Protein 2ZIG (pdb70)

B-factor: mean 36.74, std 13.35, range [10.26, 88.13]

Nearest PDB structures (foldseek):
  2zig-assembly1_A  TM=1.004E+00  e=3.979E-50  Thermus thermophilus
  2zie-assembly1_A  TM=1.002E+00  e=2.302E-46  Thermus thermophilus
  2zif-assembly1_A  TM=9.950E-01  e=6.861E-45  Thermus thermophilus
  2zif-assembly1_B  TM=9.835E-01  e=1.588E-45  Thermus thermophilus
  2zie-assembly1_B  TM=9.784E-01  e=3.332E-44  Thermus thermophilus

InterPro domains:
  IPR001091 Restriction/modification DNA-methyltransferase [PR00508] (40-54)
  IPR001091 Restriction/modification DNA-methyltransferase [PR00508] (79-99)
  IPR001091 Restriction/modification DNA-methyltransferase [PR00508] (216-233)
  IPR001091 Restriction/modification DNA-methyltransferase [PR00508] (235-253)
  IPR001091 Restriction/modification DNA-methyltransferase [PR00508] (258-278)
  IPR002941 DNA methylase N-4/N-6 [PF01555] (41-275)
  IPR017985 DNA methylase, N-4 cytosine-specific, conserved site [PS00093] (45-50)
  IPR029063 S-adenosyl-L-methionine-dependent methyltransferase superfamily [G3DSA:3.40.50.150] (21-297)
  IPR029063 S-adenosyl-L-methionine-dependent methyltransferase superfamily [SSF53335] (18-280)

Secondary structure (DSSP, 8-state):
-EEEEES-HHHHHTTSPTT-EEEEEE-PPP------HHHHHHHHHHHHHHHHHHHHHHHEEEEEEEEEEE--EEEE--EEEE-HHHHHHHHHHHTTPEEEEEEEEE-----TTPPPPP-EEEEEEEE--S------HHHHHHH---HHHHHHHSSSEE-S----S-HHHHHHHHHHH--TT-EEEETT-TTTHHHHHHHHTTPEEEEEES-HHHHHHHHHHHHHHSTT--EEEE--/-EEEEES-HHHHHHTSPTT-EEEEEE---TT--HHHHHHHHHHHHHHHHHHHHHEEEEEEEEEEE--B-------B-HHHHHHHHHHHTTPEEEEEEEEE------TTPPPPP-EEEEEEEE--S------HHHHHHHPPPHHHHHHHSSSEE-SS-----S-HHHHHHHHHHH--TT-EEEETT-TTTHHHHHHHHTT-EEEEEES-HHHHHHHHHHHHHHSTT--EEEE-S----

Foldseek 3Di:
DAAEEADQLLVVLVPDAFQQAQEEEEEQDDDDQPVCVSVVVVVVSLVSVLSNLLSVLRRHHAFGKHKYWFDWAWDVVVTDTHPVVVSNQVSNVVSQWDWDQWAKEQQAVPDPPDDDDGRIITTTITGHHDDDDDDDPVQCVLLDDDPVLVVQQPDRYHHPAHVVGALVVLLSVLSVRHTAAGEYEYADQQLNSNSLSQLVSRYHHYYYHHDVVRVVNNQVVSCVSNPPDTYHYYHD/DAEEEAAALLVVLVPDAFQQAAEEEEEQPPVVVVVVVVVSLVSVLSNLLSVLRNHHAAGKYKYWFAWAFDVDTDTHPVVVSNQVSNVVSQWDWDQWAWEQAAPVPDPDDDDDDRTIITTITGRHDDHDDDDPVQCVLLPDDPVLCVQLPDRYHHPAYDDVNGALVVLLSVCSVRHTQAGEYEYADQQLNSNSLSQQQRNYHHYYYHHDPVRVVNNQVVSCVRHPPDTYHYHHPPPDD

Radius of gyration: 24.4 Å; Cα contacts (8 Å, |Δi|>4): 1054; chains: 2; bounding box: 54×47×80 Å

Solvent-accessible surface area: 20968 Å² total; per-residue (Å²): 135,24,79,0,11,17,23,70,12,60,98,6,0,41,82,20,89,115,45,40,1,38,0,0,0,0,17,19,61,191,34,58,58,215,202,107,36,42,37,121,78,0,59,47,18,1,81,113,4,14,99,7,0,122,19,0,52,71,0,0,15,51,11,0,22,0,0,0,3,3,25,13,27,50,39,64,191,113,23,20,2,6,3,8,0,0,4,1,0,30,55,0,38,170,24,35,7,9,5,14,12,2,0,0,7,42,57,128,138,70,22,17,33,29,79,16,144,38,23,2,29,2,0,0,3,0,32,17,26,78,30,132,59,147,33,81,138,102,40,90,108,134,4,102,8,83,135,134,22,24,89,86,6,25,100,0,16,1,106,64,3,129,126,76,7,44,30,88,0,0,29,5,0,0,26,0,6,0,19,28,34,4,28,0,0,3,1,39,6,21,43,0,8,1,0,0,0,0,12,97,89,45,7,142,3,16,0,0,17,124,40,82,151,87,0,73,78,0,64,80,52,0,54,168,58,4,102,89,122,84,3,84,39,60,128,61,129,13,78,0,28,19,21,62,12,72,106,23,0,47,84,27,94,108,45,37,0,38,0,0,0,0,15,11,28,83,174,96,160,77,114,103,7,45,52,19,0,75,82,3,13,120,8,0,129,29,0,51,68,0,0,19,56,20,5,16,0,0,0,0,2,23,15,21,52,145,124,125,64,52,2,37,1,1,0,0,4,0,0,12,45,0,31,130,28,36,8,9,6,6,11,2,0,0,0,23,27,80,140,140,69,26,17,41,30,112,13,163,44,20,2,24,2,0,0,2,0,42,19,37,66,41,186,69,180,35,79,110,105,34,76,107,140,6,106,3,74,118,126,22,27,98,85,10,24,107,1,14,2,92,69,3,95,13,174,91,75,6,23,34,87,0,0,27,9,0,0,38,0,13,1,15,45,35,2,17,0,0,4,2,38,6,21,37,1,5,0,0,0,0,0,11,114,95,41,8,137,3,24,0,0,12,110,37,80,160,62,0,83,64,0,72,86,41,1,61,162,57,3,108,83,114,86,3,72,30,30,91,39,107,76,182,174

Structure (mmCIF, N/CA/C/O backbone):
data_2ZIG
#
_entry.id   2ZIG
#
_cell.length_a   63.461
_cell.length_b   58.435
_cell.length_c   81.201
_cell.angle_alpha   90.000
_cell.angle_beta   105.900
_cell.angle_gamma   90.000
#
_symmetry.space_group_name_H-M   'P 1 21 1'
#
loop_
_entity.id
_entity.type
_entity.pdbx_description
1 polymer 'Putative modification methylase'
2 water water
#
loop_
_atom_site.group_PDB
_atom_site.id
_atom_site.type_symbol
_atom_site.label_atom_id
_atom_site.label_alt_id
_atom_site.label_comp_id
_atom_site.label_asym_id
_atom_site.label_entity_id
_atom_site.label_seq_id
_atom_site.pdbx_PDB_ins_code
_atom_site.Cartn_x
_atom_site.Cartn_y
_atom_site.Cartn_z
_atom_site.occupancy
_atom_site.B_iso_or_equiv
_atom_site.auth_seq_id
_atom_site.auth_comp_id
_atom_site.auth_asym_id
_atom_site.auth_atom_id
_atom_site.pdbx_PDB_model_num
ATOM 1 N N . VAL A 1 21 ? 19.244 35.995 92.706 1.00 50.87 21 VAL A N 1
ATOM 2 C CA . VAL A 1 21 ? 17.924 35.664 92.098 1.00 48.68 21 VAL A CA 1
ATOM 3 C C . VAL A 1 21 ? 18.065 35.319 90.614 1.00 47.14 21 VAL A C 1
ATOM 4 O O . VAL A 1 21 ? 18.278 36.196 89.777 1.00 47.03 21 VAL A O 1
ATOM 8 N N . HIS A 1 22 ? 17.956 34.035 90.298 1.00 44.66 22 HIS A N 1
ATOM 9 C CA . HIS A 1 22 ? 18.040 33.588 88.918 1.00 43.45 22 HIS A CA 1
ATOM 10 C C . HIS A 1 22 ? 16.607 33.610 88.395 1.00 43.74 22 HIS A C 1
ATOM 11 O O . HIS A 1 22 ? 15.704 33.050 89.019 1.00 42.76 22 HIS A O 1
ATOM 18 N N . ARG A 1 23 ? 16.406 34.271 87.258 1.00 43.61 23 ARG A N 1
ATOM 19 C CA . ARG A 1 23 ? 15.076 34.426 86.676 1.00 44.60 23 ARG A CA 1
ATOM 20 C C . ARG A 1 23 ? 14.891 33.941 85.244 1.00 43.23 23 ARG A C 1
ATOM 21 O O . ARG A 1 23 ? 15.724 34.204 84.381 1.00 42.86 23 ARG A O 1
ATOM 29 N N . LEU A 1 24 ? 13.783 33.246 85.001 1.00 41.63 24 LEU A N 1
ATOM 30 C CA . LEU A 1 24 ? 13.440 32.782 83.666 1.00 41.03 24 LEU A CA 1
ATOM 31 C C . LEU A 1 24 ? 12.061 33.347 83.343 1.00 43.23 24 LEU A C 1
ATOM 32 O O . LEU A 1 24 ? 11.080 33.029 84.013 1.00 45.01 24 LEU A O 1
ATOM 37 N N . HIS A 1 25 ? 11.982 34.188 82.320 1.00 43.70 25 HIS A N 1
ATOM 38 C CA . HIS A 1 25 ? 10.708 34.790 81.957 1.00 44.27 25 HIS A CA 1
ATOM 39 C C . HIS A 1 25 ? 10.038 34.121 80.765 1.00 45.54 25 HIS A C 1
ATOM 40 O O . HIS A 1 25 ? 10.695 33.764 79.784 1.00 46.68 25 HIS A O 1
ATOM 47 N N . VAL A 1 26 ? 8.722 33.958 80.859 1.00 45.03 26 VAL A N 1
ATOM 48 C CA . VAL A 1 26 ? 7.939 33.352 79.791 1.00 43.66 26 VAL A CA 1
ATOM 49 C C . VAL A 1 26 ? 7.357 34.472 78.940 1.00 43.60 26 VAL A C 1
ATOM 50 O O . VAL A 1 26 ? 6.812 35.443 79.465 1.00 43.60 26 VAL A O 1
ATOM 54 N N . GLY A 1 27 ? 7.490 34.340 77.625 1.00 43.24 27 GLY A N 1
ATOM 55 C CA . GLY A 1 27 ? 6.978 35.356 76.727 1.00 41.94 27 GLY A CA 1
ATOM 56 C C . GLY A 1 27 ? 7.781 35.417 75.443 1.00 41.79 27 GLY A C 1
ATOM 57 O O . GLY A 1 27 ? 8.596 34.537 75.173 1.00 42.13 27 GLY A O 1
ATOM 58 N N . ASP A 1 28 ? 7.546 36.451 74.645 1.00 41.76 28 ASP A N 1
ATOM 59 C CA . ASP A 1 28 ? 8.263 36.620 73.389 1.00 42.44 28 ASP A CA 1
ATOM 60 C C . ASP A 1 28 ? 9.631 37.224 73.682 1.00 42.51 28 ASP A C 1
ATOM 61 O O . ASP A 1 28 ? 9.723 38.326 74.233 1.00 42.64 28 ASP A O 1
ATOM 66 N N . ALA A 1 29 ? 10.685 36.500 73.313 1.00 42.79 29 ALA A N 1
ATOM 67 C CA . ALA A 1 29 ? 12.056 36.957 73.536 1.00 42.22 29 ALA A CA 1
ATOM 68 C C . ALA A 1 29 ? 12.205 38.448 73.242 1.00 42.33 29 ALA A C 1
ATOM 69 O O . ALA A 1 29 ? 12.718 39.206 74.064 1.00 41.24 29 ALA A O 1
ATOM 71 N N . ARG A 1 30 ? 11.747 38.858 72.064 1.00 44.59 30 ARG A N 1
ATOM 72 C CA . ARG A 1 30 ? 11.821 40.253 71.645 1.00 46.76 30 ARG A CA 1
ATOM 73 C C . ARG A 1 30 ? 11.155 41.211 72.629 1.00 47.81 30 ARG A C 1
ATOM 74 O O . ARG A 1 30 ? 11.782 42.158 73.111 1.00 46.45 30 ARG A O 1
ATOM 82 N N . GLU A 1 31 ? 9.882 40.961 72.918 1.00 48.62 31 GLU A N 1
ATOM 83 C CA . GLU A 1 31 ? 9.124 41.809 73.832 1.00 49.33 31 GLU A CA 1
ATOM 84 C C . GLU A 1 31 ? 9.672 41.806 75.252 1.00 48.17 31 GLU A C 1
ATOM 85 O O . GLU A 1 31 ? 9.725 42.852 75.904 1.00 47.60 31 GLU A O 1
ATOM 91 N N . VAL A 1 32 ? 10.075 40.634 75.732 1.00 46.55 32 VAL A N 1
ATOM 92 C CA . VAL A 1 32 ? 10.619 40.529 77.077 1.00 45.53 32 VAL A CA 1
ATOM 93 C C . VAL A 1 32 ? 11.933 41.302 77.193 1.00 44.97 32 VAL A C 1
ATOM 94 O O . VAL A 1 32 ? 12.097 42.127 78.090 1.00 44.63 32 VAL A O 1
ATOM 98 N N . LEU A 1 33 ? 12.867 41.041 76.283 1.00 43.51 33 LEU A N 1
ATOM 99 C CA . LEU A 1 33 ? 14.145 41.737 76.314 1.00 42.28 33 LEU A CA 1
ATOM 100 C C . LEU A 1 33 ? 13.925 43.231 76.207 1.00 40.63 33 LEU A C 1
ATOM 101 O O . LEU A 1 33 ? 14.622 44.023 76.840 1.00 40.13 33 LEU A O 1
ATOM 106 N N . ALA A 1 34 ? 12.946 43.609 75.397 1.00 40.32 34 ALA A N 1
ATOM 107 C CA . ALA A 1 34 ? 12.628 45.015 75.192 1.00 39.72 34 ALA A CA 1
ATOM 108 C C . ALA A 1 34 ? 12.176 45.706 76.477 1.00 38.64 34 ALA A C 1
ATOM 109 O O . ALA A 1 34 ? 12.079 46.930 76.524 1.00 37.08 34 ALA A O 1
ATOM 111 N N . SER A 1 35 ? 11.910 44.929 77.522 1.00 38.66 35 SER A N 1
ATOM 112 C CA . SER A 1 35 ? 11.468 45.513 78.780 1.00 40.68 35 SER A CA 1
ATOM 113 C C . SER A 1 35 ? 12.606 45.671 79.771 1.00 41.46 35 SER A C 1
ATOM 114 O O . SER A 1 35 ? 12.409 46.221 80.858 1.00 43.27 35 SER A O 1
ATOM 117 N N . PHE A 1 36 ? 13.791 45.182 79.411 1.00 40.12 36 PHE A N 1
ATOM 118 C CA . PHE A 1 36 ? 14.940 45.281 80.307 1.00 38.27 36 PHE A CA 1
ATOM 119 C C . PHE A 1 36 ? 15.779 46.529 80.070 1.00 36.23 36 PHE A C 1
ATOM 120 O O . PHE A 1 36 ? 15.860 47.041 78.953 1.00 36.22 36 PHE A O 1
ATOM 128 N N . PRO A 1 37 ? 16.425 47.031 81.131 1.00 35.56 37 PRO A N 1
ATOM 129 C CA . PRO A 1 37 ? 17.272 48.225 81.064 1.00 35.09 37 PRO A CA 1
ATOM 130 C C . PRO A 1 37 ? 18.538 48.027 80.232 1.00 34.78 37 PRO A C 1
ATOM 131 O O . PRO A 1 37 ? 19.080 46.921 80.148 1.00 34.67 37 PRO A O 1
ATOM 135 N N . GLU A 1 38 ? 19.003 49.111 79.623 1.00 33.24 38 GLU A N 1
ATOM 136 C CA . GLU A 1 38 ? 20.200 49.071 78.804 1.00 35.32 38 GLU A CA 1
ATOM 137 C C . GLU A 1 38 ? 21.409 48.735 79.666 1.00 33.84 38 GLU A C 1
ATOM 138 O O . GLU A 1 38 ? 21.416 48.991 80.870 1.00 32.62 38 GLU A O 1
ATOM 144 N N . ALA A 1 39 ? 22.422 48.150 79.035 1.00 30.98 39 ALA A N 1
ATOM 145 C CA . ALA A 1 39 ? 23.661 47.798 79.708 1.00 27.35 39 ALA A CA 1
ATOM 146 C C . ALA A 1 39 ? 23.460 47.191 81.079 1.00 26.88 39 ALA A C 1
ATOM 147 O O . ALA A 1 39 ? 24.002 47.684 82.059 1.00 27.55 39 ALA A O 1
ATOM 149 N N . SER A 1 40 ? 22.691 46.113 81.157 1.00 26.21 40 SER A N 1
ATOM 150 C CA . SER A 1 40 ? 22.456 45.472 82.439 1.00 25.77 40 SER A CA 1
ATOM 151 C C . SER A 1 40 ? 22.846 44.003 82.392 1.00 25.38 40 SER A C 1
ATOM 152 O O . SER A 1 40 ? 22.738 43.290 83.386 1.00 25.89 40 SER A O 1
ATOM 155 N N . VAL A 1 41 ? 23.301 43.561 81.223 1.00 25.31 41 VAL A N 1
ATOM 156 C CA . VAL A 1 41 ? 23.703 42.175 81.004 1.00 25.11 41 VAL A CA 1
ATOM 157 C C . VAL A 1 41 ? 25.152 42.142 80.526 1.00 24.16 41 VAL A C 1
ATOM 158 O O . VAL A 1 41 ? 25.533 42.882 79.612 1.00 24.63 41 VAL A O 1
ATOM 162 N N . HIS A 1 42 ? 25.947 41.273 81.139 1.00 23.81 42 HIS A N 1
ATOM 163 C CA . HIS A 1 42 ? 27.367 41.165 80.813 1.00 24.45 42 HIS A CA 1
ATOM 164 C C . HIS A 1 42 ? 27.671 40.138 79.733 1.00 22.55 42 HIS A C 1
ATOM 165 O O . HIS A 1 42 ? 28.649 40.272 79.001 1.00 23.32 42 HIS A O 1
ATOM 172 N N . LEU A 1 43 ? 26.837 39.114 79.616 1.00 21.00 43 LEU A N 1
ATOM 173 C CA . LEU A 1 43 ? 27.119 38.092 78.625 1.00 22.11 43 LEU A CA 1
ATOM 174 C C . LEU A 1 43 ? 25.886 37.316 78.187 1.00 21.79 43 LEU A C 1
ATOM 175 O O . LEU A 1 43 ? 24.981 37.054 78.983 1.00 18.16 43 LEU A O 1
ATOM 180 N N . VAL A 1 44 ? 25.858 36.961 76.911 1.00 20.25 44 VAL A N 1
ATOM 181 C CA . VAL A 1 44 ? 24.759 36.167 76.378 1.00 23.70 44 VAL A CA 1
ATOM 182 C C . VAL A 1 44 ? 25.285 34.902 75.704 1.00 21.05 44 VAL A C 1
ATOM 183 O O . VAL A 1 44 ? 26.152 34.966 74.835 1.00 22.63 44 VAL A O 1
ATOM 187 N N . VAL A 1 45 ? 24.770 33.758 76.136 1.00 21.14 45 VAL A N 1
ATOM 188 C CA . VAL A 1 45 ? 25.118 32.466 75.558 1.00 21.32 45 VAL A CA 1
ATOM 189 C C . VAL A 1 45 ? 23.751 31.896 75.179 1.00 23.23 45 VAL A C 1
ATOM 190 O O . VAL A 1 45 ? 22.860 31.817 76.017 1.00 22.90 45 VAL A O 1
ATOM 194 N N . THR A 1 46 ? 23.582 31.504 73.923 1.00 23.39 46 THR A N 1
ATOM 195 C CA . THR A 1 46 ? 22.285 31.015 73.477 1.00 24.96 46 THR A CA 1
ATOM 196 C C . THR A 1 46 ? 22.377 30.287 72.136 1.00 25.90 46 THR A C 1
ATOM 197 O O . THR A 1 46 ? 23.394 30.333 71.449 1.00 22.54 46 THR A O 1
ATOM 201 N N . SER A 1 47 ? 21.296 29.600 71.790 1.00 27.45 47 SER A N 1
ATOM 202 C CA . SER A 1 47 ? 21.177 28.901 70.519 1.00 29.03 47 SER A CA 1
ATOM 203 C C . SER A 1 47 ? 19.839 29.353 69.971 1.00 29.33 47 SER A C 1
ATOM 204 O O . SER A 1 47 ? 18.842 29.356 70.689 1.00 29.39 47 SER A O 1
ATOM 207 N N . PRO A 1 48 ? 19.801 29.760 68.699 1.00 30.68 48 PRO A N 1
ATOM 208 C CA . PRO A 1 48 ? 18.545 30.212 68.094 1.00 32.68 48 PRO A CA 1
ATOM 209 C C . PRO A 1 48 ? 17.533 29.066 68.042 1.00 34.83 48 PRO A C 1
ATOM 210 O O . PRO A 1 48 ? 17.901 27.910 67.822 1.00 33.50 48 PRO A O 1
ATOM 214 N N . PRO A 1 49 ? 16.244 29.370 68.259 1.00 37.37 49 PRO A N 1
ATOM 215 C CA . PRO A 1 49 ? 15.234 28.308 68.227 1.00 39.88 49 PRO A CA 1
ATOM 216 C C . PRO A 1 49 ? 15.296 27.463 66.959 1.00 42.02 49 PRO A C 1
ATOM 217 O O . PRO A 1 49 ? 15.765 27.913 65.915 1.00 40.68 49 PRO A O 1
ATOM 221 N N . TYR A 1 50 ? 14.844 26.221 67.061 1.00 47.23 50 TYR A N 1
ATOM 222 C CA . TYR A 1 50 ? 14.872 25.322 65.917 1.00 52.04 50 TYR A CA 1
ATOM 223 C C . TYR A 1 50 ? 14.038 25.854 64.762 1.00 52.87 50 TYR A C 1
ATOM 224 O O . TYR A 1 50 ? 12.935 26.367 64.953 1.00 53.06 50 TYR A O 1
ATOM 233 N N . TRP A 1 51 ? 14.588 25.737 63.561 1.00 54.95 51 TRP A N 1
ATOM 234 C CA . TRP A 1 51 ? 13.910 26.179 62.354 1.00 57.22 51 TRP A CA 1
ATOM 235 C C . TRP A 1 51 ? 14.042 25.078 61.306 1.00 60.16 51 TRP A C 1
ATOM 236 O O . TRP A 1 51 ? 15.154 24.687 60.944 1.00 60.53 51 TRP A O 1
ATOM 247 N N . THR A 1 52 ? 12.910 24.576 60.823 1.00 62.88 52 THR A N 1
ATOM 248 C CA . THR A 1 52 ? 12.926 23.523 59.815 1.00 65.86 52 THR A CA 1
ATOM 249 C C . THR A 1 52 ? 12.385 24.056 58.494 1.00 67.04 52 THR A C 1
ATOM 250 O O . THR A 1 52 ? 11.375 24.764 58.467 1.00 67.78 52 THR A O 1
ATOM 254 N N . LEU A 1 53 ? 13.058 23.717 57.400 1.00 67.63 53 LEU A N 1
ATOM 255 C CA . LEU A 1 53 ? 12.622 24.158 56.082 1.00 68.53 53 LEU A CA 1
ATOM 256 C C . LEU A 1 53 ? 11.264 23.514 55.811 1.00 69.18 53 LEU A C 1
ATOM 257 O O . LEU A 1 53 ? 11.180 22.446 55.202 1.00 70.08 53 LEU A O 1
ATOM 262 N N . LYS A 1 54 ? 10.203 24.158 56.285 1.00 69.26 54 LYS A N 1
ATOM 263 C CA . LYS A 1 54 ? 8.851 23.645 56.099 1.00 69.74 54 LYS A CA 1
ATOM 264 C C . LYS A 1 54 ? 7.873 24.778 55.814 1.00 69.32 54 LYS A C 1
ATOM 265 O O . LYS A 1 54 ? 7.330 24.878 54.715 1.00 68.77 54 LYS A O 1
ATOM 271 N N . GLN A 1 62 ? 9.709 28.578 43.915 1.00 71.65 62 GLN A N 1
ATOM 272 C CA . GLN A 1 62 ? 11.039 28.004 43.752 1.00 70.26 62 GLN A CA 1
ATOM 273 C C . GLN A 1 62 ? 12.024 28.612 44.746 1.00 69.05 62 GLN A C 1
ATOM 274 O O . GLN A 1 62 ? 12.924 27.928 45.236 1.00 69.32 62 GLN A O 1
ATOM 280 N N . LEU A 1 63 ? 11.852 29.898 45.039 1.00 66.61 63 LEU A N 1
ATOM 281 C CA . LEU A 1 63 ? 12.724 30.586 45.984 1.00 63.95 63 LEU A CA 1
ATOM 282 C C . LEU A 1 63 ? 11.983 30.903 47.281 1.00 61.73 63 LEU A C 1
ATOM 283 O O . LEU A 1 63 ? 12.456 31.687 48.102 1.00 61.53 63 LEU A O 1
ATOM 288 N N . GLY A 1 64 ? 10.823 30.284 47.465 1.00 59.55 64 GLY A N 1
ATOM 289 C CA . GLY A 1 64 ? 10.043 30.524 48.666 1.00 57.28 64 GLY A CA 1
ATOM 290 C C . GLY A 1 64 ? 10.744 30.066 49.930 1.00 56.00 64 GLY A C 1
ATOM 291 O O . GLY A 1 64 ? 10.536 30.633 51.006 1.00 54.45 64 GLY A O 1
ATOM 292 N N . HIS A 1 65 ? 11.568 29.030 49.795 1.00 55.23 65 HIS A N 1
ATOM 293 C CA . HIS A 1 65 ? 12.319 28.478 50.917 1.00 54.65 65 HIS A CA 1
ATOM 294 C C . HIS A 1 65 ? 13.254 29.522 51.522 1.00 52.68 65 HIS A C 1
ATOM 295 O O . HIS A 1 65 ? 13.199 29.791 52.722 1.00 50.82 65 HIS A O 1
ATOM 302 N N . ILE A 1 66 ? 14.106 30.110 50.685 1.00 51.74 66 ILE A N 1
ATOM 303 C CA . ILE A 1 66 ? 15.051 31.121 51.142 1.00 51.35 66 ILE A CA 1
ATOM 304 C C . ILE A 1 66 ? 14.295 32.328 51.679 1.00 49.38 66 ILE A C 1
ATOM 305 O O . ILE A 1 66 ? 14.805 33.086 52.502 1.00 47.56 66 ILE A O 1
ATOM 310 N N . GLU A 1 67 ? 13.062 32.487 51.218 1.00 47.55 67 GLU A N 1
ATOM 311 C CA . GLU A 1 67 ? 12.231 33.598 51.651 1.00 46.41 67 GLU A CA 1
ATOM 312 C C . GLU A 1 67 ? 11.828 33.404 53.109 1.00 44.28 67 GLU A C 1
ATOM 313 O O . GLU A 1 67 ? 11.801 34.351 53.888 1.00 44.60 67 GLU A O 1
ATOM 319 N N . ASP A 1 68 ? 11.513 32.167 53.470 1.00 43.03 68 ASP A N 1
ATOM 320 C CA . ASP A 1 68 ? 11.116 31.858 54.835 1.00 41.80 68 ASP A CA 1
ATOM 321 C C . ASP A 1 68 ? 12.359 31.828 55.706 1.00 39.61 68 ASP A C 1
ATOM 322 O O . ASP A 1 68 ? 12.301 32.128 56.896 1.00 37.77 68 ASP A O 1
ATOM 327 N N . TYR A 1 69 ? 13.479 31.456 55.093 1.00 36.43 69 TYR A N 1
ATOM 328 C CA . TYR A 1 69 ? 14.762 31.407 55.781 1.00 34.06 69 TYR A CA 1
ATOM 329 C C . TYR A 1 69 ? 15.135 32.825 56.192 1.00 32.95 69 TYR A C 1
ATOM 330 O O . TYR A 1 69 ? 15.415 33.087 57.357 1.00 31.29 69 TYR A O 1
ATOM 339 N N . GLU A 1 70 ? 15.120 33.744 55.234 1.00 33.56 70 GLU A N 1
ATOM 340 C CA . GLU A 1 70 ? 15.472 35.129 55.517 1.00 34.41 70 GLU A CA 1
ATOM 341 C C . GLU A 1 70 ? 14.452 35.815 56.410 1.00 35.66 70 GLU A C 1
ATOM 342 O O . GLU A 1 70 ? 14.745 36.849 57.007 1.00 38.04 70 GLU A O 1
ATOM 348 N N . ALA A 1 71 ? 13.262 35.233 56.519 1.00 34.63 71 ALA A N 1
ATOM 349 C CA . ALA A 1 71 ? 12.223 35.789 57.381 1.00 34.60 71 ALA A CA 1
ATOM 350 C C . ALA A 1 71 ? 12.599 35.413 58.805 1.00 33.91 71 ALA A C 1
ATOM 351 O O . ALA A 1 71 ? 12.378 36.179 59.748 1.00 34.39 71 ALA A O 1
ATOM 353 N N . PHE A 1 72 ? 13.165 34.215 58.944 1.00 33.75 72 PHE A N 1
ATOM 354 C CA . PHE A 1 72 ? 13.611 33.686 60.236 1.00 33.10 72 PHE A CA 1
ATOM 355 C C . PHE A 1 72 ? 14.726 34.595 60.741 1.00 32.32 72 PHE A C 1
ATOM 356 O O . PHE A 1 72 ? 14.696 35.084 61.874 1.00 31.21 72 PHE A O 1
ATOM 364 N N . LEU A 1 73 ? 15.702 34.832 59.874 1.00 31.22 73 LEU A N 1
ATOM 365 C CA . LEU A 1 73 ? 16.817 35.700 60.195 1.00 32.24 73 LEU A CA 1
ATOM 366 C C . LEU A 1 73 ? 16.293 37.055 60.676 1.00 33.29 73 LEU A C 1
ATOM 367 O O . LEU A 1 73 ? 16.768 37.591 61.677 1.00 33.84 73 LEU A O 1
ATOM 372 N N . ASP A 1 74 ? 15.311 37.594 59.956 1.00 35.26 74 ASP A N 1
ATOM 373 C CA . ASP A 1 74 ? 14.679 38.869 60.298 1.00 36.12 74 ASP A CA 1
ATOM 374 C C . ASP A 1 74 ? 14.217 38.854 61.754 1.00 36.31 74 ASP A C 1
ATOM 375 O O . ASP A 1 74 ? 14.387 39.838 62.479 1.00 36.31 74 ASP A O 1
ATOM 380 N N . GLU A 1 75 ? 13.631 37.733 62.171 1.00 36.83 75 GLU A N 1
ATOM 381 C CA . GLU A 1 75 ? 13.144 37.576 63.543 1.00 38.42 75 GLU A CA 1
ATOM 382 C C . GLU A 1 75 ? 14.283 37.525 64.557 1.00 37.36 75 GLU A C 1
ATOM 383 O O . GLU A 1 75 ? 14.183 38.095 65.641 1.00 37.03 75 GLU A O 1
ATOM 389 N N . LEU A 1 76 ? 15.351 36.817 64.206 1.00 35.88 76 LEU A N 1
ATOM 390 C CA . LEU A 1 76 ? 16.504 36.701 65.085 1.00 34.65 76 LEU A CA 1
ATOM 391 C C . LEU A 1 76 ? 17.094 38.079 65.305 1.00 34.14 76 LEU A C 1
ATOM 392 O O . LEU A 1 76 ? 17.434 38.435 66.431 1.00 31.77 76 LEU A O 1
ATOM 397 N N . ASP A 1 77 ? 17.216 38.842 64.217 1.00 34.86 77 ASP A N 1
ATOM 398 C CA . ASP A 1 77 ? 17.763 40.191 64.266 1.00 36.73 77 ASP A CA 1
ATOM 399 C C . ASP A 1 77 ? 17.014 41.067 65.252 1.00 36.72 77 ASP A C 1
ATOM 400 O O . ASP A 1 77 ? 17.591 41.966 65.855 1.00 38.75 77 ASP A O 1
ATOM 405 N N . ARG A 1 78 ? 15.725 40.809 65.409 1.00 37.63 78 ARG A N 1
ATOM 406 C CA . ARG A 1 78 ? 14.915 41.582 66.337 1.00 38.84 78 ARG A CA 1
ATOM 407 C C . ARG A 1 78 ? 15.395 41.298 67.755 1.00 37.29 78 ARG A C 1
ATOM 408 O O . ARG A 1 78 ? 15.365 42.172 68.623 1.00 36.67 78 ARG A O 1
ATOM 416 N N . VAL A 1 79 ? 15.849 40.073 67.986 1.00 35.07 79 VAL A N 1
ATOM 417 C CA . VAL A 1 79 ? 16.360 39.705 69.301 1.00 34.29 79 VAL A CA 1
ATOM 418 C C . VAL A 1 79 ? 17.801 40.193 69.483 1.00 33.64 79 VAL A C 1
ATOM 419 O O . VAL A 1 79 ? 18.134 40.768 70.517 1.00 35.14 79 VAL A O 1
ATOM 423 N N . TRP A 1 80 ? 18.648 39.977 68.477 1.00 31.34 80 TRP A N 1
ATOM 424 C CA . TRP A 1 80 ? 20.044 40.408 68.548 1.00 30.19 80 TRP A CA 1
ATOM 425 C C . TRP A 1 80 ? 20.117 41.912 68.818 1.00 31.16 80 TRP A C 1
ATOM 426 O O . TRP A 1 80 ? 21.005 42.384 69.528 1.00 32.39 80 TRP A O 1
ATOM 437 N N . ARG A 1 81 ? 19.183 42.662 68.240 1.00 31.62 81 ARG A N 1
ATOM 438 C CA . ARG A 1 81 ? 19.135 44.114 68.417 1.00 32.18 81 ARG A CA 1
ATOM 439 C C . ARG A 1 81 ? 18.883 44.505 69.875 1.00 31.91 81 ARG A C 1
ATOM 440 O O . ARG A 1 81 ? 19.431 45.497 70.362 1.00 30.98 81 ARG A O 1
ATOM 448 N N . GLU A 1 82 ? 18.052 43.735 70.569 1.00 31.06 82 GLU A N 1
ATOM 449 C CA . GLU A 1 82 ? 17.772 44.015 71.971 1.00 32.58 82 GLU A CA 1
ATOM 450 C C . GLU A 1 82 ? 18.995 43.641 72.797 1.00 32.04 82 GLU A C 1
ATOM 451 O O . GLU A 1 82 ? 19.394 44.380 73.698 1.00 30.14 82 GLU A O 1
ATOM 457 N N . VAL A 1 83 ? 19.589 42.493 72.476 1.00 31.45 83 VAL A N 1
ATOM 458 C CA . VAL A 1 83 ? 20.789 42.033 73.173 1.00 27.82 83 VAL A CA 1
ATOM 459 C C . VAL A 1 83 ? 21.873 43.104 73.109 1.00 26.72 83 VAL A C 1
ATOM 460 O O . VAL A 1 83 ? 22.565 43.353 74.095 1.00 26.67 83 VAL A O 1
ATOM 464 N N . PHE A 1 84 ? 22.015 43.736 71.948 1.00 26.93 84 PHE A N 1
ATOM 465 C CA . PHE A 1 84 ? 23.014 44.783 71.781 1.00 27.29 84 PHE A CA 1
ATOM 466 C C . PHE A 1 84 ? 22.739 45.938 72.736 1.00 28.29 84 PHE A C 1
ATOM 467 O O . PHE A 1 84 ? 23.666 46.575 73.231 1.00 27.41 84 PHE A O 1
ATOM 475 N N . ARG A 1 85 ? 21.463 46.209 72.996 1.00 29.95 85 ARG A N 1
ATOM 476 C CA . ARG A 1 85 ? 21.102 47.289 73.911 1.00 31.19 85 ARG A CA 1
ATOM 477 C C . ARG A 1 85 ? 21.364 46.869 75.350 1.00 31.57 85 ARG A C 1
ATOM 478 O O . ARG A 1 85 ? 21.940 47.632 76.128 1.00 33.24 85 ARG A O 1
ATOM 486 N N . LEU A 1 86 ? 20.946 45.654 75.696 1.00 30.08 86 LEU A N 1
ATOM 487 C CA . LEU A 1 86 ? 21.119 45.119 77.045 1.00 30.56 86 LEU A CA 1
ATOM 488 C C . LEU A 1 86 ? 22.574 44.880 77.455 1.00 29.49 86 LEU A C 1
ATOM 489 O O . LEU A 1 86 ? 22.928 45.011 78.621 1.00 27.74 86 LEU A O 1
ATOM 494 N N . LEU A 1 87 ? 23.410 44.517 76.495 1.00 27.43 87 LEU A N 1
ATOM 495 C CA . LEU A 1 87 ? 24.814 44.244 76.778 1.00 28.24 87 LEU A CA 1
ATOM 496 C C . LEU A 1 87 ? 25.584 45.456 77.282 1.00 27.27 87 LEU A C 1
ATOM 497 O O . LEU A 1 87 ? 25.400 46.564 76.786 1.00 27.59 87 LEU A O 1
ATOM 502 N N . VAL A 1 88 ? 26.444 45.243 78.274 1.00 26.87 88 VAL A N 1
ATOM 503 C CA . VAL A 1 88 ? 27.283 46.324 78.773 1.00 25.91 88 VAL A CA 1
ATOM 504 C C . VAL A 1 88 ? 28.366 46.456 77.712 1.00 27.43 88 VAL A C 1
ATOM 505 O O . VAL A 1 88 ? 28.685 45.486 77.026 1.00 29.40 88 VAL A O 1
ATOM 509 N N . PRO A 1 89 ? 28.924 47.658 77.526 1.00 27.98 89 PRO A N 1
ATOM 510 C CA . PRO A 1 89 ? 29.976 47.756 76.508 1.00 27.39 89 PRO A CA 1
ATOM 511 C C . PRO A 1 89 ? 31.077 46.761 76.886 1.00 25.70 89 PRO A C 1
ATOM 512 O O . PRO A 1 89 ? 31.405 46.619 78.062 1.00 26.71 89 PRO A O 1
ATOM 516 N N . GLY A 1 90 ? 31.633 46.066 75.902 1.00 25.17 90 GLY A N 1
ATOM 517 C CA . GLY A 1 90 ? 32.669 45.095 76.193 1.00 24.23 90 GLY A CA 1
ATOM 518 C C . GLY A 1 90 ? 32.074 43.709 76.355 1.00 25.38 90 GLY A C 1
ATOM 519 O O . GLY A 1 90 ? 32.764 42.698 76.197 1.00 25.26 90 GLY A O 1
ATOM 520 N N . GLY A 1 91 ? 30.787 43.653 76.676 1.00 24.51 91 GLY A N 1
ATOM 521 C CA . GLY 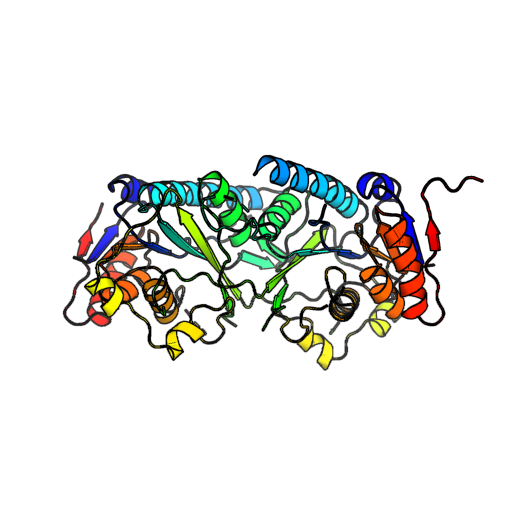A 1 91 ? 30.136 42.366 76.827 1.00 22.93 91 GLY A CA 1
ATOM 522 C C . GLY A 1 91 ? 29.969 41.719 75.467 1.00 21.58 91 GLY A C 1
ATOM 523 O O . GLY A 1 91 ? 30.136 42.371 74.435 1.00 20.82 91 GLY A O 1
ATOM 524 N N . ARG A 1 92 ? 29.650 40.431 75.438 1.00 21.42 92 ARG A N 1
ATOM 525 C CA . ARG A 1 92 ? 29.474 39.791 74.150 1.00 20.25 92 ARG A CA 1
ATOM 526 C C . ARG A 1 92 ? 28.250 38.903 74.053 1.00 20.06 92 ARG A C 1
ATOM 527 O O . ARG A 1 92 ? 27.675 38.476 75.056 1.00 18.01 92 ARG A O 1
ATOM 535 N N . LEU A 1 93 ? 27.874 38.636 72.808 1.00 17.55 93 LEU A N 1
ATOM 536 C CA . LEU A 1 93 ? 26.751 37.778 72.485 1.00 19.31 93 LEU A CA 1
ATOM 537 C C . LEU A 1 93 ? 27.350 36.526 71.866 1.00 17.81 93 LEU A C 1
ATOM 538 O O . LEU A 1 93 ? 27.959 36.586 70.807 1.00 20.21 93 LEU A O 1
ATOM 543 N N . VAL A 1 94 ? 27.201 35.401 72.551 1.00 17.65 94 VAL A N 1
ATOM 544 C CA . VAL A 1 94 ? 27.725 34.134 72.068 1.00 17.39 94 VAL A CA 1
ATOM 545 C C . VAL A 1 94 ? 26.548 33.303 71.561 1.00 17.76 94 VAL A C 1
ATOM 546 O O . VAL A 1 94 ? 25.572 33.069 72.278 1.00 20.04 94 VAL A O 1
ATOM 550 N N . ILE A 1 95 ? 26.648 32.864 70.317 1.00 17.85 95 ILE A N 1
ATOM 551 C CA . ILE A 1 95 ? 25.579 32.098 69.685 1.00 18.36 95 ILE A CA 1
ATOM 552 C C . ILE A 1 95 ? 26.101 30.764 69.195 1.00 16.41 95 ILE A C 1
ATOM 553 O O . ILE A 1 95 ? 26.978 30.720 68.346 1.00 18.54 95 ILE A O 1
ATOM 558 N N . VAL A 1 96 ? 25.576 29.675 69.741 1.00 17.76 96 VAL A N 1
ATOM 559 C CA . VAL A 1 96 ? 25.999 28.346 69.320 1.00 22.59 96 VAL A CA 1
ATOM 560 C C . VAL A 1 96 ? 25.056 27.927 68.192 1.00 24.97 96 VAL A C 1
ATOM 561 O O . VAL A 1 96 ? 23.896 27.615 68.440 1.00 24.68 96 VAL A O 1
ATOM 565 N N . VAL A 1 97 ? 25.570 27.919 66.962 1.00 26.82 97 VAL A N 1
ATOM 566 C CA . VAL A 1 97 ? 24.772 27.597 65.787 1.00 27.26 97 VAL A CA 1
ATOM 567 C C . VAL A 1 97 ? 25.315 26.476 64.920 1.00 27.77 97 VAL A C 1
ATOM 568 O O . VAL A 1 97 ? 26.513 26.373 64.692 1.00 29.74 97 VAL A O 1
ATOM 572 N N . GLY A 1 98 ? 24.404 25.657 64.421 1.00 28.40 98 GLY A N 1
ATOM 573 C CA . GLY A 1 98 ? 24.760 24.587 63.513 1.00 31.09 98 GLY A CA 1
ATOM 574 C C . GLY A 1 98 ? 24.014 24.946 62.238 1.00 33.16 98 GLY A C 1
ATOM 575 O O . GLY A 1 98 ? 22.883 25.416 62.306 1.00 32.90 98 GLY A O 1
ATOM 576 N N . ASP A 1 99 ? 24.615 24.758 61.073 1.00 34.89 99 ASP A N 1
ATOM 577 C CA . ASP A 1 99 ? 23.905 25.114 59.858 1.00 37.22 99 ASP A CA 1
ATOM 578 C C . ASP A 1 99 ? 22.861 24.076 59.464 1.00 41.14 99 ASP A C 1
ATOM 579 O O . ASP A 1 99 ? 23.056 22.877 59.662 1.00 41.21 99 ASP A O 1
ATOM 584 N N . VAL A 1 100 ? 21.742 24.563 58.925 1.00 43.46 100 VAL A N 1
ATOM 585 C CA . VAL A 1 100 ? 20.615 23.725 58.523 1.00 46.57 100 VAL A CA 1
ATOM 586 C C . VAL A 1 100 ? 20.806 22.974 57.207 1.00 48.66 100 VAL A C 1
ATOM 587 O O . VAL A 1 100 ? 20.624 23.536 56.124 1.00 47.91 100 VAL A O 1
ATOM 591 N N . ALA A 1 101 ? 21.1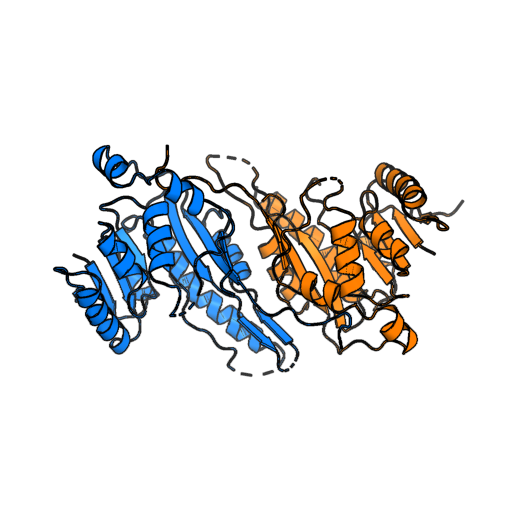58 21.696 57.308 1.00 50.97 101 ALA A N 1
ATOM 592 C CA . ALA A 1 101 ? 21.358 20.865 56.129 1.00 54.64 101 ALA A CA 1
ATOM 593 C C . ALA A 1 101 ? 20.034 20.261 55.683 1.00 57.70 101 ALA A C 1
ATOM 594 O O . ALA A 1 101 ? 19.217 19.859 56.507 1.00 56.69 101 ALA A O 1
ATOM 596 N N . VAL A 1 102 ? 19.827 20.205 54.372 1.00 61.86 102 VAL A N 1
ATOM 597 C CA . VAL A 1 102 ? 18.611 19.636 53.798 1.00 66.31 102 VAL A CA 1
ATOM 598 C C . VAL A 1 102 ? 18.962 18.992 52.457 1.00 69.10 102 VAL A C 1
ATOM 599 O O . VAL A 1 102 ? 19.152 19.688 51.457 1.00 70.30 102 VAL A O 1
ATOM 603 N N . ALA A 1 103 ? 19.049 17.664 52.442 1.00 71.32 103 ALA A N 1
ATOM 604 C CA . ALA A 1 103 ? 19.395 16.929 51.227 1.00 74.03 103 ALA A CA 1
ATOM 605 C C . ALA A 1 103 ? 18.344 15.889 50.857 1.00 75.36 103 ALA A C 1
ATOM 606 O O . ALA A 1 103 ? 18.287 14.819 51.462 1.00 76.05 103 ALA A O 1
ATOM 608 N N . ARG A 1 104 ? 17.523 16.198 49.857 1.00 76.65 104 ARG A N 1
ATOM 609 C CA . ARG A 1 104 ? 16.481 15.274 49.417 1.00 78.73 104 ARG A CA 1
ATOM 610 C C . ARG A 1 104 ? 17.009 14.302 48.368 1.00 78.82 104 ARG A C 1
ATOM 611 O O . ARG A 1 104 ? 18.028 13.642 48.577 1.00 79.08 104 ARG A O 1
ATOM 619 N N . ARG A 1 109 ? 17.681 16.886 46.279 1.00 61.64 109 ARG A N 1
ATOM 620 C CA . ARG A 1 109 ? 18.608 17.996 46.087 1.00 61.03 109 ARG A CA 1
ATOM 621 C C . ARG A 1 109 ? 19.212 18.419 47.422 1.00 59.11 109 ARG A C 1
ATOM 622 O O . ARG A 1 109 ? 18.520 18.976 48.275 1.00 58.78 109 ARG A O 1
ATOM 630 N N . HIS A 1 110 ? 20.501 18.155 47.605 1.00 56.67 110 HIS A N 1
ATOM 631 C CA . HIS A 1 110 ? 21.162 18.523 48.850 1.00 54.26 110 HIS A CA 1
ATOM 632 C C . HIS A 1 110 ? 21.386 20.022 48.950 1.00 53.15 110 HIS A C 1
ATOM 633 O O . HIS A 1 110 ? 21.716 20.683 47.964 1.00 53.29 110 HIS A O 1
ATOM 640 N N . LEU A 1 111 ? 21.216 20.553 50.155 1.00 51.09 111 LEU A N 1
ATOM 641 C CA . LEU A 1 111 ? 21.414 21.974 50.375 1.00 49.00 111 LEU A CA 1
ATOM 642 C C . LEU A 1 111 ? 21.498 22.358 51.849 1.00 45.33 111 LEU A C 1
ATOM 643 O O . LEU A 1 111 ? 20.682 21.934 52.666 1.00 43.46 111 LEU A O 1
ATOM 648 N N . VAL A 1 112 ? 22.489 23.179 52.175 1.00 41.10 112 VAL A N 1
ATOM 649 C CA . VAL A 1 112 ? 22.677 23.631 53.542 1.00 37.01 112 VAL A CA 1
ATOM 650 C C . VAL A 1 112 ? 22.461 25.126 53.644 1.00 35.09 112 VAL A C 1
ATOM 651 O O . VAL A 1 112 ? 22.988 25.886 52.834 1.00 36.29 112 VAL A O 1
ATOM 655 N N . PHE A 1 113 ? 21.676 25.547 54.631 1.00 32.41 113 PHE A N 1
ATOM 656 C CA . PHE A 1 113 ? 21.446 26.967 54.867 1.00 31.41 113 PHE A CA 1
ATOM 657 C C . PHE A 1 113 ? 22.593 27.402 55.766 1.00 28.62 113 PHE A C 1
ATOM 658 O O . PHE A 1 113 ? 22.805 26.816 56.815 1.00 26.42 113 PHE A O 1
ATOM 666 N N . PRO A 1 114 ? 23.365 28.414 55.342 1.00 27.13 114 PRO A N 1
ATOM 667 C CA . PRO A 1 114 ? 24.520 28.966 56.068 1.00 25.98 114 PRO A CA 1
ATOM 668 C C . PRO A 1 114 ? 24.141 29.889 57.219 1.00 22.51 114 PRO A C 1
ATOM 669 O O . PRO A 1 114 ? 24.503 31.058 57.226 1.00 25.06 114 PRO A O 1
ATOM 673 N N . LEU A 1 115 ? 23.422 29.344 58.189 1.00 21.83 115 LEU A N 1
ATOM 674 C CA . LEU A 1 115 ? 22.939 30.087 59.342 1.00 22.11 115 LEU A CA 1
ATOM 675 C C . LEU A 1 115 ? 23.973 30.928 60.076 1.00 23.21 115 LEU A C 1
ATOM 676 O O . LEU A 1 115 ? 23.752 32.110 60.327 1.00 23.80 115 LEU A O 1
ATOM 681 N N . HIS A 1 116 ? 25.095 30.318 60.441 1.00 23.45 116 HIS A N 1
ATOM 682 C CA . HIS A 1 116 ? 26.118 31.048 61.174 1.00 21.46 116 HIS A CA 1
ATOM 683 C C . HIS A 1 116 ? 26.620 32.231 60.367 1.00 21.26 116 HIS A C 1
ATOM 684 O O . HIS A 1 116 ? 26.890 33.300 60.918 1.00 21.28 116 HIS A O 1
ATOM 691 N N . ALA A 1 117 ? 26.760 32.040 59.060 1.00 20.38 117 ALA A N 1
ATOM 692 C CA . ALA A 1 117 ? 27.263 33.106 58.210 1.00 19.62 117 ALA A CA 1
ATOM 693 C C . ALA A 1 117 ? 26.269 34.260 58.157 1.00 20.06 117 ALA A C 1
ATOM 694 O O . ALA A 1 117 ? 26.642 35.427 58.295 1.00 17.51 117 ALA A O 1
ATOM 696 N N . ASP A 1 118 ? 25.000 33.928 57.955 1.00 22.07 118 ASP A N 1
ATOM 697 C CA . ASP A 1 118 ? 23.969 34.948 57.888 1.00 23.80 118 ASP A CA 1
ATOM 698 C C . ASP A 1 118 ? 23.853 35.696 59.199 1.00 23.96 118 ASP A C 1
ATOM 699 O O . ASP A 1 118 ? 23.624 36.896 59.211 1.00 23.37 118 ASP A O 1
ATOM 704 N N . ILE A 1 119 ? 24.030 34.986 60.306 1.00 26.14 119 ILE A N 1
ATOM 705 C CA . ILE A 1 119 ? 23.938 35.622 61.607 1.00 25.08 119 ILE A CA 1
ATOM 706 C C . ILE A 1 119 ? 25.120 36.564 61.812 1.00 25.85 119 ILE A C 1
ATOM 707 O O . ILE A 1 119 ? 24.944 37.683 62.285 1.00 23.98 119 ILE A O 1
ATOM 712 N N . GLN A 1 120 ? 26.321 36.134 61.429 1.00 26.18 120 GLN A N 1
ATOM 713 C CA . GLN A 1 120 ? 27.483 36.994 61.589 1.00 25.14 120 GLN A CA 1
ATOM 714 C C . GLN A 1 120 ? 27.326 38.271 60.771 1.00 25.39 120 GLN A C 1
ATOM 715 O O . GLN A 1 120 ? 27.539 39.378 61.276 1.00 23.86 120 GLN A O 1
ATOM 721 N N . VAL A 1 121 ? 26.964 38.118 59.503 1.00 24.43 121 VAL A N 1
ATOM 722 C CA . VAL A 1 121 ? 26.818 39.282 58.650 1.00 26.03 121 VAL A CA 1
ATOM 723 C C . VAL A 1 121 ? 25.754 40.238 59.168 1.00 26.20 121 VAL A C 1
ATOM 724 O O . VAL A 1 121 ? 25.963 41.446 59.187 1.00 26.20 121 VAL A O 1
ATOM 728 N N . ARG A 1 122 ? 24.623 39.697 59.608 1.00 27.19 122 ARG A N 1
ATOM 729 C CA . ARG A 1 122 ? 23.539 40.528 60.116 1.00 28.84 122 ARG A CA 1
ATOM 730 C C . ARG A 1 122 ? 23.891 41.199 61.438 1.00 28.62 122 ARG A C 1
ATOM 731 O O . ARG A 1 122 ? 23.440 42.306 61.714 1.00 27.79 122 ARG A O 1
ATOM 739 N N . CYS A 1 123 ? 24.699 40.543 62.260 1.00 26.77 123 CYS A N 1
ATOM 740 C CA . CYS A 1 123 ? 25.079 41.152 63.528 1.00 26.40 123 CYS A CA 1
ATOM 741 C C . CYS A 1 123 ? 25.989 42.354 63.293 1.00 26.28 123 CYS A C 1
ATOM 742 O O . CYS A 1 123 ? 26.001 43.298 64.079 1.00 26.25 123 CYS A O 1
ATOM 745 N N . ARG A 1 124 ? 26.745 42.325 62.204 1.00 31.02 124 ARG A N 1
ATOM 746 C CA . ARG A 1 124 ? 27.631 43.437 61.894 1.00 35.53 124 ARG A CA 1
ATOM 747 C C . ARG A 1 124 ? 26.776 44.663 61.638 1.00 36.33 124 ARG A C 1
ATOM 748 O O . ARG A 1 124 ? 27.083 45.760 62.108 1.00 36.72 124 ARG A O 1
ATOM 756 N N . LYS A 1 125 ? 25.688 44.473 60.903 1.00 37.84 125 LYS A N 1
ATOM 757 C CA . LYS A 1 125 ? 24.792 45.580 60.608 1.00 39.25 125 LYS A CA 1
ATOM 758 C C . LYS A 1 125 ? 24.219 46.151 61.907 1.00 38.71 125 LYS A C 1
ATOM 759 O O . LYS A 1 125 ? 23.911 47.340 61.994 1.00 39.54 125 LYS A O 1
ATOM 765 N N . LEU A 1 126 ? 24.089 45.300 62.920 1.00 36.63 126 LEU A N 1
ATOM 766 C CA . LEU A 1 126 ? 23.546 45.725 64.206 1.00 35.44 126 LEU A CA 1
ATOM 767 C C . LEU A 1 126 ? 24.536 46.492 65.069 1.00 33.73 126 LEU A C 1
ATOM 768 O O . LEU A 1 126 ? 24.179 46.980 66.139 1.00 34.12 126 LEU A O 1
ATOM 773 N N . GLY A 1 127 ? 25.777 46.596 64.612 1.00 32.34 127 GLY A N 1
ATOM 774 C CA . GLY A 1 127 ? 26.771 47.334 65.378 1.00 32.31 127 GLY A CA 1
ATOM 775 C C . GLY A 1 127 ? 27.718 46.488 66.211 1.00 31.27 127 GLY A C 1
ATOM 776 O O . GLY A 1 127 ? 28.536 47.029 66.953 1.00 34.11 127 GLY A O 1
ATOM 777 N N . PHE A 1 128 ? 27.608 45.168 66.098 1.00 28.34 128 PHE A N 1
ATOM 778 C CA . PHE A 1 128 ? 28.468 44.261 66.842 1.00 27.58 128 PHE A CA 1
ATOM 779 C C . PHE A 1 128 ? 29.844 44.174 66.200 1.00 28.00 128 PHE A C 1
ATOM 780 O O . PHE A 1 128 ? 29.996 44.347 64.987 1.00 27.17 128 PHE A O 1
ATOM 788 N N . ASP A 1 129 ? 30.844 43.902 67.024 1.00 26.42 129 ASP A N 1
ATOM 789 C CA . ASP A 1 129 ? 32.200 43.707 66.535 1.00 28.33 129 ASP A CA 1
ATOM 790 C C . ASP A 1 129 ? 32.315 42.191 66.425 1.00 27.97 129 ASP A C 1
ATOM 791 O O . ASP A 1 129 ? 32.033 41.465 67.377 1.00 26.54 129 ASP A O 1
ATOM 796 N N . ASN A 1 130 ? 32.717 41.698 65.269 1.00 27.65 130 ASN A N 1
ATOM 797 C CA . ASN A 1 130 ? 32.831 40.263 65.129 1.00 27.52 130 ASN A CA 1
ATOM 798 C C . ASN A 1 130 ? 34.192 39.772 65.597 1.00 26.41 130 ASN A C 1
ATOM 799 O O . ASN A 1 130 ? 35.213 40.379 65.300 1.00 26.65 130 ASN A O 1
ATOM 804 N N . LEU A 1 131 ? 34.201 38.685 66.357 1.00 25.88 131 LEU A N 1
ATOM 805 C CA . LEU A 1 131 ? 35.450 38.101 66.828 1.00 25.79 131 LEU A CA 1
ATOM 806 C C . LEU A 1 131 ? 35.550 36.694 66.237 1.00 26.67 131 LEU A C 1
ATOM 807 O O . LEU A 1 131 ? 34.610 36.229 65.594 1.00 25.63 131 LEU A O 1
ATOM 812 N N . ASN A 1 132 ? 36.675 36.013 66.436 1.00 27.14 132 ASN A N 1
ATOM 813 C CA . ASN A 1 132 ? 36.807 34.665 65.884 1.00 28.71 132 ASN A CA 1
ATOM 814 C C . ASN A 1 132 ? 35.864 33.712 66.586 1.00 26.78 132 ASN A C 1
ATOM 815 O O . ASN A 1 132 ? 35.781 33.701 67.809 1.00 28.48 132 ASN A O 1
ATOM 820 N N . PRO A 1 133 ? 35.130 32.899 65.819 1.00 26.04 133 PRO A N 1
ATOM 821 C CA . PRO A 1 133 ? 34.200 31.942 66.416 1.00 23.74 133 PRO A CA 1
ATOM 822 C C . PRO A 1 133 ? 34.985 30.702 66.845 1.00 22.99 133 PRO A C 1
ATOM 823 O O . PRO A 1 133 ? 36.088 30.462 66.359 1.00 23.20 133 PRO A O 1
ATOM 827 N N . ILE A 1 134 ? 34.438 29.936 67.772 1.00 20.45 134 ILE A N 1
ATOM 828 C CA . ILE A 1 134 ? 35.092 28.713 68.188 1.00 20.83 134 ILE A CA 1
ATOM 829 C C . ILE A 1 134 ? 34.314 27.631 67.461 1.00 22.78 134 ILE A C 1
ATOM 830 O O . ILE A 1 134 ? 33.089 27.710 67.361 1.00 22.70 134 ILE A O 1
ATOM 835 N N . ILE A 1 135 ? 35.021 26.643 66.929 1.00 22.84 135 ILE A N 1
ATOM 836 C CA . ILE A 1 135 ? 34.374 25.557 66.211 1.00 22.29 135 ILE A CA 1
ATOM 837 C C . ILE A 1 135 ? 34.077 24.418 67.170 1.00 22.50 135 ILE A C 1
ATOM 838 O O . ILE A 1 135 ? 34.982 23.900 67.838 1.00 21.60 135 ILE A O 1
ATOM 843 N N . TRP A 1 136 ? 32.813 24.027 67.255 1.00 19.40 136 TRP A N 1
ATOM 844 C CA . TRP A 1 136 ? 32.461 22.918 68.126 1.00 20.16 136 TRP A CA 1
ATOM 845 C C . TRP A 1 136 ? 32.412 21.656 67.277 1.00 22.42 136 TRP A C 1
ATOM 846 O O . TRP A 1 136 ? 31.464 21.446 66.521 1.00 20.12 136 TRP A O 1
ATOM 857 N N . HIS A 1 137 ? 33.453 20.834 67.383 1.00 22.11 137 HIS A N 1
ATOM 858 C CA . HIS A 1 137 ? 33.509 19.591 66.637 1.00 25.69 137 HIS A CA 1
ATOM 859 C C . HIS A 1 137 ? 32.691 18.579 67.426 1.00 27.55 137 HIS A C 1
ATOM 860 O O . HIS A 1 137 ? 33.226 17.874 68.274 1.00 28.35 137 HIS A O 1
ATOM 867 N N . LYS A 1 138 ? 31.388 18.543 67.153 1.00 32.41 138 LYS A N 1
ATOM 868 C CA . LYS A 1 138 ? 30.442 17.650 67.823 1.00 35.31 138 LYS A CA 1
ATOM 869 C C . LYS A 1 138 ? 30.662 16.181 67.507 1.00 37.32 138 LYS A C 1
ATOM 870 O O . LYS A 1 138 ? 30.787 15.354 68.411 1.00 39.82 138 LYS A O 1
ATOM 876 N N . HIS A 1 139 ? 30.676 15.868 66.214 1.00 38.28 139 HIS A N 1
ATOM 877 C CA . HIS A 1 139 ? 30.842 14.501 65.735 1.00 39.28 139 HIS A CA 1
ATOM 878 C C . HIS A 1 139 ? 32.195 14.298 65.076 1.00 39.36 139 HIS A C 1
ATOM 879 O O . HIS A 1 139 ? 33.000 13.500 65.548 1.00 42.73 139 HIS A O 1
ATOM 886 N N . PRO A 1 156 ? 30.237 4.154 46.157 1.00 54.68 156 PRO A N 1
ATOM 887 C CA . PRO A 1 156 ? 31.250 4.610 45.203 1.00 53.94 156 PRO A CA 1
ATOM 888 C C . PRO A 1 156 ? 32.101 5.733 45.783 1.00 52.15 156 PRO A C 1
ATOM 889 O O . PRO A 1 156 ? 31.593 6.816 46.068 1.00 55.06 156 PRO A O 1
ATOM 893 N N . TYR A 1 157 ? 33.390 5.473 45.958 1.00 49.29 157 TYR A N 1
ATOM 894 C CA . TYR A 1 157 ? 34.308 6.478 46.494 1.00 44.85 157 TYR A CA 1
ATOM 895 C C . TYR A 1 157 ? 34.688 7.399 45.351 1.00 41.92 157 TYR A C 1
ATOM 896 O O . TYR A 1 157 ? 35.855 7.492 44.970 1.00 41.16 157 TYR A O 1
ATOM 905 N N . GLU A 1 158 ? 33.691 8.083 44.807 1.00 39.89 158 GLU A N 1
ATOM 906 C CA . GLU A 1 158 ? 33.908 8.973 43.676 1.00 39.02 158 GLU A CA 1
ATOM 907 C C . GLU A 1 158 ? 33.724 10.457 43.988 1.00 35.77 158 GLU A C 1
ATOM 908 O O . GLU A 1 158 ? 32.969 10.829 44.880 1.00 36.69 158 GLU A O 1
ATOM 914 N N . PRO A 1 159 ? 34.420 11.327 43.243 1.00 33.50 159 PRO A N 1
ATOM 915 C CA . PRO A 1 159 ? 34.322 12.773 43.455 1.00 31.80 159 PRO A CA 1
ATOM 916 C C . PRO A 1 159 ? 32.881 13.241 43.610 1.00 31.10 159 PRO A C 1
ATOM 917 O O . PRO A 1 159 ? 31.967 12.598 43.109 1.00 31.60 159 PRO A O 1
ATOM 921 N N . GLY A 1 160 ? 32.684 14.349 44.320 1.00 29.34 160 GLY A N 1
ATOM 922 C CA . GLY A 1 160 ? 31.346 14.889 44.504 1.00 28.65 160 GLY A CA 1
ATOM 923 C C . GLY A 1 160 ? 30.576 14.451 45.744 1.00 29.70 160 GLY A C 1
ATOM 924 O O . GLY A 1 160 ? 29.535 15.032 46.063 1.00 30.57 160 GLY A O 1
ATOM 925 N N . ALA A 1 161 ? 31.070 13.436 46.448 1.00 28.48 161 ALA A N 1
ATOM 926 C CA . ALA A 1 161 ? 30.395 12.948 47.653 1.00 29.27 161 ALA A CA 1
ATOM 927 C C . ALA A 1 161 ? 30.073 14.086 48.629 1.00 29.75 161 ALA A C 1
ATOM 928 O O . ALA A 1 161 ? 30.762 15.105 48.674 1.00 27.60 161 ALA A O 1
ATOM 930 N N . ILE A 1 162 ? 29.008 13.908 49.402 1.00 31.80 162 ILE A N 1
ATOM 931 C CA . ILE A 1 162 ? 28.594 14.911 50.371 1.00 32.52 162 ILE A CA 1
ATOM 932 C C . ILE A 1 162 ? 29.262 14.663 51.707 1.00 32.76 162 ILE A C 1
ATOM 933 O O . ILE A 1 162 ? 29.269 13.543 52.207 1.00 34.46 162 ILE A O 1
ATOM 938 N N . ILE A 1 163 ? 29.818 15.719 52.282 1.00 30.87 163 ILE A N 1
ATOM 939 C CA . ILE A 1 163 ? 30.477 15.614 53.567 1.00 30.99 163 ILE A CA 1
ATOM 940 C C . ILE A 1 163 ? 29.446 15.892 54.661 1.00 29.29 163 ILE A C 1
ATOM 941 O O . ILE A 1 163 ? 28.845 16.967 54.715 1.00 26.74 163 ILE A O 1
ATOM 946 N N . LYS A 1 164 ? 29.233 14.900 55.517 1.00 28.96 164 LYS A N 1
ATOM 947 C CA . LYS A 1 164 ? 28.275 15.018 56.608 1.00 31.91 164 LYS A CA 1
ATOM 948 C C . LYS A 1 164 ? 28.700 16.126 57.570 1.00 29.80 164 LYS A C 1
ATOM 949 O O . LYS A 1 164 ? 29.885 16.381 57.731 1.00 28.28 164 LYS A O 1
ATOM 955 N N . THR A 1 165 ? 27.724 16.769 58.203 1.00 27.57 165 THR A N 1
ATOM 956 C CA . THR A 1 165 ? 27.984 17.844 59.158 1.00 28.15 165 THR A CA 1
ATOM 957 C C . THR A 1 165 ? 28.596 17.262 60.428 1.00 27.50 165 THR A C 1
ATOM 958 O O . THR A 1 165 ? 28.075 16.298 60.979 1.00 27.86 165 THR A O 1
ATOM 962 N N . GLU A 1 166 ? 29.692 17.852 60.896 1.00 25.98 166 GLU A N 1
ATOM 963 C CA . GLU A 1 166 ? 30.360 17.372 62.108 1.00 24.18 166 GLU A CA 1
ATOM 964 C C . GLU A 1 166 ? 30.537 18.485 63.131 1.00 23.71 166 GLU A C 1
ATOM 965 O O . GLU A 1 166 ? 30.913 18.232 64.283 1.00 24.50 166 GLU A O 1
ATOM 971 N N . ILE A 1 167 ? 30.246 19.711 62.717 1.00 21.91 167 ILE A N 1
ATOM 972 C CA . ILE A 1 167 ? 30.463 20.863 63.574 1.00 21.06 167 ILE A CA 1
ATOM 973 C C . ILE A 1 167 ? 29.314 21.838 63.748 1.00 22.93 167 ILE A C 1
ATOM 974 O O . ILE A 1 167 ? 28.343 21.850 62.990 1.00 21.58 167 ILE A O 1
ATOM 979 N N . GLU A 1 168 ? 29.477 22.673 64.767 1.00 22.30 168 GLU A N 1
ATOM 980 C CA . GLU A 1 168 ? 28.571 23.761 65.051 1.00 23.58 168 GLU A CA 1
ATOM 981 C C . GLU A 1 168 ? 29.520 24.922 65.294 1.00 23.68 168 GLU A C 1
ATOM 982 O O . GLU A 1 168 ? 30.688 24.711 65.636 1.00 16.76 168 GLU A O 1
ATOM 988 N N . TYR A 1 169 ? 29.026 26.134 65.063 1.00 22.36 169 TYR A N 1
ATOM 989 C CA . TYR A 1 169 ? 29.822 27.332 65.222 1.00 22.15 169 TYR A CA 1
ATOM 990 C C . TYR A 1 169 ? 29.434 28.076 66.486 1.00 22.40 169 TYR A C 1
ATOM 991 O O . TYR A 1 169 ? 28.243 28.246 66.785 1.00 22.40 169 TYR A O 1
ATOM 1000 N N . ILE A 1 170 ? 30.438 28.499 67.243 1.00 19.64 170 ILE A N 1
ATOM 1001 C CA . ILE A 1 170 ? 30.182 29.274 68.448 1.00 19.61 170 ILE A CA 1
ATOM 1002 C C . ILE A 1 170 ? 30.580 30.687 68.054 1.00 20.78 170 ILE A C 1
ATOM 1003 O O . ILE A 1 170 ? 31.759 31.047 68.126 1.00 20.99 170 ILE A O 1
ATOM 1008 N N . LEU A 1 171 ? 29.601 31.469 67.599 1.00 18.16 171 LEU A N 1
ATOM 1009 C CA . LEU A 1 171 ? 29.852 32.843 67.157 1.00 19.26 171 LEU A CA 1
ATOM 1010 C C . LEU A 1 171 ? 30.116 33.765 68.332 1.00 18.92 171 LEU A C 1
ATOM 1011 O O . LEU A 1 171 ? 29.538 33.600 69.400 1.00 21.16 171 LEU A O 1
ATOM 1016 N N . MET A 1 172 ? 30.980 34.748 68.114 1.00 22.20 172 MET A N 1
ATOM 1017 C CA . MET A 1 172 ? 31.369 35.705 69.150 1.00 24.74 172 MET A CA 1
ATOM 1018 C C . MET A 1 172 ? 31.122 37.120 68.619 1.00 24.50 172 MET A C 1
ATOM 1019 O O . MET A 1 172 ? 31.809 37.580 67.697 1.00 24.47 172 MET A O 1
ATOM 1024 N N . GLN A 1 173 ? 30.143 37.803 69.201 1.00 23.35 173 GLN A N 1
ATOM 1025 C CA . GLN A 1 173 ? 29.787 39.157 68.779 1.00 23.16 173 GLN A CA 1
ATOM 1026 C C . GLN A 1 173 ? 29.927 40.103 69.960 1.00 23.95 173 GLN A C 1
ATOM 1027 O O . GLN A 1 173 ? 29.183 40.024 70.937 1.00 24.16 173 GLN A O 1
ATOM 1033 N N . ARG A 1 174 ? 30.881 41.016 69.863 1.00 24.52 174 ARG A N 1
ATOM 1034 C CA . ARG A 1 174 ? 31.146 41.925 70.961 1.00 23.78 174 ARG A CA 1
ATOM 1035 C C . ARG A 1 174 ? 30.615 43.340 70.791 1.00 22.71 174 ARG A C 1
ATOM 1036 O O . ARG A 1 174 ? 30.719 43.922 69.718 1.00 24.92 174 ARG A O 1
ATOM 1044 N N . LYS A 1 175 ? 30.046 43.891 71.858 1.00 20.86 175 LYS A N 1
ATOM 1045 C CA . LYS A 1 175 ? 29.557 45.267 71.825 1.00 24.08 175 LYS A CA 1
ATOM 1046 C C . LYS A 1 175 ? 30.734 46.180 72.164 1.00 25.79 175 LYS A C 1
ATOM 1047 O O . LYS A 1 175 ? 31.329 46.052 73.229 1.00 26.61 175 LYS A O 1
ATOM 1053 N N . PRO A 1 176 ? 31.087 47.107 71.266 1.00 28.75 176 PRO A N 1
ATOM 1054 C CA . PRO A 1 176 ? 32.208 48.020 71.521 1.00 31.82 176 PRO A CA 1
ATOM 1055 C C . PRO A 1 176 ? 31.872 49.122 72.534 1.00 35.24 176 PRO A C 1
ATOM 1056 O O . PRO A 1 176 ? 30.881 49.034 73.255 1.00 34.20 176 PRO A O 1
ATOM 1060 N N . GLY A 1 177 ? 32.711 50.151 72.595 1.00 39.96 177 GLY A N 1
ATOM 1061 C CA . GLY A 1 177 ? 32.459 51.250 73.517 1.00 45.19 177 GLY A CA 1
ATOM 1062 C C . GLY A 1 177 ? 33.307 51.238 74.777 1.00 48.78 177 GLY A C 1
ATOM 1063 O O . GLY A 1 177 ? 33.380 52.235 75.500 1.00 49.07 177 GLY A O 1
ATOM 1064 N N . GLY A 1 178 ? 33.950 50.109 75.045 1.00 50.41 178 GLY A N 1
ATOM 1065 C CA . GLY A 1 178 ? 34.785 50.008 76.224 1.00 54.43 178 GLY A CA 1
ATOM 1066 C C . GLY A 1 178 ? 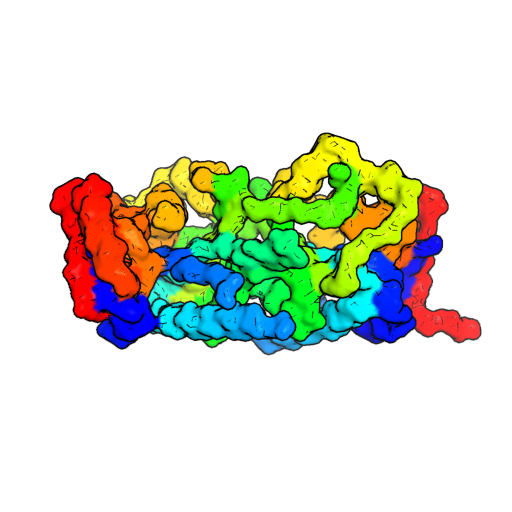34.594 48.657 76.866 1.00 56.81 178 GLY A C 1
ATOM 1067 O O . GLY A 1 178 ? 34.492 47.650 76.165 1.00 56.97 178 GLY A O 1
ATOM 1068 N N . TYR A 1 179 ? 34.556 48.629 78.195 1.00 59.57 179 TYR A N 1
ATOM 1069 C CA . TYR A 1 179 ? 34.349 47.386 78.927 1.00 62.48 179 TYR A CA 1
ATOM 1070 C C . TYR A 1 179 ? 34.380 47.550 80.441 1.00 62.16 179 TYR A C 1
ATOM 1071 O O . TYR A 1 179 ? 35.062 48.425 80.978 1.00 62.04 179 TYR A O 1
ATOM 1080 N N . ARG A 1 180 ? 33.611 46.696 81.111 1.00 61.46 180 ARG A N 1
ATOM 1081 C CA . ARG A 1 180 ? 33.490 46.686 82.566 1.00 60.32 180 ARG A CA 1
ATOM 1082 C C . ARG A 1 180 ? 34.810 46.289 83.205 1.00 58.03 180 ARG A C 1
ATOM 1083 O O . ARG A 1 180 ? 35.549 45.461 82.670 1.00 58.50 180 ARG A O 1
ATOM 1091 N N . LYS A 1 181 ? 35.104 46.886 84.351 1.00 54.48 181 LYS A N 1
ATOM 1092 C CA . LYS A 1 181 ? 36.318 46.554 85.072 1.00 50.42 181 LYS A CA 1
ATOM 1093 C C . LYS A 1 181 ? 35.890 45.744 86.288 1.00 46.46 181 LYS A C 1
ATOM 1094 O O . LYS A 1 181 ? 35.247 46.262 87.199 1.00 46.38 181 LYS A O 1
ATOM 1100 N N . PRO A 1 182 ? 36.217 44.448 86.307 1.00 41.84 182 PRO A N 1
ATOM 1101 C CA . PRO A 1 182 ? 35.830 43.620 87.453 1.00 39.55 182 PRO A CA 1
ATOM 1102 C C . PRO A 1 182 ? 36.654 44.005 88.677 1.00 36.79 182 PRO A C 1
ATOM 1103 O O . PRO A 1 182 ? 37.744 44.556 88.543 1.00 36.18 182 PRO A O 1
ATOM 1107 N N . THR A 1 183 ? 36.133 43.722 89.864 1.00 33.72 183 THR A N 1
ATOM 1108 C CA . THR A 1 183 ? 36.852 44.034 91.093 1.00 33.53 183 THR A CA 1
ATOM 1109 C C . THR A 1 183 ? 37.979 43.016 91.262 1.00 32.95 183 THR A C 1
ATOM 1110 O O . THR A 1 183 ? 38.056 42.032 90.522 1.00 32.12 183 THR A O 1
ATOM 1114 N N . GLN A 1 184 ? 38.848 43.242 92.239 1.00 30.81 184 GLN A N 1
ATOM 1115 C CA . GLN A 1 184 ? 39.941 42.313 92.475 1.00 29.74 184 GLN A CA 1
ATOM 1116 C C . GLN A 1 184 ? 39.419 40.950 92.899 1.00 31.06 184 GLN A C 1
ATOM 1117 O O . GLN A 1 184 ? 39.962 39.918 92.500 1.00 28.71 184 GLN A O 1
ATOM 1123 N N . GLU A 1 185 ? 38.362 40.940 93.706 1.00 32.69 185 GLU A N 1
ATOM 1124 C CA . GLU A 1 185 ? 37.801 39.677 94.151 1.00 34.85 185 GLU A CA 1
ATOM 1125 C C . GLU A 1 185 ? 37.190 38.905 92.987 1.00 34.28 185 GLU A C 1
ATOM 1126 O O . GLU A 1 185 ? 37.373 37.695 92.885 1.00 33.70 185 GLU A O 1
ATOM 1132 N N . GLN A 1 186 ? 36.463 39.602 92.114 1.00 34.63 186 GLN A N 1
ATOM 1133 C CA . GLN A 1 186 ? 35.850 38.962 90.948 1.00 32.93 186 GLN A CA 1
ATOM 1134 C C . GLN A 1 186 ? 36.931 38.320 90.088 1.00 31.01 186 GLN A C 1
ATOM 1135 O O . GLN A 1 186 ? 36.821 37.167 89.680 1.00 29.18 186 GLN A O 1
ATOM 1141 N N . ARG A 1 187 ? 37.973 39.087 89.806 1.00 28.67 187 ARG A N 1
ATOM 1142 C CA . ARG A 1 187 ? 39.063 38.591 88.996 1.00 28.44 187 ARG A CA 1
ATOM 1143 C C . ARG A 1 187 ? 39.682 37.356 89.616 1.00 28.56 187 ARG A C 1
ATOM 1144 O O . ARG A 1 187 ? 39.956 36.386 88.917 1.00 29.69 187 ARG A O 1
ATOM 1152 N N . GLU A 1 188 ? 39.906 37.391 90.928 1.00 26.10 188 GLU A N 1
ATOM 1153 C CA . GLU A 1 188 ? 40.511 36.255 91.620 1.00 28.23 188 GLU A CA 1
ATOM 1154 C C . GLU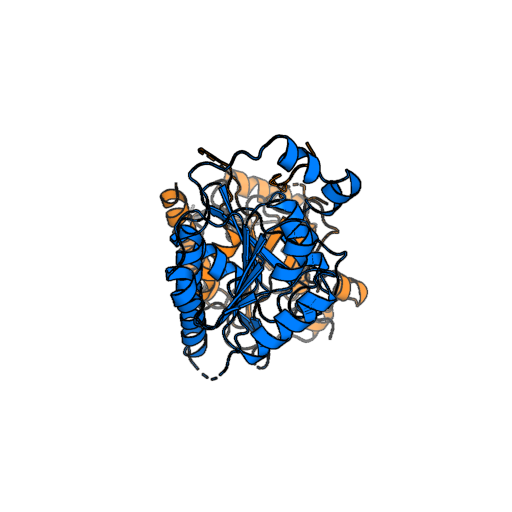 A 1 188 ? 39.645 35.005 91.625 1.00 26.81 188 GLU A C 1
ATOM 1155 O O . GLU A 1 188 ? 40.147 33.914 91.398 1.00 26.83 188 GLU A O 1
ATOM 1161 N N . LYS A 1 189 ? 38.350 35.163 91.879 1.00 26.61 189 LYS A N 1
ATOM 1162 C CA . LYS A 1 189 ? 37.441 34.025 91.904 1.00 26.61 189 LYS A CA 1
ATOM 1163 C C . LYS A 1 189 ? 36.980 33.610 90.510 1.00 25.80 189 LYS A C 1
ATOM 1164 O O . LYS A 1 189 ? 36.161 32.710 90.367 1.00 26.13 189 LYS A O 1
ATOM 1170 N N . SER A 1 190 ? 37.507 34.265 89.485 1.00 24.66 190 SER A N 1
ATOM 1171 C CA . SER A 1 190 ? 37.134 33.945 88.114 1.00 24.76 190 SER A CA 1
ATOM 1172 C C . SER A 1 190 ? 38.336 33.442 87.344 1.00 25.45 190 SER A C 1
ATOM 1173 O O . SER A 1 190 ? 38.205 33.031 86.197 1.00 25.82 190 SER A O 1
ATOM 1176 N N . ARG A 1 191 ? 39.515 33.501 87.960 1.00 26.10 191 ARG A N 1
ATOM 1177 C CA . ARG A 1 191 ? 40.718 33.020 87.297 1.00 29.16 191 ARG A CA 1
ATOM 1178 C C . ARG A 1 191 ? 40.522 31.548 86.966 1.00 26.91 191 ARG A C 1
ATOM 1179 O O . ARG A 1 191 ? 39.848 30.823 87.694 1.00 27.38 191 ARG A O 1
ATOM 1187 N N . LEU A 1 192 ? 41.108 31.100 85.866 1.00 28.65 192 LEU A N 1
ATOM 1188 C CA . LEU A 1 192 ? 40.977 29.698 85.483 1.00 28.99 192 LEU A CA 1
ATOM 1189 C C . LEU A 1 192 ? 42.276 28.942 85.736 1.00 28.17 192 LEU A C 1
ATOM 1190 O O . LEU A 1 192 ? 43.359 29.476 85.521 1.00 27.24 192 LEU A O 1
ATOM 1195 N N . PRO A 1 193 ? 42.183 27.694 86.213 1.00 29.48 193 PRO A N 1
ATOM 1196 C CA . PRO A 1 193 ? 43.420 26.939 86.445 1.00 30.93 193 PRO A CA 1
ATOM 1197 C C . PRO A 1 193 ? 44.102 26.842 85.081 1.00 32.87 193 PRO A C 1
ATOM 1198 O O . PRO A 1 193 ? 43.422 26.748 84.053 1.00 32.48 193 PRO A O 1
ATOM 1202 N N . LYS A 1 194 ? 45.429 26.878 85.066 1.00 34.16 194 LYS A N 1
ATOM 1203 C CA . LYS A 1 194 ? 46.192 26.823 83.819 1.00 35.54 194 LYS A CA 1
ATOM 1204 C C . LYS A 1 194 ? 45.692 25.798 82.797 1.00 35.81 194 LYS A C 1
ATOM 1205 O O . LYS A 1 194 ? 45.472 26.125 81.627 1.00 35.47 194 LYS A O 1
ATOM 1211 N N . GLU A 1 195 ? 45.523 24.555 83.235 1.00 35.42 195 GLU A N 1
ATOM 1212 C CA . GLU A 1 195 ? 45.075 23.502 82.339 1.00 36.07 195 GLU A CA 1
ATOM 1213 C C . GLU A 1 195 ? 43.736 23.852 81.683 1.00 34.31 195 GLU A C 1
ATOM 1214 O O . GLU A 1 195 ? 43.563 23.666 80.483 1.00 34.38 195 GLU A O 1
ATOM 1220 N N . ASP A 1 196 ? 42.800 24.375 82.464 1.00 32.14 196 ASP A N 1
ATOM 1221 C CA . ASP A 1 196 ? 41.500 24.745 81.923 1.00 32.24 196 ASP A CA 1
ATOM 1222 C C . ASP A 1 196 ? 41.630 25.848 80.886 1.00 30.91 196 ASP A C 1
ATOM 1223 O O . ASP A 1 196 ? 41.084 25.753 79.792 1.00 30.53 196 ASP A O 1
ATOM 1228 N N . PHE A 1 197 ? 42.361 26.896 81.239 1.00 28.93 197 PHE A N 1
ATOM 1229 C CA . PHE A 1 197 ? 42.556 28.017 80.343 1.00 29.39 197 PHE A CA 1
ATOM 1230 C C . PHE A 1 197 ? 43.000 27.547 78.968 1.00 31.27 197 PHE A C 1
ATOM 1231 O O . PHE A 1 197 ? 42.403 27.912 77.956 1.00 31.74 197 PHE A O 1
ATOM 1239 N N . HIS A 1 198 ? 44.049 26.733 78.932 1.00 32.68 198 HIS A N 1
ATOM 1240 C CA . HIS A 1 198 ? 44.583 26.248 77.667 1.00 33.02 198 HIS A CA 1
ATOM 1241 C C . HIS A 1 198 ? 43.664 25.304 76.911 1.00 32.07 198 HIS A C 1
ATOM 1242 O O . HIS A 1 198 ? 43.770 25.163 75.695 1.00 31.94 198 HIS A O 1
ATOM 1249 N N . ARG A 1 199 ? 42.753 24.673 77.630 1.00 31.22 199 ARG A N 1
ATOM 1250 C CA . ARG A 1 199 ? 41.805 23.767 77.010 1.00 31.67 199 ARG A CA 1
ATOM 1251 C C . ARG A 1 199 ? 40.637 24.573 76.432 1.00 30.85 199 ARG A C 1
ATOM 1252 O O . ARG A 1 199 ? 40.072 24.209 75.399 1.00 31.40 199 ARG A O 1
ATOM 1260 N N . PHE A 1 200 ? 40.298 25.684 77.087 1.00 27.51 200 PHE A N 1
ATOM 1261 C CA . PHE A 1 200 ? 39.176 26.518 76.661 1.00 23.81 200 PHE A CA 1
ATOM 1262 C C . PHE A 1 200 ? 39.453 27.492 75.537 1.00 24.31 200 PHE A C 1
ATOM 1263 O O . PHE A 1 200 ? 38.752 27.489 74.514 1.00 21.07 200 PHE A O 1
ATOM 1271 N N . PHE A 1 201 ? 40.460 28.337 75.731 1.00 22.30 201 PHE A N 1
ATOM 1272 C CA . PHE A 1 201 ? 40.799 29.328 74.731 1.00 23.32 201 PHE A CA 1
ATOM 1273 C C . PHE A 1 201 ? 41.568 28.766 73.536 1.00 24.81 201 PHE A C 1
ATOM 1274 O O . PHE A 1 201 ? 42.771 28.972 73.383 1.00 25.40 201 PHE A O 1
ATOM 1282 N N . ARG A 1 202 ? 40.853 28.031 72.696 1.00 24.87 202 ARG A N 1
ATOM 1283 C CA . ARG A 1 202 ? 41.420 27.456 71.482 1.00 25.18 202 ARG A CA 1
ATOM 1284 C C . ARG A 1 202 ? 40.283 27.511 70.467 1.00 23.54 202 ARG A C 1
ATOM 1285 O O . ARG A 1 202 ? 39.114 27.455 70.843 1.00 21.09 202 ARG A O 1
ATOM 1293 N N . GLN A 1 203 ? 40.615 27.615 69.190 1.00 22.90 203 GLN A N 1
ATOM 1294 C CA . GLN A 1 203 ? 39.577 27.737 68.180 1.00 24.14 203 GLN A CA 1
ATOM 1295 C C . GLN A 1 203 ? 38.716 26.500 67.892 1.00 23.70 203 GLN A C 1
ATOM 1296 O O . GLN A 1 203 ? 37.598 26.628 67.382 1.00 23.73 203 GLN A O 1
ATOM 1302 N N . ILE A 1 204 ? 39.206 25.309 68.226 1.00 22.23 204 ILE A N 1
ATOM 1303 C CA . ILE A 1 204 ? 38.423 24.101 67.982 1.00 20.62 204 ILE A CA 1
ATOM 1304 C C . ILE A 1 204 ? 38.289 23.259 69.243 1.00 22.57 204 ILE A C 1
ATOM 1305 O O . ILE A 1 204 ? 39.291 22.916 69.878 1.00 23.20 204 ILE A O 1
ATOM 1310 N N . TRP A 1 205 ? 37.053 22.949 69.621 1.00 20.79 205 TRP A N 1
ATOM 1311 C CA . TRP A 1 205 ? 36.806 22.106 70.782 1.00 22.41 205 TRP A CA 1
ATOM 1312 C C . TRP A 1 205 ? 36.332 20.754 70.272 1.00 24.82 205 TRP A C 1
ATOM 1313 O O . TRP A 1 205 ? 35.324 20.664 69.568 1.00 23.57 205 TRP A O 1
ATOM 1324 N N . ASP A 1 206 ? 37.055 19.698 70.620 1.00 26.42 206 ASP A N 1
ATOM 1325 C CA . ASP A 1 206 ? 36.671 18.373 70.175 1.00 29.41 206 ASP A CA 1
ATOM 1326 C C . ASP A 1 206 ? 36.551 17.418 71.348 1.00 30.58 206 ASP A C 1
ATOM 1327 O O . ASP A 1 206 ? 36.491 16.209 71.158 1.00 32.11 206 ASP A O 1
ATOM 1332 N N . ASP A 1 207 ? 36.501 17.980 72.553 1.00 30.48 207 ASP A N 1
ATOM 1333 C CA . ASP A 1 207 ? 36.400 17.200 73.775 1.00 30.98 207 ASP A CA 1
ATOM 1334 C C . ASP A 1 207 ? 35.044 17.303 74.452 1.00 32.08 207 ASP A C 1
ATOM 1335 O O . ASP A 1 207 ? 34.925 17.077 75.656 1.00 32.85 207 ASP A O 1
ATOM 1340 N N . ILE A 1 208 ? 34.025 17.659 73.678 1.00 32.93 208 ILE A N 1
ATOM 1341 C CA . ILE A 1 208 ? 32.665 17.768 74.192 1.00 33.04 208 ILE A CA 1
ATOM 1342 C C . ILE A 1 208 ? 31.711 17.222 73.132 1.00 35.30 208 ILE A C 1
ATOM 1343 O O . ILE A 1 208 ? 31.329 17.937 72.207 1.00 36.84 208 ILE A O 1
ATOM 1348 N N . PRO A 1 209 ? 31.317 15.949 73.254 1.00 35.37 209 PRO A N 1
ATOM 1349 C CA . PRO A 1 209 ? 30.402 15.311 72.300 1.00 36.42 209 PRO A CA 1
ATOM 1350 C C . PRO A 1 209 ? 28.994 15.900 72.333 1.00 35.82 209 PRO A C 1
ATOM 1351 O O . PRO A 1 209 ? 28.307 15.953 71.307 1.00 36.99 209 PRO A O 1
ATOM 1355 N N . ALA A 1 218 ? 19.283 18.477 74.774 1.00 55.22 218 ALA A N 1
ATOM 1356 C CA . ALA A 1 218 ? 19.740 19.478 73.820 1.00 54.52 218 ALA A CA 1
ATOM 1357 C C . ALA A 1 218 ? 19.267 20.870 74.235 1.00 53.87 218 ALA A C 1
ATOM 1358 O O . ALA A 1 218 ? 18.410 21.007 75.105 1.00 54.64 218 ALA A O 1
ATOM 1360 N N . PRO A 1 219 ? 19.842 21.923 73.630 1.00 52.98 219 PRO A N 1
ATOM 1361 C CA . PRO A 1 219 ? 20.886 21.780 72.615 1.00 50.99 219 PRO A CA 1
ATOM 1362 C C . PRO A 1 219 ? 22.236 21.416 73.227 1.00 47.28 219 PRO A C 1
ATOM 1363 O O . PRO A 1 219 ? 22.414 20.319 73.759 1.00 49.00 219 PRO A O 1
ATOM 1367 N N . PHE A 1 220 ? 23.178 22.343 73.159 1.00 41.36 220 PHE A N 1
ATOM 1368 C CA . PHE A 1 220 ? 24.514 22.109 73.677 1.00 36.37 220 PHE A CA 1
ATOM 1369 C C . PHE A 1 220 ? 24.570 21.524 75.087 1.00 33.86 220 PHE A C 1
ATOM 1370 O O . PHE A 1 220 ? 23.683 21.746 75.908 1.00 31.51 220 PHE A O 1
ATOM 1378 N N . PRO A 1 221 ? 25.625 20.753 75.376 1.00 30.95 221 PRO A N 1
ATOM 1379 C CA . PRO A 1 221 ? 25.791 20.141 76.691 1.00 30.87 221 PRO A CA 1
ATOM 1380 C C . PRO A 1 221 ? 26.018 21.221 77.741 1.00 30.58 221 PRO A C 1
ATOM 1381 O O . PRO A 1 221 ? 26.509 22.314 77.437 1.00 29.15 221 PRO A O 1
ATOM 1385 N N . LEU A 1 222 ? 25.674 20.902 78.979 1.00 29.44 222 LEU A N 1
ATOM 1386 C CA . LEU A 1 222 ? 25.855 21.830 80.079 1.00 28.42 222 LEU A CA 1
ATOM 1387 C C . LEU A 1 222 ? 27.342 22.214 80.195 1.00 27.40 222 LEU A C 1
ATOM 1388 O O . LEU A 1 222 ? 27.678 23.339 80.570 1.00 25.72 222 LEU A O 1
ATOM 1393 N N . GLU A 1 223 ? 28.229 21.282 79.862 1.00 27.59 223 GLU A N 1
ATOM 1394 C CA . GLU A 1 223 ? 29.665 21.541 79.931 1.00 27.97 223 GLU A CA 1
ATOM 1395 C C . GLU A 1 223 ? 30.118 22.603 78.927 1.00 27.54 223 GLU A C 1
ATOM 1396 O O . GLU A 1 223 ? 31.067 23.345 79.180 1.00 28.62 223 GLU A O 1
ATOM 1402 N N . LEU A 1 224 ? 29.444 22.664 77.784 1.00 27.98 224 LEU A N 1
ATOM 1403 C CA . LEU A 1 224 ? 29.784 23.629 76.742 1.00 26.97 224 LEU A CA 1
ATOM 1404 C C . LEU A 1 224 ? 29.409 25.012 77.266 1.00 26.13 224 LEU A C 1
ATOM 1405 O O . LEU A 1 224 ? 30.148 25.980 77.105 1.00 25.32 224 LEU A O 1
ATOM 1410 N N . ALA A 1 225 ? 28.252 25.087 77.911 1.00 25.93 225 ALA A N 1
ATOM 1411 C CA . ALA A 1 225 ? 27.768 26.343 78.464 1.00 26.04 225 ALA A CA 1
ATOM 1412 C C . ALA A 1 225 ? 28.648 26.810 79.622 1.00 25.50 225 ALA A C 1
ATOM 1413 O O . ALA A 1 225 ? 28.943 27.999 79.738 1.00 25.06 225 ALA A O 1
ATOM 1415 N N . GLU A 1 226 ? 29.067 25.882 80.479 1.00 25.67 226 GLU A N 1
ATOM 1416 C CA . GLU A 1 226 ? 29.914 26.252 81.610 1.00 25.29 226 GLU A CA 1
ATOM 1417 C C . GLU A 1 226 ? 31.225 26.871 81.142 1.00 24.64 226 GLU A C 1
ATOM 1418 O O . GLU A 1 226 ? 31.672 27.867 81.700 1.00 24.47 226 GLU A O 1
ATOM 1424 N N . ARG A 1 227 ? 31.839 26.294 80.115 1.00 22.79 227 ARG A N 1
ATOM 1425 C CA . ARG A 1 227 ? 33.083 26.849 79.603 1.00 23.75 227 ARG A CA 1
ATOM 1426 C C . ARG A 1 227 ? 32.910 28.300 79.160 1.00 22.68 227 ARG A C 1
ATOM 1427 O O . ARG A 1 227 ? 33.726 29.168 79.495 1.00 21.32 227 ARG A O 1
ATOM 1435 N N . LEU A 1 228 ? 31.858 28.555 78.382 1.00 21.34 228 LEU A N 1
ATOM 1436 C CA . LEU A 1 228 ? 31.614 29.900 77.862 1.00 21.56 228 LEU A CA 1
ATOM 1437 C C . LEU A 1 228 ? 31.368 30.889 79.003 1.00 19.54 228 LEU A C 1
ATOM 1438 O O . LEU A 1 228 ? 31.873 32.007 78.978 1.00 19.54 228 LEU A O 1
ATOM 1443 N N . VAL A 1 229 ? 30.601 30.467 80.003 1.00 19.75 229 VAL A N 1
ATOM 1444 C CA . VAL A 1 229 ? 30.328 31.300 81.168 1.00 20.27 229 VAL A CA 1
ATOM 1445 C C . VAL A 1 229 ? 31.654 31.656 81.843 1.00 22.11 229 VAL A C 1
ATOM 1446 O O . VAL A 1 229 ? 31.954 32.828 82.108 1.00 21.46 229 VAL A O 1
ATOM 1450 N N . ARG A 1 230 ? 32.457 30.632 82.107 1.00 21.46 230 ARG A N 1
ATOM 1451 C CA . ARG A 1 230 ? 33.742 30.823 82.769 1.00 20.49 230 ARG A CA 1
ATOM 1452 C C . ARG A 1 230 ? 34.743 31.612 81.929 1.00 18.68 230 ARG A C 1
ATOM 1453 O O . ARG A 1 230 ? 35.627 32.265 82.461 1.00 18.51 230 ARG A O 1
ATOM 1461 N N . MET A 1 231 ? 34.591 31.557 80.614 1.00 20.29 231 MET A N 1
ATOM 1462 C CA . MET A 1 231 ? 35.496 32.251 79.707 1.00 19.02 231 MET A CA 1
ATOM 1463 C C . MET A 1 231 ? 35.164 33.707 79.450 1.00 18.53 231 MET A C 1
ATOM 1464 O O . MET A 1 231 ? 36.060 34.528 79.266 1.00 17.59 231 MET A O 1
ATOM 1469 N N . PHE A 1 232 ? 33.876 34.032 79.416 1.00 19.48 232 PHE A N 1
ATOM 1470 C CA . PHE A 1 232 ? 33.492 35.390 79.083 1.00 19.40 232 PHE A CA 1
ATOM 1471 C C . PHE A 1 232 ? 32.599 36.170 80.042 1.00 18.66 232 PHE A C 1
ATOM 1472 O O . PHE A 1 232 ? 31.784 36.984 79.611 1.00 20.75 232 PHE A O 1
ATOM 1480 N N . SER A 1 233 ? 32.783 35.939 81.338 1.00 20.53 233 SER A N 1
ATOM 1481 C CA . SER A 1 233 ? 32.059 36.660 82.385 1.00 21.51 233 SER A CA 1
ATOM 1482 C C . SER A 1 233 ? 32.789 36.399 83.702 1.00 22.31 233 SER A C 1
ATOM 1483 O O . SER A 1 233 ? 33.636 35.514 83.776 1.00 22.11 233 SER A O 1
ATOM 1486 N N . PHE A 1 234 ? 32.454 37.172 84.729 1.00 22.54 234 PHE A N 1
ATOM 1487 C CA . PHE A 1 234 ? 33.070 37.035 86.047 1.00 24.15 234 PHE A CA 1
ATOM 1488 C C . PHE A 1 234 ? 31.979 36.702 87.041 1.00 24.97 234 PHE A C 1
ATOM 1489 O O . PHE A 1 234 ? 30.809 36.976 86.779 1.00 23.32 234 PHE A O 1
ATOM 1497 N N . VAL A 1 235 ? 32.358 36.138 88.188 1.00 25.78 235 VAL A N 1
ATOM 1498 C CA . VAL A 1 235 ? 31.380 35.814 89.214 1.00 27.00 235 VAL A CA 1
ATOM 1499 C C . VAL A 1 235 ? 30.623 37.090 89.545 1.00 27.98 235 VAL A C 1
ATOM 1500 O O . VAL A 1 235 ? 31.211 38.167 89.637 1.00 29.86 235 VAL A O 1
ATOM 1504 N N . GLY A 1 236 ? 29.313 36.960 89.716 1.00 28.85 236 GLY A N 1
ATOM 1505 C CA . GLY A 1 236 ? 28.486 38.110 90.023 1.00 28.07 236 GLY A CA 1
ATOM 1506 C C . GLY A 1 236 ? 27.854 38.699 88.778 1.00 27.06 236 GLY A C 1
ATOM 1507 O O . GLY A 1 236 ? 26.848 39.390 88.869 1.00 29.48 236 GLY A O 1
ATOM 1508 N N . ASP A 1 237 ? 28.441 38.426 87.616 1.00 25.50 237 ASP A N 1
ATOM 1509 C CA . ASP A 1 237 ? 27.927 38.945 86.352 1.00 25.06 237 ASP A CA 1
ATOM 1510 C C . ASP A 1 237 ? 26.554 38.364 86.013 1.00 25.60 237 ASP A C 1
ATOM 1511 O O . ASP A 1 237 ? 26.170 37.317 86.520 1.00 25.75 237 ASP A O 1
ATOM 1516 N N . VAL A 1 238 ? 25.829 39.057 85.143 1.00 25.03 238 VAL A N 1
ATOM 1517 C CA . VAL A 1 238 ? 24.514 38.621 84.705 1.00 24.24 238 VAL A CA 1
ATOM 1518 C C . VAL A 1 238 ? 24.719 37.918 83.371 1.00 23.90 238 VAL A C 1
ATOM 1519 O O . VAL A 1 238 ? 25.334 38.476 82.468 1.00 23.40 238 VAL A O 1
ATOM 1523 N N . VAL A 1 239 ? 24.221 36.689 83.267 1.00 24.33 239 VAL A N 1
ATOM 1524 C CA . VAL A 1 239 ? 24.330 35.900 82.040 1.00 25.89 239 VAL A CA 1
ATOM 1525 C C . VAL A 1 239 ? 22.918 35.623 81.525 1.00 26.76 239 VAL A C 1
ATOM 1526 O O . VAL A 1 239 ? 22.078 35.050 82.228 1.00 27.31 239 VAL A O 1
ATOM 1530 N N . LEU A 1 240 ? 22.662 36.041 80.294 1.00 27.55 240 LEU A N 1
ATOM 1531 C CA . LEU A 1 240 ? 21.349 35.881 79.681 1.00 27.39 240 LEU A CA 1
ATOM 1532 C C . LEU A 1 240 ? 21.296 34.879 78.543 1.00 27.65 240 LEU A C 1
ATOM 1533 O O . LEU A 1 240 ? 22.282 34.684 77.825 1.00 26.70 240 LEU A O 1
ATOM 1538 N N . ASP A 1 241 ? 20.128 34.254 78.399 1.00 29.08 241 ASP A N 1
ATOM 1539 C CA . ASP A 1 241 ? 19.837 33.312 77.322 1.00 28.73 241 ASP A CA 1
ATOM 1540 C C . ASP A 1 241 ? 18.367 33.530 76.956 1.00 30.30 241 ASP A C 1
ATOM 1541 O O . ASP A 1 241 ? 17.467 32.976 77.603 1.00 31.16 241 ASP A O 1
ATOM 1546 N N . PRO A 1 242 ? 18.109 34.322 75.898 1.00 29.89 242 PRO A N 1
ATOM 1547 C CA . PRO A 1 242 ? 16.774 34.666 75.395 1.00 30.21 242 PRO A CA 1
ATOM 1548 C C . PRO A 1 242 ? 15.978 33.518 74.779 1.00 30.96 242 PRO A C 1
ATOM 1549 O O . PRO A 1 242 ? 14.830 33.702 74.383 1.00 33.86 242 PRO A O 1
ATOM 1553 N N . PHE A 1 243 ? 16.602 32.347 74.695 1.00 31.17 243 PHE A N 1
ATOM 1554 C CA . PHE A 1 243 ? 15.987 31.141 74.140 1.00 30.00 243 PHE A CA 1
ATOM 1555 C C . PHE A 1 243 ? 16.429 30.049 75.086 1.00 30.97 243 PHE A C 1
ATOM 1556 O O . PHE A 1 243 ? 17.051 29.076 74.668 1.00 31.99 243 PHE A O 1
ATOM 1564 N N . ALA A 1 244 ? 16.093 30.224 76.362 1.00 31.94 244 ALA A N 1
ATOM 1565 C CA . ALA A 1 244 ? 16.492 29.321 77.437 1.00 31.30 244 ALA A CA 1
ATOM 1566 C C . ALA A 1 244 ? 16.180 27.840 77.321 1.00 32.54 244 ALA A C 1
ATOM 1567 O O . ALA A 1 244 ? 16.940 27.006 77.831 1.00 29.59 244 ALA A O 1
ATOM 1569 N N . GLY A 1 245 ? 15.072 27.495 76.672 1.00 34.42 245 GLY A N 1
ATOM 1570 C CA . GLY A 1 245 ? 14.730 26.087 76.554 1.00 36.00 245 GLY A CA 1
ATOM 1571 C C . GLY A 1 245 ? 14.641 25.503 77.953 1.00 36.86 245 GLY A C 1
ATOM 1572 O O . GLY A 1 245 ? 13.952 26.067 78.797 1.00 37.99 245 GLY A O 1
ATOM 1573 N N . THR A 1 246 ? 15.343 24.403 78.216 1.00 37.36 246 THR A N 1
ATOM 1574 C CA . THR A 1 246 ? 15.306 23.798 79.546 1.00 39.52 246 THR A CA 1
ATOM 1575 C C . THR A 1 246 ? 16.385 24.363 80.485 1.00 40.56 246 THR A C 1
ATOM 1576 O O . THR A 1 246 ? 16.828 23.688 81.424 1.00 39.92 246 THR A O 1
ATOM 1580 N N . GLY A 1 247 ? 16.806 25.598 80.207 1.00 39.07 247 GLY A N 1
ATOM 1581 C CA . GLY A 1 247 ? 17.790 26.290 81.028 1.00 38.02 247 GLY A CA 1
ATOM 1582 C C . GLY A 1 247 ? 19.207 25.762 81.180 1.00 36.75 247 GLY A C 1
ATOM 1583 O O . GLY A 1 247 ? 19.734 25.741 82.288 1.00 37.85 247 GLY A O 1
ATOM 1584 N N . THR A 1 248 ? 19.841 25.349 80.089 1.00 34.83 248 THR A N 1
ATOM 1585 C CA . THR A 1 248 ? 21.209 24.848 80.172 1.00 32.90 248 THR A CA 1
ATOM 1586 C C . THR A 1 248 ? 22.166 25.995 80.516 1.00 32.42 248 THR A C 1
ATOM 1587 O O . THR A 1 248 ? 23.095 25.826 81.309 1.00 29.85 248 THR A O 1
ATOM 1591 N N . THR A 1 249 ? 21.922 27.159 79.919 1.00 31.05 249 THR A N 1
ATOM 1592 C CA . THR A 1 249 ? 22.751 28.340 80.143 1.00 29.28 249 THR A CA 1
ATOM 1593 C C . THR A 1 249 ? 22.523 28.912 81.541 1.00 29.94 249 THR A C 1
ATOM 1594 O O . THR A 1 249 ? 23.449 29.411 82.188 1.00 28.16 249 THR A O 1
ATOM 1598 N N . LEU A 1 250 ? 21.279 28.839 81.996 1.00 30.15 250 LEU A N 1
ATOM 1599 C CA . LEU A 1 250 ? 20.929 29.346 83.306 1.00 29.95 250 LEU A CA 1
ATOM 1600 C C . LEU A 1 250 ? 21.628 28.507 84.362 1.00 28.89 250 LEU A C 1
ATOM 1601 O O . LEU A 1 250 ? 22.192 29.036 85.314 1.00 30.26 250 LEU A O 1
ATOM 1606 N N . ILE A 1 251 ? 21.614 27.195 84.175 1.00 29.65 251 ILE A N 1
ATOM 1607 C CA . ILE A 1 251 ? 22.248 26.293 85.121 1.00 29.38 251 ILE A CA 1
ATOM 1608 C C . ILE A 1 251 ? 23.756 26.499 85.164 1.00 29.50 251 ILE A C 1
ATOM 1609 O O . ILE A 1 251 ? 24.348 26.601 86.237 1.00 28.70 251 ILE A O 1
ATOM 1614 N N . ALA A 1 252 ? 24.379 26.545 83.994 1.00 28.71 252 ALA A N 1
ATOM 1615 C CA . ALA A 1 252 ? 25.817 26.747 83.924 1.00 28.01 252 ALA A CA 1
ATOM 1616 C C . ALA A 1 252 ? 26.191 28.048 84.634 1.00 28.24 252 ALA A C 1
ATOM 1617 O O . ALA A 1 252 ? 27.186 28.108 85.361 1.00 25.53 252 ALA A O 1
ATOM 1619 N N . ALA A 1 253 ? 25.387 29.089 84.437 1.00 27.01 253 ALA A N 1
ATOM 1620 C CA . ALA A 1 253 ? 25.688 30.366 85.067 1.00 27.95 253 ALA A CA 1
ATOM 1621 C C . ALA A 1 253 ? 25.602 30.296 86.589 1.00 28.72 253 ALA A C 1
ATOM 1622 O O . ALA A 1 253 ? 26.568 30.618 87.278 1.00 28.25 253 ALA A O 1
ATOM 1624 N N . ALA A 1 254 ? 24.449 29.875 87.106 1.00 30.53 254 ALA A N 1
ATOM 1625 C CA . ALA A 1 254 ? 24.237 29.776 88.552 1.00 30.70 254 ALA A CA 1
ATOM 1626 C C . ALA A 1 254 ? 25.253 28.858 89.215 1.00 32.75 254 ALA A C 1
ATOM 1627 O O . ALA A 1 254 ? 25.643 29.072 90.360 1.00 32.92 254 ALA A O 1
ATOM 1629 N N . ARG A 1 255 ? 25.673 27.828 88.489 1.00 34.47 255 ARG A N 1
ATOM 1630 C CA . ARG A 1 255 ? 26.643 26.869 88.998 1.00 33.73 255 ARG A CA 1
ATOM 1631 C C . ARG A 1 255 ? 27.988 27.517 89.283 1.00 33.12 255 ARG A C 1
ATOM 1632 O O . ARG A 1 255 ? 28.705 27.089 90.185 1.00 32.24 255 ARG A O 1
ATOM 1640 N N . TRP A 1 256 ? 28.334 28.542 88.512 1.00 29.25 256 TRP A N 1
ATOM 1641 C CA . TRP A 1 256 ? 29.612 29.207 88.697 1.00 29.38 256 TRP A CA 1
ATOM 1642 C C . TRP A 1 256 ? 29.563 30.609 89.301 1.00 27.67 256 TRP A C 1
ATOM 1643 O O . TRP A 1 256 ? 30.419 31.443 89.021 1.00 28.58 256 TRP A O 1
ATOM 1654 N N . GLY A 1 257 ? 28.565 30.860 90.137 1.00 27.86 257 GLY A N 1
ATOM 1655 C CA . GLY A 1 257 ? 28.469 32.149 90.795 1.00 25.98 257 GLY A CA 1
ATOM 1656 C C . GLY A 1 257 ? 28.031 33.321 89.948 1.00 27.30 257 GLY A C 1
ATOM 1657 O O . GLY A 1 257 ? 28.254 34.463 90.333 1.00 27.08 257 GLY A O 1
ATOM 1658 N N . ARG A 1 258 ? 27.439 33.057 88.788 1.00 25.53 258 ARG A N 1
ATOM 1659 C CA . ARG A 1 258 ? 26.944 34.136 87.943 1.00 26.21 258 ARG A CA 1
ATOM 1660 C C . ARG A 1 258 ? 25.434 34.187 88.127 1.00 26.70 258 ARG A C 1
ATOM 1661 O O . ARG A 1 258 ? 24.824 33.218 88.565 1.00 26.55 258 ARG A O 1
ATOM 1669 N N . ARG A 1 259 ? 24.838 35.324 87.801 1.00 28.99 259 ARG A N 1
ATOM 1670 C CA . ARG A 1 259 ? 23.399 35.484 87.927 1.00 31.70 259 ARG A CA 1
ATOM 1671 C C . ARG A 1 259 ? 22.772 35.088 86.608 1.00 32.23 259 ARG A C 1
ATOM 1672 O O . ARG A 1 259 ? 23.108 35.648 85.561 1.00 32.07 259 ARG A O 1
ATOM 1680 N N . ALA A 1 260 ? 21.861 34.123 86.667 1.00 31.14 260 ALA A N 1
ATOM 1681 C CA . ALA A 1 260 ? 21.191 33.629 85.477 1.00 31.20 260 ALA A CA 1
ATOM 1682 C C . ALA A 1 260 ? 19.931 34.418 85.148 1.00 31.46 260 ALA A C 1
ATOM 1683 O O . ALA A 1 260 ? 19.127 34.706 86.028 1.00 31.38 260 ALA A O 1
ATOM 1685 N N . LEU A 1 261 ? 19.786 34.788 83.880 1.00 31.89 261 LEU A N 1
ATOM 1686 C CA . LEU A 1 261 ? 18.603 35.503 83.401 1.00 31.63 261 LEU A CA 1
ATOM 1687 C C . LEU A 1 261 ? 18.227 34.796 82.111 1.00 32.12 261 LEU A C 1
ATOM 1688 O O . LEU A 1 261 ? 19.086 34.551 81.267 1.00 33.25 261 LEU A O 1
ATOM 1693 N N . GLY A 1 262 ? 16.956 34.456 81.959 1.00 32.20 262 GLY A N 1
ATOM 1694 C CA . GLY A 1 262 ? 16.534 33.767 80.759 1.00 34.68 262 GLY A CA 1
ATOM 1695 C C . GLY A 1 262 ? 15.148 34.151 80.283 1.00 37.31 262 GLY A C 1
ATOM 1696 O O . GLY A 1 262 ? 14.372 34.777 81.011 1.00 36.69 262 GLY A O 1
ATOM 1697 N N . VAL A 1 263 ? 14.846 33.778 79.045 1.00 38.61 263 VAL A N 1
ATOM 1698 C CA . VAL A 1 263 ? 13.550 34.045 78.440 1.00 40.03 263 VAL A CA 1
ATOM 1699 C C . VAL A 1 263 ? 13.209 32.827 77.598 1.00 41.47 263 VAL A C 1
ATOM 1700 O O . VAL A 1 263 ? 14.028 32.369 76.800 1.00 41.90 263 VAL A O 1
ATOM 1704 N N . GLU A 1 264 ? 12.007 32.296 77.792 1.00 43.45 264 GLU A N 1
ATOM 1705 C CA . GLU A 1 264 ? 11.554 31.125 77.051 1.00 45.21 264 GLU A CA 1
ATOM 1706 C C . GLU A 1 264 ? 10.110 31.297 76.574 1.00 47.47 264 GLU A C 1
ATOM 1707 O O . GLU A 1 264 ? 9.267 31.852 77.281 1.00 47.23 264 GLU A O 1
ATOM 1713 N N . LEU A 1 265 ? 9.842 30.816 75.363 1.00 48.51 265 LEU A N 1
ATOM 1714 C CA . LEU A 1 265 ? 8.527 30.921 74.745 1.00 48.70 265 LEU A CA 1
ATOM 1715 C C . LEU A 1 265 ? 7.465 29.995 75.316 1.00 48.31 265 LEU A C 1
ATOM 1716 O O . LEU A 1 265 ? 6.358 30.428 75.608 1.00 48.82 265 LEU A O 1
ATOM 1721 N N . VAL A 1 266 ? 7.799 28.721 75.466 1.00 49.10 266 VAL A N 1
ATOM 1722 C CA . VAL A 1 266 ? 6.845 27.741 75.971 1.00 50.51 266 VAL A CA 1
ATOM 1723 C C . VAL A 1 266 ? 6.869 27.556 77.483 1.00 51.10 266 VAL A C 1
ATOM 1724 O O . VAL A 1 266 ? 7.851 27.069 78.044 1.00 52.09 266 VAL A O 1
ATOM 1728 N N . PRO A 1 267 ? 5.775 27.932 78.164 1.00 50.91 267 PRO A N 1
ATOM 1729 C CA . PRO A 1 267 ? 5.733 27.776 79.619 1.00 50.39 267 PRO A CA 1
ATOM 1730 C C . PRO A 1 267 ? 6.014 26.346 80.053 1.00 50.06 267 PRO A C 1
ATOM 1731 O O . PRO A 1 267 ? 6.546 26.115 81.140 1.00 49.95 267 PRO A O 1
ATOM 1735 N N . ARG A 1 268 ? 5.674 25.384 79.201 1.00 50.13 268 ARG A N 1
ATOM 1736 C CA . ARG A 1 268 ? 5.918 23.990 79.547 1.00 50.65 268 ARG A CA 1
ATOM 1737 C C . ARG A 1 268 ? 7.417 23.755 79.650 1.00 50.23 268 ARG A C 1
ATOM 1738 O O . ARG A 1 268 ? 7.869 22.978 80.485 1.00 49.77 268 ARG A O 1
ATOM 1746 N N . TYR A 1 269 ? 8.185 24.430 78.798 1.00 50.46 269 TYR A N 1
ATOM 1747 C CA . TYR A 1 269 ? 9.637 24.295 78.816 1.00 51.48 269 TYR A CA 1
ATOM 1748 C C . TYR A 1 269 ? 10.228 25.104 79.971 1.00 50.56 269 TYR A C 1
ATOM 1749 O O . TYR A 1 269 ? 11.214 24.700 80.586 1.00 49.20 269 TYR A O 1
ATOM 1758 N N . ALA A 1 270 ? 9.615 26.247 80.263 1.00 50.61 270 ALA A N 1
ATOM 1759 C CA . ALA A 1 270 ? 10.068 27.101 81.353 1.00 50.08 270 ALA A CA 1
ATOM 1760 C C . ALA A 1 270 ? 9.876 26.339 82.652 1.00 50.49 270 ALA A C 1
ATOM 1761 O O . ALA A 1 270 ? 10.635 26.506 83.604 1.00 51.21 270 ALA A O 1
ATOM 1763 N N . GLN A 1 271 ? 8.846 25.498 82.679 1.00 50.50 271 GLN A N 1
ATOM 1764 C CA . GLN A 1 271 ? 8.542 24.689 83.849 1.00 49.53 271 GLN A CA 1
ATOM 1765 C C . GLN A 1 271 ? 9.585 23.581 83.958 1.00 48.15 271 GLN A C 1
ATOM 1766 O O . GLN A 1 271 ? 10.113 23.308 85.035 1.00 48.04 271 GLN A O 1
ATOM 1772 N N . LEU A 1 272 ? 9.881 22.946 82.831 1.00 47.01 272 LEU A N 1
ATOM 1773 C CA . LEU A 1 272 ? 10.877 21.885 82.801 1.00 47.59 272 LEU A CA 1
ATOM 1774 C C . LEU A 1 272 ? 12.219 22.428 83.297 1.00 46.96 272 LEU A C 1
ATOM 1775 O O . LEU A 1 272 ? 12.921 21.778 84.070 1.00 46.47 272 LEU A O 1
ATOM 1780 N N . ALA A 1 273 ? 12.559 23.631 82.843 1.00 47.44 273 ALA A N 1
ATOM 1781 C CA . ALA A 1 273 ? 13.806 24.289 83.218 1.00 47.61 273 ALA A CA 1
ATOM 1782 C C . ALA A 1 273 ? 13.920 24.446 84.729 1.00 48.03 273 ALA A C 1
ATOM 1783 O O . ALA A 1 273 ? 14.882 23.980 85.341 1.00 47.50 273 ALA A O 1
ATOM 1785 N N . LYS A 1 274 ? 12.934 25.110 85.325 1.00 49.18 274 LYS A N 1
ATOM 1786 C CA . LYS A 1 274 ? 12.915 25.331 86.766 1.00 48.99 274 LYS A CA 1
ATOM 1787 C C . LYS A 1 274 ? 13.153 24.028 87.509 1.00 49.36 274 LYS A C 1
ATOM 1788 O O . LYS A 1 274 ? 13.859 23.993 88.522 1.00 48.59 274 LYS A O 1
ATOM 1794 N N . GLU A 1 275 ? 12.575 22.953 86.983 1.00 49.65 275 GLU A N 1
ATOM 1795 C CA . GLU A 1 275 ? 12.708 21.645 87.598 1.00 49.96 275 GLU A CA 1
ATOM 1796 C C . GLU A 1 275 ? 14.112 21.067 87.486 1.00 48.99 275 GLU A C 1
ATOM 1797 O O . GLU A 1 275 ? 14.618 20.501 88.455 1.00 48.79 275 GLU A O 1
ATOM 1803 N N . ARG A 1 276 ? 14.758 21.193 86.327 1.00 48.43 276 ARG A N 1
ATOM 1804 C CA . ARG A 1 276 ? 16.119 20.669 86.232 1.00 47.79 276 ARG A CA 1
ATOM 1805 C C . ARG A 1 276 ? 17.036 21.585 87.031 1.00 47.57 276 ARG A C 1
ATOM 1806 O O . ARG A 1 276 ? 17.989 21.132 87.662 1.00 47.50 276 ARG A O 1
ATOM 1814 N N . PHE A 1 277 ? 16.733 22.878 86.997 1.00 48.16 277 PHE A N 1
ATOM 1815 C CA . PHE A 1 277 ? 17.527 23.866 87.707 1.00 48.56 277 PHE A CA 1
ATOM 1816 C C . PHE A 1 277 ? 17.674 23.467 89.166 1.00 48.40 277 PHE A C 1
ATOM 1817 O O . PHE A 1 277 ? 18.785 23.380 89.683 1.00 47.07 277 PHE A O 1
ATOM 1825 N N . ALA A 1 278 ? 16.544 23.228 89.825 1.00 49.70 278 ALA A N 1
ATOM 1826 C CA . ALA A 1 278 ? 16.551 22.842 91.232 1.00 49.96 278 ALA A CA 1
ATOM 1827 C C . ALA A 1 278 ? 17.388 21.585 91.450 1.00 50.29 278 ALA A C 1
ATOM 1828 O O . ALA A 1 278 ? 18.013 21.421 92.500 1.00 50.24 278 ALA A O 1
ATOM 1830 N N . ARG A 1 279 ? 17.402 20.709 90.450 1.00 50.18 279 ARG A N 1
ATOM 1831 C CA . ARG A 1 279 ? 18.160 19.467 90.524 1.00 50.67 279 ARG A CA 1
ATOM 1832 C C . ARG A 1 279 ? 19.645 19.691 90.279 1.00 51.42 279 ARG A C 1
ATOM 1833 O O . ARG A 1 279 ? 20.493 19.158 90.997 1.00 51.05 279 ARG A O 1
ATOM 1841 N N . GLU A 1 280 ? 19.953 20.478 89.255 1.00 51.35 280 GLU A N 1
ATOM 1842 C CA . GLU A 1 280 ? 21.337 20.744 88.888 1.00 51.16 280 GLU A CA 1
ATOM 1843 C C . GLU A 1 280 ? 22.020 21.794 89.754 1.00 49.45 280 GLU A C 1
ATOM 1844 O O . GLU A 1 280 ? 23.246 21.816 89.858 1.00 48.39 280 GLU A O 1
ATOM 1850 N N . VAL A 1 281 ? 21.230 22.668 90.366 1.00 47.86 281 VAL A N 1
ATOM 1851 C CA . VAL A 1 281 ? 21.784 23.706 91.220 1.00 48.51 281 VAL A CA 1
ATOM 1852 C C . VAL A 1 281 ? 21.231 23.514 92.628 1.00 49.78 281 VAL A C 1
ATOM 1853 O O . VAL A 1 281 ? 20.285 24.189 93.031 1.00 50.43 281 VAL A O 1
ATOM 1857 N N . PRO A 1 282 ? 21.826 22.589 93.395 1.00 50.75 282 PRO A N 1
ATOM 1858 C CA . PRO A 1 282 ? 21.440 22.251 94.771 1.00 51.83 282 PRO A CA 1
ATOM 1859 C C . PRO A 1 282 ? 21.406 23.418 95.751 1.00 52.78 282 PRO A C 1
ATOM 1860 O O . PRO A 1 282 ? 22.392 24.140 95.918 1.00 53.31 282 PRO A O 1
ATOM 1864 N N . GLY A 1 283 ? 20.261 23.586 96.404 1.00 52.40 283 GLY A N 1
ATOM 1865 C CA . GLY A 1 283 ? 20.105 24.657 97.367 1.00 52.44 283 GLY A CA 1
ATOM 1866 C C . GLY A 1 283 ? 19.523 25.915 96.756 1.00 53.24 283 GLY A C 1
ATOM 1867 O O . GLY A 1 283 ? 19.014 26.776 97.476 1.00 54.13 283 GLY A O 1
ATOM 1868 N N . PHE A 1 284 ? 19.584 26.021 95.431 1.00 52.40 284 PHE A N 1
ATOM 1869 C CA . PHE A 1 284 ? 19.073 27.197 94.730 1.00 52.10 284 PHE A CA 1
ATOM 1870 C C . PHE A 1 284 ? 17.838 26.903 93.890 1.00 51.52 284 PHE A C 1
ATOM 1871 O O . PHE A 1 284 ? 17.553 25.755 93.560 1.00 51.23 284 PHE A O 1
ATOM 1879 N N . SER A 1 285 ? 17.116 27.959 93.536 1.00 51.15 285 SER A N 1
ATOM 1880 C CA . SER A 1 285 ? 15.906 27.823 92.746 1.00 51.90 285 SER A CA 1
ATOM 1881 C C . SER A 1 285 ? 15.852 28.844 91.616 1.00 51.70 285 SER A C 1
ATOM 1882 O O . SER A 1 285 ? 16.443 29.924 91.704 1.00 51.56 285 SER A O 1
ATOM 1885 N N . LEU A 1 286 ? 15.127 28.498 90.560 1.00 51.65 286 LEU A N 1
ATOM 1886 C CA . LEU A 1 286 ? 14.984 29.374 89.406 1.00 52.87 286 LEU A CA 1
ATOM 1887 C C . LEU A 1 286 ? 13.576 29.945 89.397 1.00 53.95 286 LEU A C 1
ATOM 1888 O O . LEU A 1 286 ? 12.599 29.212 89.251 1.00 55.23 286 LEU A O 1
ATOM 1893 N N . GLU A 1 287 ? 13.478 31.258 89.539 1.00 54.42 287 GLU A N 1
ATOM 1894 C CA . GLU A 1 287 ? 12.187 31.925 89.555 1.00 55.95 287 GLU A CA 1
ATOM 1895 C C . GLU A 1 287 ? 11.624 32.067 88.148 1.00 55.95 287 GLU A C 1
ATOM 1896 O O . GLU A 1 287 ? 12.248 32.685 87.289 1.00 56.27 287 GLU A O 1
ATOM 1902 N N . VAL A 1 288 ? 10.446 31.497 87.913 1.00 55.53 288 VAL A N 1
ATOM 1903 C CA . VAL A 1 288 ? 9.812 31.591 86.604 1.00 56.22 288 VAL A CA 1
ATOM 1904 C C . VAL A 1 288 ? 8.687 32.619 86.629 1.00 57.42 288 VAL A C 1
ATOM 1905 O O . VAL A 1 288 ? 7.801 32.558 87.478 1.00 57.99 288 VAL A O 1
ATOM 1909 N N . LEU A 1 289 ? 8.727 33.563 85.694 1.00 58.93 289 LEU A N 1
ATOM 1910 C CA . LEU A 1 289 ? 7.708 34.601 85.603 1.00 61.28 289 LEU A CA 1
ATOM 1911 C C . LEU A 1 289 ? 6.970 34.466 84.276 1.00 63.58 289 LEU A C 1
ATOM 1912 O O . LEU A 1 289 ? 7.496 33.886 83.325 1.00 65.16 289 LEU A O 1
ATOM 1917 N N . ASP A 1 290 ? 5.755 35.003 84.208 1.00 65.19 290 ASP A N 1
ATOM 1918 C CA . ASP A 1 290 ? 4.958 34.935 82.984 1.00 65.92 290 ASP A CA 1
ATOM 1919 C C . ASP A 1 290 ? 4.779 36.319 82.371 1.00 66.73 290 ASP A C 1
ATOM 1920 O O . ASP A 1 290 ? 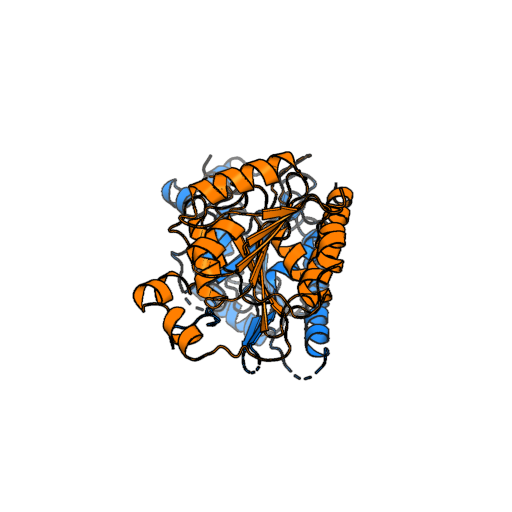3.668 36.850 82.297 1.00 65.66 290 ASP A O 1
ATOM 1925 N N . GLY A 1 291 ? 5.892 36.887 81.921 1.00 67.44 291 GLY A N 1
ATOM 1926 C CA . GLY A 1 291 ? 5.875 38.207 81.328 1.00 67.22 291 GLY A CA 1
ATOM 1927 C C . GLY A 1 291 ? 7.271 38.787 81.400 1.00 67.11 291 GLY A C 1
ATOM 1928 O O . GLY A 1 291 ? 7.682 39.474 80.449 1.00 66.39 291 GLY A O 1
ATOM 1929 N N . VAL B 1 21 ? 46.643 21.140 27.233 1.00 42.17 21 VAL B N 1
ATOM 1930 C CA . VAL B 1 21 ? 47.197 22.514 27.371 1.00 40.18 21 VAL B CA 1
ATOM 1931 C C . VAL B 1 21 ? 46.706 23.159 28.660 1.00 39.69 21 VAL B C 1
ATOM 1932 O O . VAL B 1 21 ? 45.516 23.120 28.988 1.00 40.17 21 VAL B O 1
ATOM 1936 N N . HIS B 1 22 ? 47.648 23.735 29.396 1.00 38.17 22 HIS B N 1
ATOM 1937 C CA . HIS B 1 22 ? 47.355 24.411 30.641 1.00 36.38 22 HIS B CA 1
ATOM 1938 C C . HIS B 1 22 ? 47.658 25.867 30.369 1.00 37.66 22 HIS B C 1
ATOM 1939 O O . HIS B 1 22 ? 48.760 26.199 29.930 1.00 37.93 22 HIS B O 1
ATOM 1946 N N . ARG B 1 23 ? 46.682 26.734 30.617 1.00 37.46 23 ARG B N 1
ATOM 1947 C CA . ARG B 1 23 ? 46.857 28.154 30.336 1.00 39.17 23 ARG B CA 1
ATOM 1948 C C . ARG B 1 23 ? 46.652 29.081 31.525 1.00 37.46 23 ARG B C 1
ATOM 1949 O O . ARG B 1 23 ? 45.847 28.812 32.413 1.00 36.54 23 ARG B O 1
ATOM 1957 N N . LEU B 1 24 ? 47.395 30.179 31.526 1.00 35.94 24 LEU B N 1
ATOM 1958 C CA . LEU B 1 24 ? 47.284 31.178 32.571 1.00 34.57 24 LEU B CA 1
ATOM 1959 C C . LEU B 1 24 ? 47.148 32.515 31.841 1.00 36.58 24 LEU B C 1
ATOM 1960 O O . LEU B 1 24 ? 48.053 32.925 31.107 1.00 36.34 24 LEU B O 1
ATOM 1965 N N . HIS B 1 25 ? 46.012 33.179 32.017 1.00 36.26 25 HIS B N 1
ATOM 1966 C CA . HIS B 1 25 ? 45.788 34.469 31.372 1.00 35.90 25 HIS B CA 1
ATOM 1967 C C . HIS B 1 25 ? 46.212 35.582 32.307 1.00 36.18 25 HIS B C 1
ATOM 1968 O O . HIS B 1 25 ? 45.985 35.516 33.520 1.00 36.01 25 HIS B O 1
ATOM 1975 N N . VAL B 1 26 ? 46.833 36.608 31.744 1.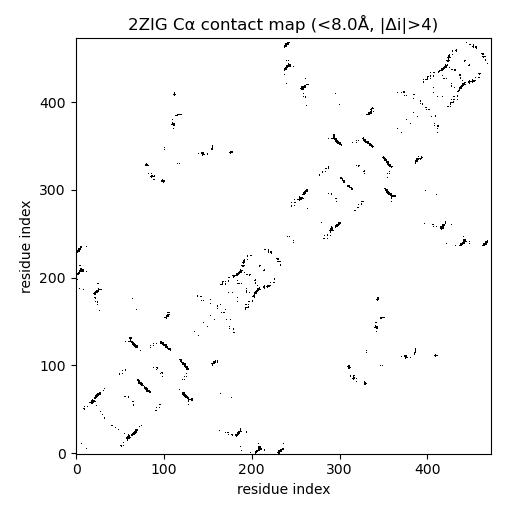00 36.52 26 VAL B N 1
ATOM 1976 C CA . VAL B 1 26 ? 47.269 37.737 32.549 1.00 36.81 26 VAL B CA 1
ATOM 1977 C C . VAL B 1 26 ? 46.317 38.881 32.295 1.00 36.19 26 VAL B C 1
ATOM 1978 O O . VAL B 1 26 ? 46.206 39.358 31.172 1.00 36.89 26 VAL B O 1
ATOM 1982 N N . GLY B 1 27 ? 45.620 39.309 33.341 1.00 36.80 27 GLY B N 1
ATOM 1983 C CA . GLY B 1 27 ? 44.678 40.402 33.197 1.00 37.40 27 GLY B CA 1
ATOM 1984 C C . GLY B 1 27 ? 43.714 40.533 34.359 1.00 38.69 27 GLY B C 1
ATOM 1985 O O . GLY B 1 27 ? 43.997 40.111 35.483 1.00 38.10 27 GLY B O 1
ATOM 1986 N N . ASP B 1 28 ? 42.563 41.130 34.080 1.00 39.34 28 ASP B N 1
ATOM 1987 C CA . ASP B 1 28 ? 41.538 41.326 35.086 1.00 38.71 28 ASP B CA 1
ATOM 1988 C C . ASP B 1 28 ? 40.583 40.142 35.087 1.00 39.21 28 ASP B C 1
ATOM 1989 O O . ASP B 1 28 ? 39.947 39.846 34.077 1.00 38.25 28 ASP B O 1
ATOM 1994 N N . ALA B 1 29 ? 40.494 39.478 36.239 1.00 39.82 29 ALA B N 1
ATOM 1995 C CA . ALA B 1 29 ? 39.652 38.298 36.429 1.00 38.86 29 ALA B CA 1
ATOM 1996 C C . ALA B 1 29 ? 38.265 38.365 35.786 1.00 39.66 29 ALA B C 1
ATOM 1997 O O . ALA B 1 29 ? 37.885 37.476 35.022 1.00 37.99 29 ALA B O 1
ATOM 1999 N N . ARG B 1 30 ? 37.510 39.413 36.097 1.00 41.31 30 ARG B N 1
ATOM 2000 C CA . ARG B 1 30 ? 36.160 39.567 35.558 1.00 42.24 30 ARG B CA 1
ATOM 2001 C C . ARG B 1 30 ? 36.165 39.644 34.036 1.00 42.59 30 ARG B C 1
ATOM 2002 O O . ARG B 1 30 ? 35.467 38.883 33.354 1.00 41.20 30 ARG B O 1
ATOM 2010 N N . GLU B 1 31 ? 36.957 40.571 33.511 1.00 42.03 31 GLU B N 1
ATOM 2011 C CA . GLU B 1 31 ? 37.058 40.771 32.072 1.00 42.90 31 GLU B CA 1
ATOM 2012 C C . GLU B 1 31 ? 37.460 39.505 31.319 1.00 41.51 31 GLU B C 1
ATOM 2013 O O . GLU B 1 31 ? 36.828 39.141 30.332 1.00 39.72 31 GLU B O 1
ATOM 2019 N N . VAL B 1 32 ? 38.510 38.837 31.787 1.00 40.64 32 VAL B N 1
ATOM 2020 C CA . VAL B 1 32 ? 38.984 37.621 31.136 1.00 38.10 32 VAL B CA 1
ATOM 2021 C C . VAL B 1 32 ? 37.949 36.507 31.209 1.00 38.42 32 VAL B C 1
ATOM 2022 O O . VAL B 1 32 ? 37.639 35.871 30.203 1.00 35.80 32 VAL B O 1
ATOM 2026 N N . LEU B 1 33 ? 37.403 36.272 32.397 1.00 38.57 33 LEU B N 1
ATOM 2027 C CA . LEU B 1 33 ? 36.404 35.224 32.551 1.00 37.99 33 LEU B CA 1
ATOM 2028 C C . LEU B 1 33 ? 35.208 35.481 31.643 1.00 38.64 33 LEU B C 1
ATOM 2029 O O . LEU B 1 33 ? 34.685 34.560 31.013 1.00 38.84 33 LEU B O 1
ATOM 2034 N N . ALA B 1 34 ? 34.779 36.738 31.576 1.00 38.74 34 ALA B N 1
ATOM 2035 C CA . ALA B 1 34 ? 33.638 37.103 30.746 1.00 37.75 34 ALA B CA 1
ATOM 2036 C C . ALA B 1 34 ? 33.866 36.720 29.290 1.00 37.38 34 ALA B C 1
ATOM 2037 O O . ALA B 1 34 ? 32.915 36.606 28.525 1.00 38.04 34 ALA B O 1
ATOM 2039 N N . SER B 1 35 ? 35.123 36.509 28.912 1.00 36.75 35 SER B N 1
ATOM 2040 C CA . SER B 1 35 ? 35.439 36.152 27.536 1.00 35.94 35 SER B CA 1
ATOM 2041 C C . SER B 1 35 ? 35.485 34.652 27.284 1.00 37.60 35 SER B C 1
ATOM 2042 O O . SER B 1 35 ? 35.840 34.221 26.185 1.00 38.03 35 SER B O 1
ATOM 2045 N N . PHE B 1 36 ? 35.139 33.855 28.296 1.00 37.62 36 PHE B N 1
ATOM 2046 C CA . PHE B 1 36 ? 35.127 32.401 28.142 1.00 37.30 36 PHE B CA 1
ATOM 2047 C C . PHE B 1 36 ? 33.688 31.927 27.968 1.00 37.76 36 PHE B C 1
ATOM 2048 O O . PHE B 1 36 ? 32.764 32.508 28.537 1.00 35.17 36 PHE B O 1
ATOM 2056 N N . PRO B 1 37 ? 33.484 30.852 27.187 1.00 39.06 37 PRO B N 1
ATOM 2057 C CA . PRO B 1 37 ? 32.152 30.289 26.930 1.00 39.01 37 PRO B CA 1
ATOM 2058 C C . PRO B 1 37 ? 31.493 29.720 28.180 1.00 39.92 37 PRO B C 1
ATOM 2059 O O . PRO B 1 37 ? 32.163 29.155 29.047 1.00 41.52 37 PRO B O 1
ATOM 2063 N N . GLU B 1 38 ? 30.175 29.867 28.261 1.00 40.17 38 GLU B N 1
ATOM 2064 C CA . GLU B 1 38 ? 29.408 29.378 29.398 1.00 39.92 38 GLU B CA 1
ATOM 2065 C C . GLU B 1 38 ? 29.485 27.865 29.544 1.00 39.24 38 GLU B C 1
ATOM 2066 O O . GLU B 1 38 ? 29.731 27.147 28.580 1.00 39.71 38 GLU B O 1
ATOM 2072 N N . ALA B 1 39 ? 29.270 27.393 30.766 1.00 38.15 39 ALA B N 1
ATOM 2073 C CA . ALA B 1 39 ? 29.299 25.972 31.076 1.00 35.53 39 ALA B CA 1
ATOM 2074 C C . ALA B 1 39 ? 30.515 25.259 30.505 1.00 34.26 39 ALA B C 1
ATOM 2075 O O . ALA B 1 39 ? 30.397 24.154 29.985 1.00 35.11 39 ALA B O 1
ATOM 2077 N N . SER B 1 40 ? 31.682 25.887 30.606 1.00 31.91 40 SER B N 1
ATOM 2078 C CA . SER B 1 40 ? 32.909 25.289 30.101 1.00 32.07 40 SER B CA 1
ATOM 2079 C C . SER B 1 40 ? 33.895 24.916 31.214 1.00 33.07 40 SER B C 1
ATOM 2080 O O . SER B 1 40 ? 34.953 24.358 30.936 1.00 32.26 40 SER B O 1
ATOM 2083 N N . VAL B 1 41 ? 33.554 25.227 32.465 1.00 32.41 41 VAL B N 1
ATOM 2084 C CA . VAL B 1 41 ? 34.436 24.930 33.597 1.00 30.51 41 VAL B CA 1
ATOM 2085 C C . VAL B 1 41 ? 33.780 23.969 34.581 1.00 29.69 41 VAL B C 1
ATOM 2086 O O . VAL B 1 41 ? 32.608 24.116 34.922 1.00 28.26 41 VAL B O 1
ATOM 2090 N N . HIS B 1 42 ? 34.550 22.991 35.046 1.00 28.41 42 HIS B N 1
ATOM 2091 C CA . HIS B 1 42 ? 34.023 21.982 35.961 1.00 29.66 42 HIS B CA 1
ATOM 2092 C C . HIS B 1 42 ? 34.217 22.267 37.444 1.00 28.04 42 HIS B C 1
ATOM 2093 O O . HIS B 1 42 ? 33.361 21.935 38.257 1.00 28.83 42 HIS B O 1
ATOM 2100 N N . LEU B 1 43 ? 35.344 22.875 37.788 1.00 27.13 43 LEU B N 1
ATOM 2101 C CA . LEU B 1 43 ? 35.660 23.177 39.176 1.00 25.92 43 LEU B CA 1
ATOM 2102 C C . LEU B 1 43 ? 36.531 24.407 39.283 1.00 24.30 43 LEU B C 1
ATOM 2103 O O . LEU B 1 43 ? 37.380 24.642 38.437 1.00 26.32 43 LEU B O 1
ATOM 2108 N N . VAL B 1 44 ? 36.317 25.180 40.340 1.00 25.69 44 VAL B N 1
ATOM 2109 C CA . VAL B 1 44 ? 37.118 26.367 40.606 1.00 23.90 44 VAL B CA 1
ATOM 2110 C C . VAL B 1 44 ? 37.671 26.282 42.039 1.00 23.04 44 VAL B C 1
ATOM 2111 O O . VAL B 1 44 ? 36.928 26.063 42.993 1.00 24.20 44 VAL B O 1
ATOM 2115 N N . VAL B 1 45 ? 38.979 26.431 42.190 1.00 23.39 45 VAL B N 1
ATOM 2116 C CA . VAL B 1 45 ? 39.575 26.423 43.519 1.00 20.91 45 VAL B CA 1
ATOM 2117 C C . VAL B 1 45 ? 40.372 27.705 43.580 1.00 22.91 45 VAL B C 1
ATOM 2118 O O . VAL B 1 45 ? 41.216 27.964 42.713 1.00 21.15 45 VAL B O 1
ATOM 2122 N N . THR B 1 46 ? 40.112 28.526 44.587 1.00 23.88 46 THR B N 1
ATOM 2123 C CA . THR B 1 46 ? 40.842 29.777 44.673 1.00 25.50 46 THR B CA 1
ATOM 2124 C C . THR B 1 46 ? 40.770 30.439 46.036 1.00 27.67 46 THR B C 1
ATOM 2125 O O . THR B 1 46 ? 39.990 30.054 46.903 1.00 26.98 46 THR B O 1
ATOM 2129 N N . SER B 1 47 ? 41.602 31.454 46.201 1.00 30.14 47 SER B N 1
ATOM 2130 C CA . SER B 1 47 ? 41.654 32.223 47.427 1.00 31.72 47 SER B CA 1
ATOM 2131 C C . SER B 1 47 ? 41.527 33.688 47.016 1.00 33.35 47 SER B C 1
ATOM 2132 O O . SER B 1 47 ? 42.248 34.159 46.130 1.00 31.86 47 SER B O 1
ATOM 2135 N N . PRO B 1 48 ? 40.596 34.424 47.639 1.00 34.09 48 PRO B N 1
ATOM 2136 C CA . PRO B 1 48 ? 40.429 35.838 47.289 1.00 36.05 48 PRO B CA 1
ATOM 2137 C C . PRO B 1 48 ? 41.725 36.599 47.548 1.00 37.94 48 PRO B C 1
ATOM 2138 O O . PRO B 1 48 ? 42.382 36.394 48.562 1.00 36.53 48 PRO B O 1
ATOM 2142 N N . PRO B 1 49 ? 42.116 37.478 46.616 1.00 41.47 49 PRO B N 1
ATOM 2143 C CA . PRO B 1 49 ? 43.347 38.262 46.757 1.00 45.24 49 PRO B CA 1
ATOM 2144 C C . PRO B 1 49 ? 43.172 39.339 47.806 1.00 48.92 49 PRO B C 1
ATOM 2145 O O . PRO B 1 49 ? 43.078 40.517 47.468 1.00 50.72 49 PRO B O 1
ATOM 2149 N N . TYR B 1 50 ? 43.131 38.960 49.077 1.00 52.63 50 TYR B N 1
ATOM 2150 C CA . TYR B 1 50 ? 42.929 39.974 50.098 1.00 56.49 50 TYR B CA 1
ATOM 2151 C C . TYR B 1 50 ? 44.062 40.976 50.217 1.00 56.44 50 TYR B C 1
ATOM 2152 O O . TYR B 1 50 ? 43.821 42.145 50.517 1.00 56.94 50 TYR B O 1
ATOM 2161 N N . TRP B 1 51 ? 45.293 40.534 49.991 1.00 57.09 51 TRP B N 1
ATOM 2162 C CA . TRP B 1 51 ? 46.425 41.448 50.087 1.00 57.99 51 TRP B CA 1
ATOM 2163 C C . TRP B 1 51 ? 46.192 42.652 49.168 1.00 58.80 51 TRP B C 1
ATOM 2164 O O . TRP B 1 51 ? 46.869 43.676 49.277 1.00 58.71 51 TRP B O 1
ATOM 2175 N N . THR B 1 52 ? 45.222 42.512 48.269 1.00 58.74 52 THR B N 1
ATOM 2176 C CA . THR B 1 52 ? 44.858 43.564 47.324 1.00 59.54 52 THR B CA 1
ATOM 2177 C C . THR B 1 52 ? 43.906 44.574 47.960 1.00 59.20 52 THR B C 1
ATOM 2178 O O . THR B 1 52 ? 44.234 45.205 48.964 1.00 59.98 52 THR B O 1
ATOM 2182 N N . HIS B 1 65 ? 37.462 51.752 56.018 1.00 80.47 65 HIS B N 1
ATOM 2183 C CA . HIS B 1 65 ? 36.721 50.874 56.916 1.00 79.98 65 HIS B CA 1
ATOM 2184 C C . HIS B 1 65 ? 35.773 49.963 56.144 1.00 78.33 65 HIS B C 1
ATOM 2185 O O . HIS B 1 65 ? 36.122 49.471 55.069 1.00 78.64 65 HIS B O 1
ATOM 2192 N N . ILE B 1 66 ? 34.580 49.738 56.686 1.00 75.83 66 ILE B N 1
ATOM 2193 C CA . ILE B 1 66 ? 33.607 48.873 56.029 1.00 73.76 66 ILE B CA 1
ATOM 2194 C C . ILE B 1 66 ? 33.459 49.204 54.547 1.00 72.19 66 ILE B C 1
ATOM 2195 O O . ILE B 1 66 ? 33.119 48.335 53.746 1.00 71.65 66 ILE B O 1
ATOM 2200 N N . GLU B 1 67 ? 33.723 50.456 54.182 1.00 70.68 67 GLU B N 1
ATOM 2201 C CA . GLU B 1 67 ? 33.625 50.873 52.786 1.00 68.86 67 GLU B CA 1
ATOM 2202 C C . GLU B 1 67 ? 34.581 50.061 51.925 1.00 66.09 67 GLU B C 1
ATOM 2203 O O . GLU B 1 67 ? 34.160 49.390 50.987 1.00 66.42 67 GLU B O 1
ATOM 2209 N N . ASP B 1 68 ? 35.869 50.128 52.249 1.00 63.37 68 ASP B N 1
ATOM 2210 C CA . ASP B 1 68 ? 36.879 49.385 51.504 1.00 61.06 68 ASP B CA 1
ATOM 2211 C C . ASP B 1 68 ? 36.441 47.933 51.448 1.00 57.22 68 ASP B C 1
ATOM 2212 O O . ASP B 1 68 ? 36.524 47.283 50.408 1.00 56.48 68 ASP B O 1
ATOM 2217 N N . TYR B 1 69 ? 35.971 47.446 52.592 1.00 52.90 69 TYR B N 1
ATOM 2218 C CA . TYR B 1 69 ? 35.506 46.077 52.746 1.00 49.22 69 TYR B CA 1
ATOM 2219 C C . TYR B 1 69 ? 34.344 45.761 51.802 1.00 48.75 69 TYR B C 1
ATOM 2220 O O . TYR B 1 69 ? 34.403 44.792 51.046 1.00 47.59 69 TYR B O 1
ATOM 2229 N N . GLU B 1 70 ? 33.295 46.581 51.843 1.00 49.12 70 GLU B N 1
ATOM 2230 C CA . GLU B 1 70 ? 32.129 46.370 50.982 1.00 49.21 70 GLU B CA 1
ATOM 2231 C C . GLU B 1 70 ? 32.507 46.420 49.506 1.00 46.81 70 GLU B C 1
ATOM 2232 O O . GLU B 1 70 ? 32.074 45.578 48.714 1.00 47.43 70 GLU B O 1
ATOM 2238 N N . ALA B 1 71 ? 33.307 47.415 49.138 1.00 43.20 71 ALA B N 1
ATOM 2239 C CA . ALA B 1 71 ? 33.742 47.565 47.755 1.00 42.20 71 ALA B CA 1
ATOM 2240 C C . ALA B 1 71 ? 34.535 46.326 47.319 1.00 40.61 71 ALA B C 1
ATOM 2241 O O . ALA B 1 71 ? 34.415 45.866 46.184 1.00 41.41 71 ALA B O 1
ATOM 2243 N N . PHE B 1 72 ? 35.347 45.794 48.226 1.00 38.75 72 PHE B N 1
ATOM 2244 C CA . PHE B 1 72 ? 36.136 44.604 47.938 1.00 36.98 72 PHE B CA 1
ATOM 2245 C C . PHE B 1 72 ? 35.176 43.444 47.686 1.00 35.43 72 PHE B C 1
ATOM 2246 O O . PHE B 1 72 ? 35.293 42.732 46.694 1.00 36.52 72 PHE B O 1
ATOM 2254 N N . LEU B 1 73 ? 34.218 43.264 48.587 1.00 33.03 73 LEU B N 1
ATOM 2255 C CA . LEU B 1 73 ? 33.232 42.200 48.440 1.00 31.51 73 LEU B CA 1
ATOM 2256 C C . LEU B 1 73 ? 32.527 42.302 47.093 1.00 31.95 73 LEU B C 1
ATOM 2257 O O . LEU B 1 73 ? 32.325 41.300 46.405 1.00 30.63 73 LEU B O 1
ATOM 2262 N N . ASP B 1 74 ? 32.162 43.526 46.720 1.00 33.58 74 ASP B N 1
ATOM 2263 C CA . ASP B 1 74 ? 31.480 43.778 45.457 1.00 33.79 74 ASP B CA 1
ATOM 2264 C C . ASP B 1 74 ? 32.361 43.388 44.278 1.00 34.48 74 ASP B C 1
ATOM 2265 O O . ASP B 1 74 ? 31.867 42.914 43.256 1.00 34.03 74 ASP B O 1
ATOM 2270 N N . GLU B 1 75 ? 33.668 43.582 44.419 1.00 35.28 75 GLU B N 1
ATOM 2271 C CA . GLU B 1 75 ? 34.589 43.219 43.348 1.00 37.01 75 GLU B CA 1
ATOM 2272 C C . GLU B 1 75 ? 34.562 41.704 43.178 1.00 37.23 75 GLU B C 1
ATOM 2273 O O . GLU B 1 75 ? 34.454 41.192 42.059 1.00 36.67 75 GLU B O 1
ATOM 2279 N N . LEU B 1 76 ? 34.655 40.993 44.298 1.00 34.60 76 LEU B N 1
ATOM 2280 C CA . LEU B 1 76 ? 34.633 39.540 44.280 1.00 33.79 76 LEU B CA 1
ATOM 2281 C C . LEU B 1 76 ? 33.344 39.031 43.646 1.00 34.02 76 LEU B C 1
ATOM 2282 O O . LEU B 1 76 ? 33.362 38.074 42.875 1.00 33.69 76 LEU B O 1
ATOM 2287 N N . ASP B 1 77 ? 32.223 39.668 43.975 1.00 33.79 77 ASP B N 1
ATOM 2288 C CA . ASP B 1 77 ? 30.936 39.253 43.429 1.00 35.49 77 ASP B CA 1
ATOM 2289 C C . ASP B 1 77 ? 30.888 39.244 41.899 1.00 35.90 77 ASP B C 1
ATOM 2290 O O . ASP B 1 77 ? 30.256 38.374 41.295 1.00 35.91 77 ASP B O 1
ATOM 2295 N N . ARG B 1 78 ? 31.554 40.203 41.268 1.00 35.25 78 ARG B N 1
ATOM 2296 C CA . ARG B 1 78 ? 31.561 40.254 39.813 1.00 35.75 78 ARG B CA 1
ATOM 2297 C C . ARG B 1 78 ? 32.329 39.061 39.250 1.00 35.58 78 ARG B C 1
ATOM 2298 O O . ARG B 1 78 ? 32.085 38.620 38.120 1.00 34.67 78 ARG B O 1
ATOM 2306 N N . VAL B 1 79 ? 33.260 38.544 40.047 1.00 33.65 79 VAL B N 1
ATOM 2307 C CA . VAL B 1 79 ? 34.043 37.382 39.648 1.00 33.38 79 VAL B CA 1
ATOM 2308 C C . VAL B 1 79 ? 33.199 36.123 39.857 1.00 32.72 79 VAL B C 1
ATOM 2309 O O . VAL B 1 79 ? 33.132 35.257 38.983 1.00 33.58 79 VAL B O 1
ATOM 2313 N N . TRP B 1 80 ? 32.545 36.031 41.012 1.00 31.92 80 TRP B N 1
ATOM 2314 C CA . TRP B 1 80 ? 31.706 34.874 41.324 1.00 32.08 80 TRP B CA 1
ATOM 2315 C C . TRP B 1 80 ? 30.589 34.756 40.274 1.00 33.28 80 TRP B C 1
ATOM 2316 O O . TRP B 1 80 ? 30.157 33.647 39.935 1.00 34.19 80 TRP B O 1
ATOM 2327 N N . ARG B 1 81 ? 30.122 35.897 39.763 1.00 35.91 81 ARG B N 1
ATOM 2328 C CA . ARG B 1 81 ? 29.062 35.904 38.741 1.00 36.48 81 ARG B CA 1
ATOM 2329 C C . ARG B 1 81 ? 29.520 35.192 37.481 1.00 35.05 81 ARG B C 1
ATOM 2330 O O . ARG B 1 81 ? 28.793 34.375 36.929 1.00 36.19 81 ARG B O 1
ATOM 2338 N N . GLU B 1 82 ? 30.719 35.519 37.015 1.00 33.30 82 GLU B N 1
ATOM 2339 C CA . GLU B 1 82 ? 31.257 34.870 35.826 1.00 35.60 82 GLU B CA 1
ATOM 2340 C C . GLU B 1 82 ? 31.504 33.392 36.111 1.00 34.73 82 GLU B C 1
ATOM 2341 O O . GLU B 1 82 ? 31.236 32.538 35.264 1.00 35.32 82 GLU B O 1
ATOM 2347 N N . VAL B 1 83 ? 32.024 33.092 37.300 1.00 33.53 83 VAL B N 1
ATOM 2348 C CA . VAL B 1 83 ? 32.284 31.707 37.672 1.00 30.58 83 VAL B CA 1
ATOM 2349 C C . VAL B 1 83 ? 30.988 30.910 37.578 1.00 29.58 83 VAL B C 1
ATOM 2350 O O . VAL B 1 83 ? 30.969 29.804 37.049 1.00 29.63 83 VAL B O 1
ATOM 2354 N N . PHE B 1 84 ? 29.902 31.481 38.082 1.00 29.26 84 PHE B N 1
ATOM 2355 C CA . PHE B 1 84 ? 28.624 30.789 38.051 1.00 30.58 84 PHE B CA 1
ATOM 2356 C C . PHE B 1 84 ? 28.199 30.481 36.618 1.00 32.00 84 PHE B C 1
ATOM 2357 O O . PHE B 1 84 ? 27.575 29.453 36.344 1.00 32.87 84 PHE B O 1
ATOM 2365 N N . ARG B 1 85 ? 28.554 31.375 35.706 1.00 31.41 85 ARG B N 1
ATOM 2366 C CA . ARG B 1 85 ? 28.203 31.217 34.307 1.00 33.08 85 ARG B CA 1
ATOM 2367 C C . ARG B 1 85 ? 29.122 30.211 33.614 1.00 33.59 85 ARG B C 1
ATOM 2368 O O . ARG B 1 85 ? 28.680 29.423 32.777 1.00 33.20 85 ARG B O 1
ATOM 2376 N N . LEU B 1 86 ? 30.402 30.242 33.969 1.00 33.38 86 LEU B N 1
ATOM 2377 C CA . LEU B 1 86 ? 31.387 29.338 33.391 1.00 34.50 86 LEU B CA 1
ATOM 2378 C C . LEU B 1 86 ? 31.201 27.902 33.882 1.00 35.09 86 LEU B C 1
ATOM 2379 O O . LEU B 1 86 ? 31.386 26.940 33.137 1.00 36.13 86 LEU B O 1
ATOM 2384 N N . LEU B 1 87 ? 30.832 27.763 35.145 1.00 35.08 87 LEU B N 1
ATOM 2385 C CA . LEU B 1 87 ? 30.635 26.454 35.752 1.00 34.24 87 LEU B CA 1
ATOM 2386 C C . LEU B 1 87 ? 29.567 25.628 35.026 1.00 34.91 87 LEU B C 1
ATOM 2387 O O . LEU B 1 87 ? 28.544 26.165 34.577 1.00 34.35 87 LEU B O 1
ATOM 2392 N N . VAL B 1 88 ? 29.813 24.327 34.895 1.00 32.48 88 VAL B N 1
ATOM 2393 C CA . VAL B 1 88 ? 28.842 23.445 34.270 1.00 31.86 88 VAL B CA 1
ATOM 2394 C C . VAL B 1 88 ? 27.879 23.083 35.390 1.00 34.06 88 VAL B C 1
ATOM 2395 O O . VAL B 1 88 ? 28.279 22.989 36.551 1.00 32.88 88 VAL B O 1
ATOM 2399 N N . PRO B 1 89 ? 26.592 22.884 35.068 1.00 34.98 89 PRO B N 1
ATOM 2400 C CA . PRO B 1 89 ? 25.636 22.532 36.122 1.00 33.96 89 PRO B CA 1
ATOM 2401 C C . PRO B 1 89 ? 26.177 21.403 36.980 1.00 34.36 89 PRO B C 1
ATOM 2402 O O . PRO B 1 89 ? 26.622 20.386 36.459 1.00 35.34 89 PRO B O 1
ATOM 2406 N N . GLY B 1 90 ? 26.144 21.585 38.296 1.00 35.19 90 GLY B N 1
ATOM 2407 C CA . GLY B 1 90 ? 26.646 20.558 39.190 1.00 35.78 90 GLY B CA 1
ATOM 2408 C C . GLY B 1 90 ? 28.083 20.817 39.608 1.00 35.63 90 GLY B C 1
ATOM 2409 O O . GLY B 1 90 ? 28.555 20.256 40.596 1.00 37.48 90 GLY B O 1
ATOM 2410 N N . GLY B 1 91 ? 28.781 21.658 38.850 1.00 33.68 91 GLY B N 1
ATOM 2411 C CA . GLY B 1 91 ? 30.157 21.986 39.172 1.00 32.04 91 GLY B CA 1
ATOM 2412 C C . GLY B 1 91 ? 30.158 22.903 40.385 1.00 31.62 91 GLY B C 1
ATOM 2413 O O . GLY B 1 91 ? 29.106 23.389 40.796 1.00 32.52 91 GLY B O 1
ATOM 2414 N N . ARG B 1 92 ? 31.322 23.165 40.962 1.00 28.33 92 ARG B N 1
ATOM 2415 C CA . ARG B 1 92 ? 31.341 24.017 42.138 1.00 26.24 92 ARG B CA 1
ATOM 2416 C C . ARG B 1 92 ? 32.494 24.991 42.219 1.00 24.56 92 ARG B C 1
ATOM 2417 O O . ARG B 1 92 ? 33.533 24.822 41.577 1.00 26.10 92 ARG B O 1
ATOM 2425 N N . LEU B 1 93 ? 32.273 26.035 43.007 1.00 23.87 93 LEU B N 1
ATOM 2426 C CA . LEU B 1 93 ? 33.273 27.053 43.260 1.00 22.52 93 LEU B CA 1
ATOM 2427 C C . LEU B 1 93 ? 33.745 26.819 44.701 1.00 21.81 93 LEU B C 1
ATOM 2428 O O . LEU B 1 93 ? 32.960 26.913 45.646 1.00 20.91 93 LEU B O 1
ATOM 2433 N N . VAL B 1 94 ? 35.020 26.483 44.856 1.00 23.16 94 VAL B N 1
ATOM 2434 C CA . VAL B 1 94 ? 35.598 26.230 46.176 1.00 22.04 94 VAL B CA 1
ATOM 2435 C C . VAL B 1 94 ? 36.461 27.438 46.514 1.00 23.79 94 VAL B C 1
ATOM 2436 O O . VAL B 1 94 ? 37.350 27.802 45.746 1.00 24.31 94 VAL B O 1
ATOM 2440 N N . ILE B 1 95 ? 36.200 28.061 47.658 1.00 23.66 95 ILE B N 1
ATOM 2441 C CA . ILE B 1 95 ? 36.949 29.247 48.060 1.00 24.40 95 ILE B CA 1
ATOM 2442 C C . ILE B 1 95 ? 37.645 29.079 49.414 1.00 25.04 95 ILE B C 1
ATOM 2443 O O . ILE B 1 95 ? 36.994 28.893 50.445 1.00 22.63 95 ILE B O 1
ATOM 2448 N N . VAL B 1 96 ? 38.973 29.132 49.399 1.00 25.15 96 VAL B N 1
ATOM 2449 C CA . VAL B 1 96 ? 39.761 28.996 50.621 1.00 25.49 96 VAL B CA 1
ATOM 2450 C C . VAL B 1 96 ? 39.928 30.405 51.172 1.00 26.00 96 VAL B C 1
ATOM 2451 O O . VAL B 1 96 ? 40.645 31.227 50.600 1.00 25.38 96 VAL B O 1
ATOM 2455 N N . VAL B 1 97 ? 39.244 30.674 52.284 1.00 27.66 97 VAL B N 1
ATOM 2456 C CA . VAL B 1 97 ? 39.250 31.998 52.904 1.00 28.67 97 VAL B CA 1
ATOM 2457 C C . VAL B 1 97 ? 39.544 31.984 54.392 1.00 28.60 97 VAL B C 1
ATOM 2458 O O . VAL B 1 97 ? 38.943 31.216 55.132 1.00 27.34 97 VAL B O 1
ATOM 2462 N N . GLY B 1 98 ? 40.445 32.863 54.820 1.00 28.45 98 GLY B N 1
ATOM 2463 C CA . GLY B 1 98 ? 40.750 32.993 56.231 1.00 28.46 98 GLY B CA 1
ATOM 2464 C C . GLY B 1 98 ? 40.150 34.333 56.629 1.00 31.12 98 GLY B C 1
ATOM 2465 O O . GLY B 1 98 ? 40.257 35.294 55.862 1.00 32.85 98 GLY B O 1
ATOM 2466 N N . ASP B 1 99 ? 39.502 34.427 57.785 1.00 27.17 99 ASP B N 1
ATOM 2467 C CA . ASP B 1 99 ? 38.927 35.707 58.166 1.00 32.36 99 ASP B CA 1
ATOM 2468 C C . ASP B 1 99 ? 40.012 36.715 58.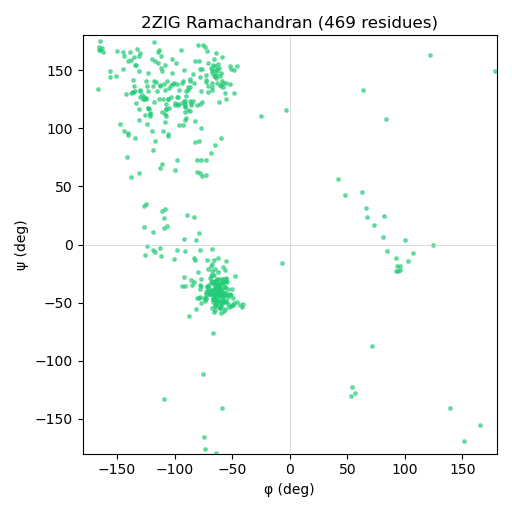544 1.00 34.51 99 ASP B C 1
ATOM 2469 O O . ASP B 1 99 ? 40.976 36.394 59.243 1.00 35.55 99 ASP B O 1
ATOM 2474 N N . VAL B 1 100 ? 39.848 37.938 58.053 1.00 38.15 100 VAL B N 1
ATOM 2475 C CA . VAL B 1 100 ? 40.815 39.008 58.267 1.00 40.14 100 VAL B CA 1
ATOM 2476 C C . VAL B 1 100 ? 40.713 39.757 59.581 1.00 41.75 100 VAL B C 1
ATOM 2477 O O . VAL B 1 100 ? 39.819 40.573 59.779 1.00 41.13 100 VAL B O 1
ATOM 2481 N N . ALA B 1 101 ? 41.653 39.481 60.476 1.00 43.85 101 ALA B N 1
ATOM 2482 C CA . ALA B 1 101 ? 41.682 40.131 61.777 1.00 47.22 101 ALA B CA 1
ATOM 2483 C C . ALA B 1 101 ? 42.665 41.291 61.745 1.00 48.65 101 ALA B C 1
ATOM 2484 O O . ALA B 1 101 ? 43.748 41.207 62.318 1.00 47.79 101 ALA B O 1
ATOM 2486 N N . VAL B 1 102 ? 42.288 42.372 61.066 1.00 51.06 102 VAL B N 1
ATOM 2487 C CA . VAL B 1 102 ? 43.148 43.549 60.976 1.00 53.81 102 VAL B CA 1
ATOM 2488 C C . VAL B 1 102 ? 42.477 44.785 61.570 1.00 53.92 102 VAL B C 1
ATOM 2489 O O . VAL B 1 102 ? 43.059 45.473 62.410 1.00 53.96 102 VAL B O 1
ATOM 2493 N N . GLY B 1 108 ? 40.495 51.129 67.782 1.00 56.83 108 GLY B N 1
ATOM 2494 C CA . GLY B 1 108 ? 40.245 51.280 69.205 1.00 58.17 108 GLY B CA 1
ATOM 2495 C C . GLY B 1 108 ? 40.162 49.956 69.946 1.00 59.02 108 GLY B C 1
ATOM 2496 O O . GLY B 1 108 ? 40.243 49.914 71.180 1.00 58.48 108 GLY B O 1
ATOM 2497 N N . ARG B 1 109 ? 39.992 48.869 69.193 1.00 59.41 109 ARG B N 1
ATOM 2498 C CA . ARG B 1 109 ? 39.896 47.536 69.780 1.00 58.48 109 ARG B CA 1
ATOM 2499 C C . ARG B 1 109 ? 40.070 46.422 68.747 1.00 57.47 109 ARG B C 1
ATOM 2500 O O . ARG B 1 109 ? 40.185 46.677 67.546 1.00 57.70 109 ARG B O 1
ATOM 2508 N N . HIS B 1 110 ? 40.089 45.184 69.230 1.00 55.03 110 HIS B N 1
ATOM 2509 C CA . HIS B 1 110 ? 40.246 44.019 68.367 1.00 52.65 110 HIS B CA 1
ATOM 2510 C C . HIS B 1 110 ? 38.921 43.508 67.793 1.00 50.03 110 HIS B C 1
ATOM 2511 O O . HIS B 1 110 ? 37.886 43.508 68.459 1.00 48.91 110 HIS B O 1
ATOM 2518 N N . LEU B 1 111 ? 38.976 43.072 66.543 1.00 47.80 111 LEU B N 1
ATOM 2519 C CA . LEU B 1 111 ? 37.821 42.516 65.863 1.00 45.06 111 LEU B CA 1
ATOM 2520 C C . LEU B 1 111 ? 38.305 41.800 64.617 1.00 42.81 111 LEU B C 1
ATOM 2521 O O . LEU B 1 111 ? 39.472 41.907 64.237 1.00 43.08 111 LEU B O 1
ATOM 2526 N N . VAL B 1 112 ? 37.405 41.063 63.983 1.00 39.43 112 VAL B N 1
ATOM 2527 C CA . VAL B 1 112 ? 37.756 40.303 62.798 1.00 37.11 112 VAL B CA 1
ATOM 2528 C C . VAL B 1 112 ? 36.680 40.462 61.740 1.00 35.57 112 VAL B C 1
ATOM 2529 O O . VAL B 1 112 ? 35.495 40.327 62.038 1.00 35.79 112 VAL B O 1
ATOM 2533 N N . PHE B 1 113 ? 37.082 40.765 60.511 1.00 33.44 113 PHE B N 1
ATOM 2534 C CA . PHE B 1 113 ? 36.109 40.879 59.439 1.00 33.13 113 PHE B CA 1
ATOM 2535 C C . PHE B 1 113 ? 35.741 39.447 59.066 1.00 31.18 113 PHE B C 1
ATOM 2536 O O . PHE B 1 113 ? 36.615 38.650 58.739 1.00 30.85 113 PHE B O 1
ATOM 2544 N N . PRO B 1 114 ? 34.445 39.095 59.142 1.00 29.31 114 PRO B N 1
ATOM 2545 C CA . PRO B 1 114 ? 33.961 37.745 58.813 1.00 28.53 114 PRO B CA 1
ATOM 2546 C C . PRO B 1 114 ? 33.909 37.488 57.303 1.00 28.11 114 PRO B C 1
ATOM 2547 O O . PRO B 1 114 ? 32.854 37.178 56.751 1.00 28.12 114 PRO B O 1
ATOM 2551 N N . LEU B 1 115 ? 35.060 37.615 56.651 1.00 26.27 115 LEU B N 1
ATOM 2552 C CA . LEU B 1 115 ? 35.170 37.428 55.208 1.00 26.32 115 LEU B CA 1
ATOM 2553 C C . LEU B 1 115 ? 34.463 36.194 54.650 1.00 26.66 115 LEU B C 1
ATOM 2554 O O . LEU B 1 115 ? 33.718 36.291 53.672 1.00 25.69 115 LEU B O 1
ATOM 2559 N N . HIS B 1 116 ? 34.701 35.034 55.260 1.00 24.83 116 HIS B N 1
ATOM 2560 C CA . HIS B 1 116 ? 34.102 33.800 54.773 1.00 23.28 116 HIS B CA 1
ATOM 2561 C C . HIS B 1 116 ? 32.573 33.857 54.823 1.00 24.19 116 HIS B C 1
ATOM 2562 O O . HIS B 1 116 ? 31.893 33.332 53.937 1.00 25.13 116 HIS B O 1
ATOM 2569 N N . ALA B 1 117 ? 32.037 34.490 55.860 1.00 23.37 117 ALA B N 1
ATOM 2570 C CA . ALA B 1 117 ? 30.593 34.584 56.013 1.00 22.80 117 ALA B CA 1
ATOM 2571 C C . ALA B 1 117 ? 29.988 35.540 54.989 1.00 23.29 117 ALA B C 1
ATOM 2572 O O . ALA B 1 117 ? 28.918 35.274 54.445 1.00 24.52 117 ALA B O 1
ATOM 2574 N N . ASP B 1 118 ? 30.667 36.654 54.737 1.00 23.99 118 ASP B N 1
ATOM 2575 C CA . ASP B 1 118 ? 30.188 37.623 53.761 1.00 25.22 118 ASP B CA 1
ATOM 2576 C C . ASP B 1 118 ? 30.193 36.978 52.386 1.00 27.67 118 ASP B C 1
ATOM 2577 O O . ASP B 1 118 ? 29.286 37.205 51.583 1.00 28.84 118 ASP B O 1
ATOM 2582 N N . ILE B 1 119 ? 31.207 36.154 52.128 1.00 28.76 119 ILE B N 1
ATOM 2583 C CA . ILE B 1 119 ? 31.327 35.470 50.848 1.00 29.12 119 ILE B CA 1
ATOM 2584 C C . ILE B 1 119 ? 30.191 34.464 50.690 1.00 29.29 119 ILE B C 1
ATOM 2585 O O . ILE B 1 119 ? 29.512 34.447 49.661 1.00 27.28 119 ILE B O 1
ATOM 2590 N N . GLN B 1 120 ? 29.976 33.633 51.709 1.00 30.08 120 GLN B N 1
ATOM 2591 C CA . GLN B 1 120 ? 28.905 32.631 51.656 1.00 29.21 120 GLN B CA 1
ATOM 2592 C C . GLN B 1 120 ? 27.554 33.261 51.368 1.00 29.37 120 GLN B C 1
ATOM 2593 O O . GLN B 1 120 ? 26.816 32.799 50.503 1.00 31.04 120 GLN B O 1
ATOM 2599 N N . VAL B 1 121 ? 27.231 34.313 52.107 1.00 30.38 121 VAL B N 1
ATOM 2600 C CA . VAL B 1 121 ? 25.958 34.998 51.943 1.00 30.26 121 VAL B CA 1
ATOM 2601 C C . VAL B 1 121 ? 25.794 35.557 50.527 1.00 30.88 121 VAL B C 1
ATOM 2602 O O . VAL B 1 121 ? 24.828 35.248 49.834 1.00 31.85 121 VAL B O 1
ATOM 2606 N N . ARG B 1 122 ? 26.753 36.361 50.090 1.00 31.27 122 ARG B N 1
ATOM 2607 C CA . ARG B 1 122 ? 26.684 36.954 48.765 1.00 32.50 122 ARG B CA 1
ATOM 2608 C C . ARG B 1 122 ? 26.601 35.927 47.636 1.00 32.37 122 ARG B C 1
ATOM 2609 O O . ARG B 1 122 ? 26.005 36.202 46.595 1.00 33.78 122 ARG B O 1
ATOM 2617 N N . CYS B 1 123 ? 27.182 34.746 47.834 1.00 31.09 123 CYS B N 1
ATOM 2618 C CA . CYS B 1 123 ? 27.139 33.717 46.805 1.00 30.30 123 CYS B CA 1
ATOM 2619 C C . CYS B 1 123 ? 25.721 33.196 46.610 1.00 32.66 123 CYS B C 1
ATOM 2620 O O . CYS B 1 123 ? 25.350 32.803 45.508 1.00 31.96 123 CYS B O 1
ATOM 2623 N N . ARG B 1 124 ? 24.925 33.195 47.673 1.00 33.98 124 ARG B N 1
ATOM 2624 C CA . ARG B 1 124 ? 23.546 32.743 47.561 1.00 36.23 124 ARG B CA 1
ATOM 2625 C C . ARG B 1 124 ? 22.794 33.707 46.649 1.00 37.81 124 ARG B C 1
ATOM 2626 O O . ARG B 1 124 ? 22.067 33.286 45.751 1.00 38.62 124 ARG B O 1
ATOM 2634 N N . LYS B 1 125 ? 22.989 35.003 46.882 1.00 38.99 125 LYS B N 1
ATOM 2635 C CA . LYS B 1 125 ? 22.335 36.039 46.086 1.00 41.04 125 LYS B CA 1
ATOM 2636 C C . LYS B 1 125 ? 22.658 35.844 44.614 1.00 41.91 125 LYS B C 1
ATOM 2637 O O . LYS B 1 125 ? 21.935 36.329 43.747 1.00 42.94 125 LYS B O 1
ATOM 2643 N N . LEU B 1 126 ? 23.755 35.143 44.334 1.00 40.83 126 LEU B N 1
ATOM 2644 C CA . LEU B 1 126 ? 24.156 34.905 42.958 1.00 39.08 126 LEU B CA 1
ATOM 2645 C C . LEU B 1 126 ? 23.578 33.620 42.371 1.00 39.00 126 LEU B C 1
ATOM 2646 O O . LEU B 1 126 ? 23.757 33.349 41.186 1.00 40.20 126 LEU B O 1
ATOM 2651 N N . GLY B 1 127 ? 22.889 32.830 43.193 1.00 38.31 127 GLY B N 1
ATOM 2652 C CA . GLY B 1 127 ? 22.291 31.599 42.699 1.00 36.38 127 GLY B CA 1
ATOM 2653 C C . GLY B 1 127 ? 22.946 30.293 43.125 1.00 35.96 127 GLY B C 1
ATOM 2654 O O . GLY B 1 127 ? 22.425 29.213 42.847 1.00 35.66 127 GLY B O 1
ATOM 2655 N N . PHE B 1 128 ? 24.091 30.380 43.792 1.00 33.93 128 PHE B N 1
ATOM 2656 C CA . PHE B 1 128 ? 24.810 29.192 44.250 1.00 32.66 128 PHE B CA 1
ATOM 2657 C C . PHE B 1 128 ? 24.078 28.416 45.345 1.00 31.60 128 PHE B C 1
ATOM 2658 O O . PHE B 1 128 ? 23.366 29.003 46.158 1.00 30.32 128 PHE B O 1
ATOM 2666 N N . ASP B 1 129 ? 24.252 27.096 45.358 1.00 31.16 129 ASP B N 1
ATOM 2667 C CA . ASP B 1 129 ? 23.663 26.266 46.410 1.00 32.38 129 ASP B CA 1
ATOM 2668 C C . ASP B 1 129 ? 24.761 26.148 47.446 1.00 32.65 129 ASP B C 1
ATOM 2669 O O . ASP B 1 129 ? 25.851 25.665 47.143 1.00 34.48 129 ASP B O 1
ATOM 2674 N N . ASN B 1 130 ? 24.498 26.576 48.667 1.00 30.91 130 ASN B N 1
ATOM 2675 C CA . ASN B 1 130 ? 25.531 26.463 49.676 1.00 29.31 130 ASN B CA 1
ATOM 2676 C C . ASN B 1 130 ? 25.681 25.038 50.203 1.00 28.25 130 ASN B C 1
ATOM 2677 O O . ASN B 1 130 ? 24.704 24.381 50.538 1.00 29.65 130 ASN B O 1
ATOM 2682 N N . LEU B 1 131 ? 26.919 24.568 50.255 1.00 26.64 131 LEU B N 1
ATOM 2683 C CA . LEU B 1 131 ? 27.230 23.251 50.784 1.00 25.08 131 LEU B CA 1
ATOM 2684 C C . LEU B 1 131 ? 28.043 23.494 52.064 1.00 25.26 131 LEU B C 1
ATOM 2685 O O . LEU B 1 131 ? 28.483 24.620 52.325 1.00 23.36 131 LEU B O 1
ATOM 2690 N N . ASN B 1 132 ? 28.233 22.457 52.867 1.00 21.04 132 ASN B N 1
ATOM 2691 C CA . ASN B 1 132 ? 28.998 22.623 54.088 1.00 23.69 132 ASN B CA 1
ATOM 2692 C C . ASN B 1 132 ? 30.461 22.902 53.776 1.00 20.47 132 ASN B C 1
ATOM 2693 O O . ASN B 1 132 ? 31.064 22.271 52.913 1.00 21.52 132 ASN B O 1
ATOM 2698 N N . PRO B 1 133 ? 31.052 23.869 54.470 1.00 21.00 133 PRO B N 1
ATOM 2699 C CA . PRO B 1 133 ? 32.458 24.137 54.177 1.00 20.44 133 PRO B CA 1
ATOM 2700 C C . PRO B 1 133 ? 33.282 23.096 54.889 1.00 19.27 133 PRO B C 1
ATOM 2701 O O . PRO B 1 133 ? 32.754 22.311 55.679 1.00 16.20 133 PRO B O 1
ATOM 2705 N N . ILE B 1 134 ? 34.575 23.095 54.591 1.00 19.74 134 ILE B N 1
ATOM 2706 C CA . ILE B 1 134 ? 35.516 22.214 55.255 1.00 20.96 134 ILE B CA 1
ATOM 2707 C C . ILE B 1 134 ? 36.393 23.183 56.061 1.00 21.50 134 ILE B C 1
ATOM 2708 O O . ILE B 1 134 ? 36.765 24.258 55.569 1.00 18.96 134 ILE B O 1
ATOM 2713 N N . ILE B 1 135 ? 36.682 22.814 57.305 1.00 20.30 135 ILE B N 1
ATOM 2714 C CA . ILE B 1 135 ? 37.496 23.638 58.175 1.00 19.47 135 ILE B CA 1
ATOM 2715 C C . ILE B 1 135 ? 38.952 23.245 58.037 1.00 20.07 135 ILE B C 1
ATOM 2716 O O . ILE B 1 135 ? 39.326 22.116 58.323 1.00 19.75 135 ILE B O 1
ATOM 2721 N N . TRP B 1 136 ? 39.776 24.178 57.590 1.00 20.33 136 TRP B N 1
ATOM 2722 C CA . TRP B 1 136 ? 41.186 23.889 57.466 1.00 20.70 136 TRP B CA 1
ATOM 2723 C C . TRP B 1 136 ? 41.888 24.306 58.747 1.00 21.93 136 TRP B C 1
ATOM 2724 O O . TRP B 1 136 ? 42.124 25.494 58.968 1.00 21.74 136 TRP B O 1
ATOM 2735 N N . HIS B 1 137 ? 42.211 23.332 59.596 1.00 21.75 137 HIS B N 1
ATOM 2736 C CA . HIS B 1 137 ? 42.907 23.635 60.837 1.00 23.85 137 HIS B CA 1
ATOM 2737 C C . HIS B 1 137 ? 44.357 23.829 60.431 1.00 24.17 137 HIS B C 1
ATOM 2738 O O . HIS B 1 137 ? 45.155 22.894 60.395 1.00 23.04 137 HIS B O 1
ATOM 2745 N N . LYS B 1 138 ? 44.646 25.074 60.092 1.00 25.87 138 LYS B N 1
ATOM 2746 C CA . LYS B 1 138 ? 45.938 25.537 59.617 1.00 32.03 138 LYS B CA 1
ATOM 2747 C C . LYS B 1 138 ? 47.017 25.435 60.683 1.00 34.28 138 LYS B C 1
ATOM 2748 O O . LYS B 1 138 ? 48.029 24.765 60.491 1.00 35.06 138 LYS B O 1
ATOM 2754 N N . HIS B 1 139 ? 46.785 26.105 61.807 1.00 36.72 139 HIS B N 1
ATOM 2755 C CA . HIS B 1 139 ? 47.742 26.138 62.907 1.00 37.43 139 HIS B CA 1
ATOM 2756 C C . HIS B 1 139 ? 47.263 25.360 64.120 1.00 39.74 139 HIS B C 1
ATOM 2757 O O . HIS B 1 139 ? 46.493 25.871 64.934 1.00 39.94 139 HIS B O 1
ATOM 2764 N N . THR B 1 140 ? 47.740 24.123 64.234 1.00 42.88 140 THR B N 1
ATOM 2765 C CA . THR B 1 140 ? 47.387 23.233 65.337 1.00 45.99 140 THR B CA 1
ATOM 2766 C C . THR B 1 140 ? 47.963 23.721 66.665 1.00 46.74 140 THR B C 1
ATOM 2767 O O . THR B 1 140 ? 48.393 24.870 66.785 1.00 49.39 140 THR B O 1
ATOM 2771 N N . PRO B 1 156 ? 48.127 35.778 83.120 1.00 50.47 156 PRO B N 1
ATOM 2772 C CA . PRO B 1 156 ? 46.714 36.178 83.180 1.00 49.39 156 PRO B CA 1
ATOM 2773 C C . PRO B 1 156 ? 45.781 35.044 83.613 1.00 46.93 156 PRO B C 1
ATOM 2774 O O . PRO B 1 156 ? 45.485 34.891 84.797 1.00 48.12 156 PRO B O 1
ATOM 2778 N N . TYR B 1 157 ? 45.328 34.249 82.649 1.00 44.26 157 TYR B N 1
ATOM 2779 C CA . TYR B 1 157 ? 44.423 33.134 82.925 1.00 40.43 157 TYR B CA 1
ATOM 2780 C C . TYR B 1 157 ? 43.056 33.607 83.413 1.00 35.81 157 TYR B C 1
ATOM 2781 O O . TYR B 1 157 ? 42.391 32.927 84.189 1.00 34.22 157 TYR B O 1
ATOM 2790 N N . GLU B 1 158 ? 42.638 34.771 82.933 1.00 33.49 158 GLU B N 1
ATOM 2791 C CA . GLU B 1 158 ? 41.354 35.346 83.315 1.00 31.57 158 GLU B CA 1
ATOM 2792 C C . GLU B 1 158 ? 40.421 35.401 82.119 1.00 29.03 158 GLU B C 1
ATOM 2793 O O . GLU B 1 158 ? 40.856 35.245 80.983 1.00 29.82 158 GLU B O 1
ATOM 2799 N N . PRO B 1 159 ? 39.120 35.625 82.358 1.00 27.00 159 PRO B N 1
ATOM 2800 C CA . PRO B 1 159 ? 38.133 35.696 81.276 1.00 26.66 159 PRO B CA 1
ATOM 2801 C C . PRO B 1 159 ? 38.414 36.787 80.244 1.00 27.56 159 PRO B C 1
ATOM 2802 O O . PRO B 1 159 ? 39.170 37.720 80.504 1.00 26.98 159 PRO B O 1
ATOM 2806 N N . GLY B 1 160 ? 37.804 36.653 79.068 1.00 27.42 160 GLY B N 1
ATOM 2807 C CA . GLY B 1 160 ? 37.965 37.652 78.025 1.00 26.61 160 GLY B CA 1
ATOM 2808 C C . GLY B 1 160 ? 39.212 37.593 77.166 1.00 28.21 160 GLY B C 1
ATOM 2809 O O . GLY B 1 160 ? 39.439 38.490 76.356 1.00 28.40 160 GLY B O 1
ATOM 2810 N N . ALA B 1 161 ? 40.029 36.558 77.331 1.00 27.72 161 ALA B N 1
ATOM 2811 C CA . ALA B 1 161 ? 41.242 36.443 76.534 1.00 28.98 161 ALA B CA 1
ATOM 2812 C C . ALA B 1 161 ? 40.886 36.244 75.074 1.00 29.67 161 ALA B C 1
ATOM 2813 O O . ALA B 1 161 ? 39.852 35.665 74.751 1.00 30.40 161 ALA B O 1
ATOM 2815 N N . ILE B 1 162 ? 41.749 36.726 74.190 1.00 32.71 162 ILE B N 1
ATOM 2816 C CA . ILE B 1 162 ? 41.520 36.598 72.759 1.00 33.21 162 ILE B CA 1
ATOM 2817 C C . ILE B 1 162 ? 41.991 35.233 72.296 1.00 32.87 162 ILE B C 1
ATOM 2818 O O . ILE B 1 162 ? 43.032 34.758 72.743 1.00 34.01 162 ILE B O 1
ATOM 2823 N N . ILE B 1 163 ? 41.224 34.601 71.413 1.00 30.04 163 ILE B N 1
ATOM 2824 C CA . ILE B 1 163 ? 41.609 33.302 70.882 1.00 28.69 163 ILE B CA 1
ATOM 2825 C C . ILE B 1 163 ? 42.290 33.493 69.529 1.00 27.78 163 ILE B C 1
ATOM 2826 O O . ILE B 1 163 ? 41.710 34.054 68.593 1.00 27.77 163 ILE B O 1
ATOM 2831 N N . LYS B 1 164 ? 43.528 33.028 69.437 1.00 26.82 164 LYS B N 1
ATOM 2832 C CA . LYS B 1 164 ? 44.313 33.167 68.220 1.00 28.63 164 LYS B CA 1
ATOM 2833 C C . LYS B 1 164 ? 43.779 32.344 67.051 1.00 26.20 164 LYS B C 1
ATOM 2834 O O . LYS B 1 164 ? 43.378 31.196 67.212 1.00 24.14 164 LYS B O 1
ATOM 2840 N N . THR B 1 165 ? 43.790 32.938 65.867 1.00 23.56 165 THR B N 1
ATOM 2841 C CA . THR B 1 165 ? 43.297 32.257 64.682 1.00 25.22 165 THR B CA 1
ATOM 2842 C C . THR B 1 165 ? 44.056 30.989 64.319 1.00 23.74 165 THR B C 1
ATOM 2843 O O . THR B 1 165 ? 45.259 31.015 64.085 1.00 27.55 165 THR B O 1
ATOM 2847 N N . GLU B 1 166 ? 43.344 29.874 64.249 1.00 23.47 166 GLU B N 1
ATOM 2848 C CA . GLU B 1 166 ? 43.969 28.609 63.890 1.00 22.42 166 GLU B CA 1
ATOM 2849 C C . GLU B 1 166 ? 43.364 28.037 62.615 1.00 22.14 166 GLU B C 1
ATOM 2850 O O . GLU B 1 166 ? 43.836 27.023 62.117 1.00 22.08 166 GLU B O 1
ATOM 2856 N N . ILE B 1 167 ? 42.334 28.681 62.080 1.00 20.94 167 ILE B N 1
ATOM 2857 C CA . ILE B 1 167 ? 41.661 28.128 60.910 1.00 21.93 167 ILE B CA 1
ATOM 2858 C C . ILE B 1 167 ? 41.365 29.052 59.735 1.00 22.36 167 ILE B C 1
ATOM 2859 O O . ILE B 1 167 ? 41.462 30.276 59.821 1.00 21.96 167 ILE B O 1
ATOM 2864 N N . GLU B 1 168 ? 40.982 28.412 58.635 1.00 24.42 168 GLU B N 1
ATOM 2865 C CA . GLU B 1 168 ? 40.544 29.079 57.423 1.00 24.21 168 GLU B CA 1
ATOM 2866 C C . GLU B 1 168 ? 39.348 28.254 56.970 1.00 23.53 168 GLU B C 1
ATOM 2867 O O . GLU B 1 168 ? 39.204 27.095 57.361 1.00 22.35 168 GLU B O 1
ATOM 2873 N N . TYR B 1 169 ? 38.486 28.852 56.162 1.00 21.20 169 TYR B N 1
ATOM 2874 C CA . TYR B 1 169 ? 37.278 28.181 55.721 1.00 20.00 169 TYR B CA 1
ATOM 2875 C C . TYR B 1 169 ? 37.330 27.780 54.255 1.00 20.60 169 TYR B C 1
ATOM 2876 O O . TYR B 1 169 ? 37.717 28.568 53.402 1.00 19.42 169 TYR B O 1
ATOM 2885 N N . ILE B 1 170 ? 36.950 26.544 53.962 1.00 19.97 170 ILE B N 1
ATOM 2886 C CA . ILE B 1 170 ? 36.938 26.116 52.574 1.00 20.36 170 ILE B CA 1
ATOM 2887 C C . ILE B 1 170 ? 35.479 26.071 52.192 1.00 19.66 170 ILE B C 1
ATOM 2888 O O . ILE B 1 170 ? 34.792 25.096 52.457 1.00 20.69 170 ILE B O 1
ATOM 2893 N N . LEU B 1 171 ? 35.015 27.170 51.600 1.00 20.25 171 LEU B N 1
ATOM 2894 C CA . LEU B 1 171 ? 33.629 27.319 51.173 1.00 19.78 171 LEU B CA 1
ATOM 2895 C C . LEU B 1 171 ? 33.323 26.483 49.943 1.00 19.47 171 LEU B C 1
ATOM 2896 O O . LEU B 1 171 ? 34.133 26.383 49.032 1.00 21.17 171 LEU B O 1
ATOM 2901 N N . MET B 1 172 ? 32.141 25.883 49.928 1.00 22.49 172 MET B N 1
ATOM 2902 C CA . MET B 1 172 ? 31.712 25.047 48.817 1.00 24.23 172 MET B CA 1
ATOM 2903 C C . MET B 1 172 ? 30.415 25.622 48.254 1.00 26.34 172 MET B C 1
ATOM 2904 O O . MET B 1 172 ? 29.372 25.599 48.914 1.00 25.48 172 MET B O 1
ATOM 2909 N N . GLN B 1 173 ? 30.493 26.142 47.034 1.00 27.12 173 GLN B N 1
ATOM 2910 C CA . GLN B 1 173 ? 29.338 26.733 46.382 1.00 29.28 173 GLN B CA 1
ATOM 2911 C C . GLN B 1 173 ? 29.064 26.004 45.078 1.00 30.28 173 GLN B C 1
ATOM 2912 O O . GLN B 1 173 ? 29.835 26.113 44.124 1.00 32.71 173 GLN B O 1
ATOM 2918 N N . ARG B 1 174 ? 27.960 25.264 45.045 1.00 30.96 174 ARG B N 1
ATOM 2919 C CA . ARG B 1 174 ? 27.595 24.481 43.871 1.00 32.03 174 ARG B CA 1
ATOM 2920 C C . ARG B 1 174 ? 26.585 25.146 42.955 1.00 32.02 174 ARG B C 1
ATOM 2921 O O . ARG B 1 174 ? 25.623 25.759 43.414 1.00 29.96 174 ARG B O 1
ATOM 2929 N N . LYS B 1 175 ? 26.821 25.028 41.651 1.00 34.56 175 LYS B N 1
ATOM 2930 C CA . LYS B 1 175 ? 25.908 25.584 40.664 1.00 36.29 175 LYS B CA 1
ATOM 2931 C C . LYS B 1 175 ? 24.855 24.518 40.419 1.00 37.57 175 LYS B C 1
ATOM 2932 O O . LYS B 1 175 ? 25.162 23.442 39.910 1.00 38.08 175 LYS B O 1
ATOM 2938 N N . PRO B 1 176 ? 23.599 24.795 40.783 1.00 39.31 176 PRO B N 1
ATOM 2939 C CA . PRO B 1 176 ? 22.534 23.814 40.578 1.00 42.14 176 PRO B CA 1
ATOM 2940 C C . PRO B 1 176 ? 22.325 23.549 39.092 1.00 45.59 176 PRO B C 1
ATOM 2941 O O . PRO B 1 176 ? 23.022 24.117 38.252 1.00 45.85 176 PRO B O 1
ATOM 2945 N N . GLY B 1 177 ? 21.373 22.680 38.768 1.00 49.62 177 GLY B N 1
ATOM 2946 C CA . GLY B 1 177 ? 21.101 22.391 37.372 1.00 54.57 177 GLY B CA 1
ATOM 2947 C C . GLY B 1 177 ? 21.194 20.927 37.001 1.00 57.25 177 GLY B C 1
ATOM 2948 O O . GLY B 1 177 ? 20.981 20.561 35.845 1.00 58.05 177 GLY B O 1
ATOM 2949 N N . GLY B 1 178 ? 21.514 20.084 37.974 1.00 58.96 178 GLY B N 1
ATOM 2950 C CA . GLY B 1 178 ? 21.619 18.667 37.690 1.00 61.53 178 GLY B CA 1
ATOM 2951 C C . GLY B 1 178 ? 22.988 18.133 38.037 1.00 63.49 178 GLY B C 1
ATOM 2952 O O . GLY B 1 178 ? 23.941 18.896 38.187 1.00 64.05 178 GLY B O 1
ATOM 2953 N N . TYR B 1 179 ? 23.087 16.815 38.152 1.00 65.21 179 TYR B N 1
ATOM 2954 C CA . TYR B 1 179 ? 24.341 16.171 38.504 1.00 66.57 179 TYR B CA 1
ATOM 2955 C C . TYR B 1 179 ? 25.360 16.160 37.375 1.00 65.97 179 TYR B C 1
ATOM 2956 O O . TYR B 1 179 ? 25.132 16.716 36.302 1.00 66.35 179 TYR B O 1
ATOM 2965 N N . ARG B 1 180 ? 26.487 15.508 37.639 1.00 64.75 180 ARG B N 1
ATOM 2966 C CA . ARG B 1 180 ? 27.588 15.402 36.690 1.00 62.79 180 ARG B CA 1
ATOM 2967 C C . ARG B 1 180 ? 27.540 14.050 35.966 1.00 61.57 180 ARG B C 1
ATOM 2968 O O . ARG B 1 180 ? 26.974 13.086 36.482 1.00 61.27 180 ARG B O 1
ATOM 2976 N N . LYS B 1 181 ? 28.132 13.982 34.774 1.00 59.57 181 LYS B N 1
ATOM 2977 C CA . LYS B 1 181 ? 28.136 12.744 33.994 1.00 58.43 181 LYS B CA 1
ATOM 2978 C C . LYS B 1 181 ? 29.476 12.507 33.284 1.00 56.04 181 LYS B C 1
ATOM 2979 O O . LYS B 1 181 ? 29.707 13.004 32.184 1.00 55.94 181 LYS B O 1
ATOM 2985 N N . PRO B 1 182 ? 30.375 11.737 33.915 1.00 53.32 182 PRO B N 1
ATOM 2986 C CA . PRO B 1 182 ? 31.693 11.432 33.353 1.00 50.81 182 PRO B CA 1
ATOM 2987 C C . PRO B 1 182 ? 31.731 10.112 32.588 1.00 48.74 182 PRO B C 1
ATOM 2988 O O . PRO B 1 182 ? 30.805 9.311 32.680 1.00 47.45 182 PRO B O 1
ATOM 2992 N N . THR B 1 183 ? 32.807 9.893 31.837 1.00 47.43 183 THR B N 1
ATOM 2993 C CA . THR B 1 183 ? 32.969 8.651 31.081 1.00 47.26 183 THR B CA 1
ATOM 2994 C C . THR B 1 183 ? 33.437 7.562 32.043 1.00 47.14 183 THR B C 1
ATOM 2995 O O . THR B 1 183 ? 33.999 7.858 33.099 1.00 46.18 183 THR B O 1
ATOM 2999 N N . GLN B 1 184 ? 33.209 6.304 31.682 1.00 46.00 184 GLN B N 1
ATOM 3000 C CA . GLN B 1 184 ? 33.620 5.196 32.532 1.00 46.20 184 GLN B CA 1
ATOM 3001 C C . GLN B 1 184 ? 35.077 5.305 32.945 1.00 44.59 184 GLN B C 1
ATOM 3002 O O . GLN B 1 184 ? 35.416 5.078 34.104 1.00 43.91 184 GLN B O 1
ATOM 3008 N N . GLU B 1 185 ? 35.944 5.648 32.002 1.00 42.61 185 GLU B N 1
ATOM 3009 C CA . GLU B 1 185 ? 37.351 5.759 32.328 1.00 41.85 185 GLU B CA 1
ATOM 3010 C C . GLU B 1 185 ? 37.581 6.945 33.259 1.00 40.09 185 GLU B C 1
ATOM 3011 O O . GLU B 1 185 ? 38.538 6.952 34.035 1.00 37.57 185 GLU B O 1
ATOM 3017 N N . GLN B 1 186 ? 36.709 7.950 33.185 1.00 38.00 186 GLN B N 1
ATOM 3018 C CA . GLN B 1 186 ? 36.851 9.108 34.061 1.00 37.03 186 GLN B CA 1
ATOM 3019 C C . GLN B 1 186 ? 36.552 8.681 35.494 1.00 36.66 186 GLN B C 1
ATOM 3020 O O . GLN B 1 186 ? 37.258 9.061 36.428 1.00 34.96 186 GLN B O 1
ATOM 3026 N N . ARG B 1 187 ? 35.508 7.879 35.656 1.00 36.38 187 ARG B N 1
ATOM 3027 C CA . ARG B 1 187 ? 35.130 7.391 36.970 1.00 38.06 187 ARG B CA 1
ATOM 3028 C C . ARG B 1 187 ? 36.226 6.463 37.488 1.00 37.86 187 ARG B C 1
ATOM 3029 O O . ARG B 1 187 ? 36.676 6.586 38.629 1.00 37.26 187 ARG B O 1
ATOM 3037 N N . GLU B 1 188 ? 36.661 5.543 36.632 1.00 36.46 188 GLU B N 1
ATOM 3038 C CA . GLU B 1 188 ? 37.708 4.595 36.989 1.00 35.97 188 GLU B CA 1
ATOM 3039 C C . GLU B 1 188 ? 39.025 5.261 37.351 1.00 35.02 188 GLU B C 1
ATOM 3040 O O . GLU B 1 188 ? 39.701 4.831 38.279 1.00 34.79 188 GLU B O 1
ATOM 3046 N N . LYS B 1 189 ? 39.392 6.306 36.616 1.00 34.57 189 LYS B N 1
ATOM 3047 C CA . LYS B 1 189 ? 40.655 7.007 36.857 1.00 35.54 189 LYS B CA 1
ATOM 3048 C C . LYS B 1 189 ? 40.574 8.055 37.969 1.00 35.45 189 LYS B C 1
ATOM 3049 O O . LYS B 1 189 ? 41.599 8.562 38.427 1.00 35.96 189 LYS B O 1
ATOM 3055 N N . SER B 1 190 ? 39.360 8.375 38.403 1.00 35.02 190 SER B N 1
ATOM 3056 C CA . SER B 1 190 ? 39.173 9.386 39.433 1.00 33.48 190 SER B CA 1
ATOM 3057 C C . SER B 1 190 ? 38.676 8.811 40.743 1.00 32.99 190 SER B C 1
ATOM 3058 O O . SER B 1 190 ? 38.623 9.515 41.749 1.00 33.82 190 SER B O 1
ATOM 3061 N N . ARG B 1 191 ? 38.288 7.542 40.729 1.00 30.96 191 ARG B N 1
ATOM 3062 C CA . ARG B 1 191 ? 37.797 6.903 41.935 1.00 30.66 191 ARG B CA 1
ATOM 3063 C C . ARG B 1 191 ? 38.891 6.997 42.988 1.00 29.99 191 ARG B C 1
ATOM 3064 O O . ARG B 1 191 ? 40.064 6.761 42.702 1.00 28.44 191 ARG B O 1
ATOM 3072 N N . LEU B 1 192 ? 38.504 7.348 44.206 1.00 28.04 192 LEU B N 1
ATOM 3073 C CA . LEU B 1 192 ? 39.467 7.475 45.284 1.00 29.06 192 LEU B CA 1
ATOM 3074 C C . LEU B 1 192 ? 39.587 6.194 46.088 1.00 29.40 192 LEU B C 1
ATOM 3075 O O . LEU B 1 192 ? 38.581 5.532 46.368 1.00 29.37 192 LEU B O 1
ATOM 3080 N N . PRO B 1 193 ? 40.822 5.822 46.465 1.00 27.92 193 PRO B N 1
ATOM 3081 C CA . PRO B 1 193 ? 41.026 4.607 47.256 1.00 28.46 193 PRO B CA 1
ATOM 3082 C C . PRO B 1 193 ? 40.296 4.867 48.572 1.00 29.92 193 PRO B C 1
ATOM 3083 O O . PRO B 1 193 ? 40.174 6.020 49.003 1.00 27.83 193 PRO B O 1
ATOM 3087 N N . LYS B 1 194 ? 39.807 3.811 49.202 1.00 30.71 194 LYS B N 1
ATOM 3088 C CA . LYS B 1 194 ? 39.073 3.953 50.450 1.00 33.10 194 LYS B CA 1
ATOM 3089 C C . LYS B 1 194 ? 39.813 4.820 51.475 1.00 32.93 194 LYS B C 1
ATOM 3090 O O . LYS B 1 194 ? 39.224 5.712 52.084 1.00 32.37 194 LYS B O 1
ATOM 3096 N N . GLU B 1 195 ? 41.106 4.572 51.652 1.00 33.54 195 GLU B N 1
ATOM 3097 C CA . GLU B 1 195 ? 41.882 5.330 52.623 1.00 34.88 195 GLU B CA 1
ATOM 3098 C C . GLU B 1 195 ? 41.824 6.840 52.410 1.00 33.39 195 GLU B C 1
ATOM 3099 O O . GLU B 1 195 ? 41.564 7.595 53.350 1.00 33.17 195 GLU B O 1
ATOM 3105 N N . ASP B 1 196 ? 42.068 7.284 51.183 1.00 31.49 196 ASP B N 1
ATOM 3106 C CA . ASP B 1 196 ? 42.048 8.706 50.892 1.00 29.62 196 ASP B CA 1
ATOM 3107 C C . ASP B 1 196 ? 40.646 9.278 51.040 1.00 29.42 196 ASP B C 1
ATOM 3108 O O . ASP B 1 196 ? 40.461 10.357 51.615 1.00 28.61 196 ASP B O 1
ATOM 3113 N N . PHE B 1 197 ? 39.658 8.549 50.532 1.00 25.29 197 PHE B N 1
ATOM 3114 C CA . PHE B 1 197 ? 38.275 9.002 50.592 1.00 25.44 197 PHE B CA 1
ATOM 3115 C C . PHE B 1 197 ? 37.874 9.407 52.005 1.00 26.60 197 PHE B C 1
ATOM 3116 O O . PHE B 1 197 ? 37.364 10.504 52.229 1.00 27.10 197 PHE B O 1
ATOM 3124 N N . HIS B 1 198 ? 38.098 8.510 52.960 1.00 28.10 198 HIS B N 1
ATOM 3125 C CA . HIS B 1 198 ? 37.734 8.788 54.343 1.00 27.96 198 HIS B CA 1
ATOM 3126 C C . HIS B 1 198 ? 38.566 9.903 54.948 1.00 26.44 198 HIS B C 1
ATOM 3127 O O . HIS B 1 198 ? 38.076 10.667 55.772 1.00 24.18 198 HIS B O 1
ATOM 3134 N N . ARG B 1 199 ? 39.816 10.019 54.517 1.00 26.54 199 ARG B N 1
ATOM 3135 C CA . ARG B 1 199 ? 40.663 11.090 55.014 1.00 28.97 199 ARG B CA 1
ATOM 3136 C C . ARG B 1 199 ? 40.239 12.441 54.425 1.00 26.84 199 ARG B C 1
ATOM 3137 O O . ARG B 1 199 ? 40.211 13.443 55.136 1.00 27.57 199 ARG B O 1
ATOM 3145 N N . PHE B 1 200 ? 39.899 12.461 53.137 1.00 24.73 200 PHE B N 1
ATOM 3146 C CA . PHE B 1 200 ? 39.508 13.702 52.464 1.00 23.58 200 PHE B CA 1
ATOM 3147 C C . PHE B 1 200 ? 38.089 14.183 52.757 1.00 24.50 200 PHE B C 1
ATOM 3148 O O . PHE B 1 200 ? 37.873 15.359 53.074 1.00 23.87 200 PHE B O 1
ATOM 3156 N N . PHE B 1 201 ? 37.121 13.283 52.621 1.00 22.88 201 PHE B N 1
ATOM 3157 C CA . PHE B 1 201 ? 35.734 13.655 52.847 1.00 22.77 201 PHE B CA 1
ATOM 3158 C C . PHE B 1 201 ? 35.312 13.690 54.313 1.00 22.77 201 PHE B C 1
ATOM 3159 O O . PHE B 1 201 ? 34.587 12.821 54.794 1.00 23.96 201 PHE B O 1
ATOM 3167 N N . ARG B 1 202 ? 35.792 14.706 55.015 1.00 22.16 202 ARG B N 1
ATOM 3168 C CA . ARG B 1 202 ? 35.460 14.928 56.414 1.00 22.83 202 ARG B CA 1
ATOM 3169 C C . ARG B 1 202 ? 35.388 16.442 56.530 1.00 20.92 202 ARG B C 1
ATOM 3170 O O . ARG B 1 202 ? 35.901 17.146 55.662 1.00 20.60 202 ARG B O 1
ATOM 3178 N N . GLN B 1 203 ? 34.761 16.955 57.579 1.00 18.17 203 GLN B N 1
ATOM 3179 C CA . GLN B 1 203 ? 34.607 18.393 57.684 1.00 20.25 203 GLN B CA 1
ATOM 3180 C C . GLN B 1 203 ? 35.796 19.173 58.236 1.00 20.74 203 GLN B C 1
ATOM 3181 O O . GLN B 1 203 ? 35.840 20.392 58.114 1.00 21.88 203 GLN B O 1
ATOM 3187 N N . ILE B 1 204 ? 36.766 18.488 58.830 1.00 20.16 204 ILE B N 1
ATOM 3188 C CA . ILE B 1 204 ? 37.934 19.187 59.360 1.00 20.16 204 ILE B CA 1
ATOM 3189 C C . ILE B 1 204 ? 39.237 18.544 58.881 1.00 21.82 204 ILE B C 1
ATOM 3190 O O . ILE B 1 204 ? 39.423 17.328 58.993 1.00 21.84 204 ILE B O 1
ATOM 3195 N N . TRP B 1 205 ? 40.115 19.363 58.307 1.00 22.24 205 TRP B N 1
ATOM 3196 C CA . TRP B 1 205 ? 41.415 18.895 57.835 1.00 22.69 205 TRP B CA 1
ATOM 3197 C C . TRP B 1 205 ? 42.466 19.453 58.789 1.00 23.56 205 TRP B C 1
ATOM 3198 O O . TRP B 1 205 ? 42.690 20.665 58.833 1.00 22.45 205 TRP B O 1
ATOM 3209 N N . ASP B 1 206 ? 43.111 18.577 59.553 1.00 23.64 206 ASP B N 1
ATOM 3210 C CA . ASP B 1 206 ? 44.121 19.028 60.506 1.00 25.70 206 ASP B CA 1
ATOM 3211 C C . ASP B 1 206 ? 45.495 18.451 60.213 1.00 27.27 206 ASP B C 1
ATOM 3212 O O . ASP B 1 206 ? 46.417 18.582 61.024 1.00 27.59 206 ASP B O 1
ATOM 3217 N N . ASP B 1 207 ? 45.633 17.830 59.047 1.00 27.41 207 ASP B N 1
ATOM 3218 C CA . ASP B 1 207 ? 46.897 17.213 58.658 1.00 28.75 207 ASP B CA 1
ATOM 3219 C C . ASP B 1 207 ? 47.661 17.989 57.586 1.00 29.16 207 ASP B C 1
ATOM 3220 O O . ASP B 1 207 ? 48.564 17.446 56.954 1.00 27.89 207 ASP B O 1
ATOM 3225 N N . ILE B 1 208 ? 47.296 19.251 57.372 1.00 29.06 208 ILE B N 1
ATOM 3226 C CA . ILE B 1 208 ? 47.981 20.076 56.385 1.00 30.81 208 ILE B CA 1
ATOM 3227 C C . ILE B 1 208 ? 48.267 21.450 56.987 1.00 33.26 208 ILE B C 1
ATOM 3228 O O . ILE B 1 208 ? 47.440 22.362 56.906 1.00 32.86 208 ILE B O 1
ATOM 3233 N N . PRO B 1 209 ? 49.448 21.615 57.601 1.00 35.30 209 PRO B N 1
ATOM 3234 C CA . PRO B 1 209 ? 49.829 22.888 58.220 1.00 36.68 209 PRO B CA 1
ATOM 3235 C C . PRO B 1 209 ? 50.065 24.030 57.244 1.00 38.07 209 PRO B C 1
ATOM 3236 O O . PRO B 1 209 ? 50.436 23.811 56.087 1.00 37.40 209 PRO B O 1
ATOM 3240 N N . GLY B 1 210 ? 49.835 25.249 57.722 1.00 39.86 210 GLY B N 1
ATOM 3241 C CA . GLY B 1 210 ? 50.047 26.425 56.900 1.00 42.42 210 GLY B CA 1
ATOM 3242 C C . GLY B 1 210 ? 51.517 26.533 56.553 1.00 46.29 210 GLY B C 1
ATOM 3243 O O . GLY B 1 210 ? 52.371 26.159 57.360 1.00 46.93 210 GLY B O 1
ATOM 3244 N N . GLU B 1 211 ? 51.805 27.037 55.353 1.00 49.72 211 GLU B N 1
ATOM 3245 C CA . GLU B 1 211 ? 53.175 27.197 54.849 1.00 52.20 211 GLU B CA 1
ATOM 3246 C C . GLU B 1 211 ? 53.695 25.894 54.241 1.00 52.92 211 GLU B C 1
ATOM 3247 O O . GLU B 1 211 ? 53.379 25.554 53.099 1.00 53.50 211 GLU B O 1
ATOM 3253 N N . ALA B 1 218 ? 52.025 31.815 48.293 1.00 46.93 218 ALA B N 1
ATOM 3254 C CA . ALA B 1 218 ? 50.821 31.036 48.037 1.00 44.06 218 ALA B CA 1
ATOM 3255 C C . ALA B 1 218 ? 49.934 31.047 49.279 1.00 42.47 218 ALA B C 1
ATOM 3256 O O . ALA B 1 218 ? 50.411 30.841 50.395 1.00 43.35 218 ALA B O 1
ATOM 3258 N N . PRO B 1 219 ? 48.631 31.311 49.102 1.00 40.27 219 PRO B N 1
ATOM 3259 C CA . PRO B 1 219 ? 47.696 31.344 50.230 1.00 39.20 219 PRO B CA 1
ATOM 3260 C C . PRO B 1 219 ? 47.396 29.957 50.798 1.00 37.02 219 PRO B C 1
ATOM 3261 O O . PRO B 1 219 ? 46.833 29.833 51.889 1.00 38.80 219 PRO B O 1
ATOM 3265 N N . PHE B 1 220 ? 47.770 28.916 50.059 1.00 31.97 220 PHE B N 1
ATOM 3266 C CA . PHE B 1 220 ? 47.552 27.559 50.531 1.00 28.68 220 PHE B CA 1
ATOM 3267 C C . PHE B 1 220 ? 48.505 26.553 49.899 1.00 27.01 220 PHE B C 1
ATOM 3268 O O . PHE B 1 220 ? 48.960 26.733 48.771 1.00 27.30 220 PHE B O 1
ATOM 3276 N N . PRO B 1 221 ? 48.840 25.486 50.641 1.00 26.05 221 PRO B N 1
ATOM 3277 C CA . PRO B 1 221 ? 49.744 24.432 50.180 1.00 25.85 221 PRO B CA 1
ATOM 3278 C C . PRO B 1 221 ? 49.226 23.700 48.950 1.00 25.84 221 PRO B C 1
ATOM 3279 O O . PRO B 1 221 ? 48.012 23.593 48.729 1.00 24.13 221 PRO B O 1
ATOM 3283 N N . LEU B 1 222 ? 50.160 23.182 48.161 1.00 24.82 222 LEU B N 1
ATOM 3284 C CA . LEU B 1 222 ? 49.815 22.437 46.967 1.00 25.37 222 LEU B CA 1
ATOM 3285 C C . LEU B 1 222 ? 48.938 21.250 47.392 1.00 25.88 222 LEU B C 1
ATOM 3286 O O . LEU B 1 222 ? 47.918 20.957 46.769 1.00 26.47 222 LEU B O 1
ATOM 3291 N N . GLU B 1 223 ? 49.338 20.580 48.466 1.00 23.12 223 GLU B N 1
ATOM 3292 C CA . GLU B 1 223 ? 48.598 19.426 48.942 1.00 26.06 223 GLU B CA 1
ATOM 3293 C C . GLU B 1 223 ? 47.118 19.697 49.178 1.00 23.91 223 GLU B C 1
ATOM 3294 O O . GLU B 1 223 ? 46.272 18.845 48.903 1.00 26.48 223 GLU B O 1
ATOM 3300 N N . LEU B 1 224 ? 46.805 20.873 49.696 1.00 22.86 224 LEU B N 1
ATOM 3301 C CA . LEU B 1 224 ? 45.417 21.237 49.950 1.00 22.30 224 LEU B CA 1
ATOM 3302 C C . LEU B 1 224 ? 44.687 21.383 48.609 1.00 22.68 224 LEU B C 1
ATOM 3303 O O . LEU B 1 224 ? 43.532 20.985 48.468 1.00 21.78 224 LEU B O 1
ATOM 3308 N N . ALA B 1 225 ? 45.364 21.950 47.617 1.00 21.61 225 ALA B N 1
ATOM 3309 C CA . ALA B 1 225 ? 44.739 22.109 46.306 1.00 22.61 225 ALA B CA 1
ATOM 3310 C C . ALA B 1 225 ? 44.576 20.752 45.619 1.00 22.50 225 ALA B C 1
ATOM 3311 O O . ALA B 1 225 ? 43.542 20.473 45.005 1.00 18.57 225 ALA B O 1
ATOM 3313 N N . GLU B 1 226 ? 45.593 19.899 45.720 1.00 23.02 226 GLU B N 1
ATOM 3314 C CA . GLU B 1 226 ? 45.510 18.591 45.075 1.00 24.88 226 GLU B CA 1
ATOM 3315 C C . GLU B 1 226 ? 44.358 17.775 45.636 1.00 23.18 226 GLU B C 1
ATOM 3316 O O . GLU B 1 226 ? 43.682 17.066 44.909 1.00 23.85 226 GLU B O 1
ATOM 3322 N N . ARG B 1 227 ? 44.143 17.879 46.938 1.00 24.24 227 ARG B N 1
ATOM 3323 C CA . ARG B 1 227 ? 43.067 17.152 47.594 1.00 23.55 227 ARG B CA 1
ATOM 3324 C C . ARG B 1 227 ? 41.711 17.615 47.038 1.00 23.25 227 ARG B C 1
ATOM 3325 O O . ARG B 1 227 ? 40.841 16.799 46.742 1.00 21.59 227 ARG B O 1
ATOM 3333 N N . LEU B 1 228 ? 41.541 18.922 46.872 1.00 23.00 228 LEU B N 1
ATOM 3334 C CA . LEU B 1 228 ? 40.283 19.460 46.357 1.00 22.32 228 LEU B CA 1
ATOM 3335 C C . LEU B 1 228 ? 40.044 19.025 44.909 1.00 22.60 228 LEU B C 1
ATOM 3336 O O . LEU B 1 228 ? 38.941 18.605 44.554 1.00 20.91 228 LEU B O 1
ATOM 3341 N N . VAL B 1 229 ? 41.082 19.107 44.081 1.00 23.31 229 VAL B N 1
ATOM 3342 C CA . VAL B 1 229 ? 40.959 18.693 42.691 1.00 23.24 229 VAL B CA 1
ATOM 3343 C C . VAL B 1 229 ? 40.500 17.234 42.626 1.00 25.33 229 VAL B C 1
ATOM 3344 O O . VAL B 1 229 ? 39.551 16.906 41.914 1.00 25.57 229 VAL B O 1
ATOM 3348 N N . ARG B 1 230 ? 41.161 16.362 43.384 1.00 26.03 230 ARG B N 1
ATOM 3349 C CA . ARG B 1 230 ? 40.814 14.941 43.382 1.00 24.94 230 ARG B CA 1
ATOM 3350 C C . ARG B 1 230 ? 39.407 14.664 43.885 1.00 25.39 230 ARG B C 1
ATOM 3351 O O . ARG B 1 230 ? 38.774 13.696 43.464 1.00 26.02 230 ARG B O 1
ATOM 3359 N N . MET B 1 231 ? 38.919 15.516 44.781 1.00 24.63 231 MET B N 1
ATOM 3360 C CA . MET B 1 231 ? 37.590 15.337 45.354 1.00 23.29 231 MET B CA 1
ATOM 3361 C C . MET B 1 231 ? 36.446 15.922 44.541 1.00 21.59 231 MET B C 1
ATOM 3362 O O . MET B 1 231 ? 35.339 15.401 44.575 1.00 23.63 231 MET B O 1
ATOM 3367 N N . PHE B 1 23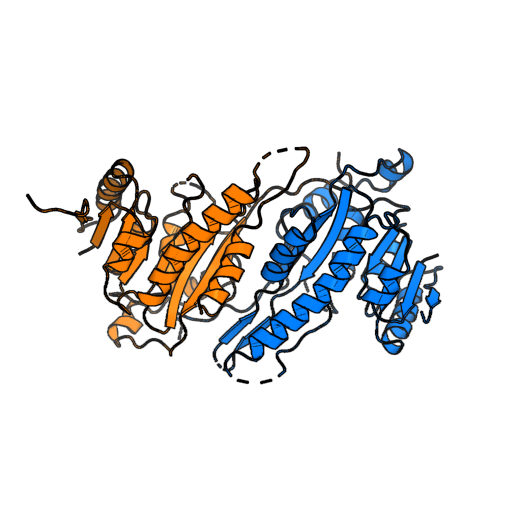2 ? 36.699 16.999 43.813 1.00 20.16 232 PHE B N 1
ATOM 3368 C CA . PHE B 1 232 ? 35.611 17.628 43.102 1.00 22.18 232 PHE B CA 1
ATOM 3369 C C . PHE B 1 232 ? 35.757 17.873 41.614 1.00 22.34 232 PHE B C 1
ATOM 3370 O O . PHE B 1 232 ? 35.246 18.865 41.108 1.00 23.01 232 PHE B O 1
ATOM 3378 N N . SER B 1 233 ? 36.462 16.975 40.928 1.00 21.88 233 SER B N 1
ATOM 3379 C CA . SER B 1 233 ? 36.626 17.046 39.483 1.00 23.74 233 SER B CA 1
ATOM 3380 C C . SER B 1 233 ? 37.074 15.666 39.033 1.00 24.95 233 SER B C 1
ATOM 3381 O O . SER B 1 233 ? 37.473 14.847 39.854 1.00 24.03 233 SER B O 1
ATOM 3384 N N . PHE B 1 234 ? 36.999 15.413 37.729 1.00 26.23 234 PHE B N 1
ATOM 3385 C CA . PHE B 1 234 ? 37.415 14.135 37.155 1.00 25.07 234 PHE B CA 1
ATOM 3386 C C . PHE B 1 234 ? 38.614 14.357 36.250 1.00 25.07 234 PHE B C 1
ATOM 3387 O O . PHE B 1 234 ? 38.826 15.467 35.757 1.00 23.25 234 PHE B O 1
ATOM 3395 N N . VAL B 1 235 ? 39.403 13.309 36.034 1.00 23.59 235 VAL B N 1
ATOM 3396 C CA . VAL B 1 235 ? 40.550 13.418 35.143 1.00 25.02 235 VAL B CA 1
ATOM 3397 C C . VAL B 1 235 ? 40.003 14.004 33.837 1.00 24.75 235 VAL B C 1
ATOM 3398 O O . VAL B 1 235 ? 38.921 13.626 33.392 1.00 25.17 235 VAL B O 1
ATOM 3402 N N . GLY B 1 236 ? 40.727 14.941 33.239 1.00 25.49 236 GLY B N 1
ATOM 3403 C CA . GLY B 1 236 ? 40.252 15.541 32.005 1.00 27.48 236 GLY B CA 1
ATOM 3404 C C . GLY B 1 236 ? 39.424 16.809 32.183 1.00 29.60 236 GLY B C 1
ATOM 3405 O O . GLY B 1 236 ? 39.331 17.611 31.252 1.00 30.55 236 GLY B O 1
ATOM 3406 N N . ASP B 1 237 ? 38.817 16.998 33.358 1.00 28.09 237 ASP B N 1
ATOM 3407 C CA . ASP B 1 237 ? 38.017 18.199 33.622 1.00 27.40 237 ASP B CA 1
ATOM 3408 C C . ASP B 1 237 ? 38.868 19.466 33.598 1.00 26.95 237 ASP B C 1
ATOM 3409 O O . ASP B 1 237 ? 40.100 19.407 33.668 1.00 27.77 237 ASP B O 1
ATOM 3414 N N . VAL B 1 238 ? 38.195 20.610 33.516 1.00 25.44 238 VAL B N 1
ATOM 3415 C CA . VAL B 1 238 ? 38.848 21.912 33.504 1.00 26.25 238 VAL B CA 1
ATOM 3416 C C . VAL B 1 238 ? 38.762 22.513 34.909 1.00 26.05 238 VAL B C 1
ATOM 3417 O O . VAL B 1 238 ? 37.667 22.681 35.455 1.00 25.27 238 VAL B O 1
ATOM 3421 N N . VAL B 1 239 ? 39.918 22.819 35.485 1.00 25.22 239 VAL B N 1
ATOM 3422 C CA . VAL B 1 239 ? 39.990 23.403 36.819 1.00 25.89 239 VAL B CA 1
ATOM 3423 C C . VAL B 1 239 ? 40.442 24.847 36.674 1.00 25.69 239 VAL B C 1
ATOM 3424 O O . VAL B 1 239 ? 41.484 25.125 36.075 1.00 25.18 239 VAL B O 1
ATOM 3428 N N . LEU B 1 240 ? 39.657 25.764 37.226 1.00 25.24 240 LEU B N 1
ATOM 3429 C CA . LEU B 1 240 ? 39.965 27.180 37.123 1.00 27.33 240 LEU B CA 1
ATOM 3430 C C . LEU B 1 240 ? 40.252 27.887 38.435 1.00 27.34 240 LEU B C 1
ATOM 3431 O O . LEU B 1 240 ? 39.596 27.632 39.438 1.00 26.36 240 LEU B O 1
ATOM 3436 N N . ASP B 1 241 ? 41.243 28.775 38.412 1.00 26.71 241 ASP B N 1
ATOM 3437 C CA . ASP B 1 241 ? 41.582 29.598 39.569 1.00 26.63 241 ASP B CA 1
ATOM 3438 C C . ASP B 1 241 ? 41.660 31.028 39.013 1.00 27.05 241 ASP B C 1
ATOM 3439 O O . ASP B 1 241 ? 42.594 31.365 38.287 1.00 27.92 241 ASP B O 1
ATOM 3444 N N . PRO B 1 242 ? 40.669 31.876 39.334 1.00 29.81 242 PRO B N 1
ATOM 3445 C CA . PRO B 1 242 ? 40.578 33.275 38.893 1.00 30.98 242 PRO B CA 1
ATOM 3446 C C . PRO B 1 242 ? 41.652 34.191 39.496 1.00 32.22 242 PRO B C 1
ATOM 3447 O O . PRO B 1 242 ? 41.897 35.293 38.987 1.00 31.91 242 PRO B O 1
ATOM 3451 N N . PHE B 1 243 ? 42.271 33.742 40.589 1.00 29.77 243 PHE B N 1
ATOM 3452 C CA . PHE B 1 243 ? 43.306 34.513 41.275 1.00 28.39 243 PHE B CA 1
ATOM 3453 C C . PHE B 1 243 ? 44.493 33.593 41.510 1.00 28.38 243 PHE B C 1
ATOM 3454 O O . PHE B 1 243 ? 44.898 33.358 42.653 1.00 27.64 243 PHE B O 1
ATOM 3462 N N . ALA B 1 244 ? 45.058 33.103 40.410 1.00 28.17 244 ALA B N 1
ATOM 3463 C CA . ALA B 1 244 ? 46.152 32.135 40.420 1.00 27.35 244 ALA B CA 1
ATOM 3464 C C . ALA B 1 244 ? 47.455 32.410 41.174 1.00 29.00 244 ALA B C 1
ATOM 3465 O O . ALA B 1 244 ? 48.107 31.465 41.623 1.00 28.25 244 ALA B O 1
ATOM 3467 N N . GLY B 1 245 ? 47.852 33.671 41.315 1.00 30.01 245 GLY B N 1
ATOM 3468 C CA . GLY B 1 245 ? 49.094 33.946 42.015 1.00 29.40 245 GLY B CA 1
ATOM 3469 C C . GLY B 1 245 ? 50.206 33.126 41.380 1.00 31.86 245 GLY B C 1
ATOM 3470 O O . GLY B 1 245 ? 50.345 33.130 40.151 1.00 31.39 245 GLY B O 1
ATOM 3471 N N . THR B 1 246 ? 50.988 32.411 42.187 1.00 29.95 246 THR B N 1
ATOM 3472 C CA . THR B 1 246 ? 52.066 31.606 41.631 1.00 30.45 246 THR B CA 1
ATOM 3473 C C . THR B 1 246 ? 51.598 30.282 41.033 1.00 29.94 246 THR B C 1
ATOM 3474 O O . THR B 1 246 ? 52.418 29.420 40.702 1.00 28.26 246 THR B O 1
ATOM 3478 N N . GLY B 1 247 ? 50.280 30.125 40.909 1.00 27.72 247 GLY B N 1
ATOM 3479 C CA . GLY B 1 247 ? 49.718 28.937 40.283 1.00 29.00 247 GLY B CA 1
ATOM 3480 C C . GLY B 1 247 ? 49.545 27.634 41.045 1.00 28.27 247 GLY B C 1
ATOM 3481 O O . GLY B 1 247 ? 49.481 26.571 40.426 1.00 31.14 247 GLY B O 1
ATOM 3482 N N . THR B 1 248 ? 49.441 27.703 42.367 1.00 27.08 248 THR B N 1
ATOM 3483 C CA . THR B 1 248 ? 49.269 26.507 43.181 1.00 23.82 248 THR B CA 1
ATOM 3484 C C . THR B 1 248 ? 48.165 25.615 42.620 1.00 23.78 248 THR B C 1
ATOM 3485 O O . THR B 1 248 ? 48.363 24.411 42.417 1.00 25.02 248 THR B O 1
ATOM 3489 N N . THR B 1 249 ? 47.009 26.207 42.352 1.00 20.45 249 THR B N 1
ATOM 3490 C CA . THR B 1 249 ? 45.884 25.439 41.844 1.00 20.45 249 THR B CA 1
ATOM 3491 C C . THR B 1 249 ? 46.119 24.860 40.455 1.00 21.34 249 THR B C 1
ATOM 3492 O O . THR B 1 249 ? 45.705 23.742 40.170 1.00 20.54 249 THR B O 1
ATOM 3496 N N . LEU B 1 250 ? 46.762 25.630 39.586 1.00 22.39 250 LEU B N 1
ATOM 3497 C CA . LEU B 1 250 ? 47.057 25.168 38.231 1.00 22.14 250 LEU B CA 1
ATOM 3498 C C . LEU B 1 250 ? 47.975 23.954 38.344 1.00 21.44 250 LEU B C 1
ATOM 3499 O O . LEU B 1 250 ? 47.796 22.960 37.659 1.00 24.18 250 LEU B O 1
ATOM 3504 N N . ILE B 1 251 ? 48.964 24.049 39.223 1.00 23.45 251 ILE B N 1
ATOM 3505 C CA . ILE B 1 251 ? 49.917 22.966 39.441 1.00 23.66 251 ILE B CA 1
ATOM 3506 C C . ILE B 1 251 ? 49.230 21.712 39.979 1.00 24.70 251 ILE B C 1
ATOM 3507 O O . ILE B 1 251 ? 49.463 20.616 39.479 1.00 24.12 251 ILE B O 1
ATOM 3512 N N . ALA B 1 252 ? 48.382 21.884 40.993 1.00 25.04 252 ALA B N 1
ATOM 3513 C CA . ALA B 1 252 ? 47.649 20.772 41.591 1.00 25.45 252 ALA B CA 1
ATOM 3514 C C . ALA B 1 252 ? 46.791 20.106 40.523 1.00 24.42 252 ALA B C 1
ATOM 3515 O O . ALA B 1 252 ? 46.712 18.889 40.449 1.00 26.18 252 ALA B O 1
ATOM 3517 N N . ALA B 1 253 ? 46.151 20.913 39.692 1.00 26.10 253 ALA B N 1
ATOM 3518 C CA . ALA B 1 253 ? 45.299 20.389 38.628 1.00 25.70 253 ALA B CA 1
ATOM 3519 C C . ALA B 1 253 ? 46.095 19.555 37.618 1.00 25.84 253 ALA B C 1
ATOM 3520 O O . ALA B 1 253 ? 45.752 18.408 37.330 1.00 27.24 253 ALA B O 1
ATOM 3522 N N . ALA B 1 254 ? 47.168 20.129 37.091 1.00 26.01 254 ALA B N 1
ATOM 3523 C CA . ALA B 1 254 ? 47.986 19.433 36.108 1.00 26.93 254 ALA B CA 1
ATOM 3524 C C . ALA B 1 254 ? 48.649 18.164 36.643 1.00 25.99 254 ALA B C 1
ATOM 3525 O O . ALA B 1 254 ? 48.770 17.172 35.925 1.00 24.72 254 ALA B O 1
ATOM 3527 N N . ARG B 1 255 ? 49.082 18.185 37.898 1.00 27.07 255 ARG B N 1
ATOM 3528 C CA . ARG B 1 255 ? 49.731 17.003 38.467 1.00 26.84 255 ARG B CA 1
ATOM 3529 C C . ARG B 1 255 ? 48.762 15.836 38.556 1.00 25.75 255 ARG B C 1
ATOM 3530 O O . ARG B 1 255 ? 49.184 14.687 38.618 1.00 27.25 255 ARG B O 1
ATOM 3538 N N . TRP B 1 256 ? 47.465 16.132 38.546 1.00 25.70 256 TRP B N 1
ATOM 3539 C CA . TRP B 1 256 ? 46.449 15.085 38.632 1.00 24.64 256 TRP B CA 1
ATOM 3540 C C . TRP B 1 256 ? 45.616 14.842 37.378 1.00 25.54 256 TRP B C 1
ATOM 3541 O O . TRP B 1 256 ? 44.474 14.406 37.455 1.00 24.31 256 TRP B O 1
ATOM 3552 N N . GLY B 1 257 ? 46.191 15.117 36.214 1.00 27.97 257 GLY B N 1
ATOM 3553 C CA . GLY B 1 257 ? 45.464 14.872 34.983 1.00 28.20 257 GLY B CA 1
ATOM 3554 C C . GLY B 1 257 ? 44.241 15.728 34.694 1.00 27.74 257 GLY B C 1
ATOM 3555 O O . GLY B 1 257 ? 43.360 15.301 33.953 1.00 27.15 257 GLY B O 1
ATOM 3556 N N . ARG B 1 258 ? 44.166 16.918 35.283 1.00 27.50 258 ARG B N 1
ATOM 3557 C CA . ARG B 1 258 ? 43.061 17.835 35.005 1.00 28.49 258 ARG B CA 1
ATOM 3558 C C . ARG B 1 258 ? 43.647 18.974 34.175 1.00 29.31 258 ARG B C 1
ATOM 3559 O O . ARG B 1 258 ? 44.844 19.244 34.260 1.00 29.92 258 ARG B O 1
ATOM 3567 N N . ARG B 1 259 ? 42.813 19.634 33.377 1.00 29.91 259 ARG B N 1
ATOM 3568 C CA . ARG B 1 259 ? 43.269 20.756 32.552 1.00 30.64 259 ARG B CA 1
ATOM 3569 C C . ARG B 1 259 ? 43.259 22.042 33.393 1.00 28.03 259 ARG B C 1
ATOM 3570 O O . ARG B 1 259 ? 42.229 22.425 33.956 1.00 24.84 259 ARG B O 1
ATOM 3578 N N . ALA B 1 260 ? 44.402 22.708 33.474 1.00 25.50 260 ALA B N 1
ATOM 3579 C CA . ALA B 1 260 ? 44.498 23.922 34.261 1.00 27.05 260 ALA B CA 1
ATOM 3580 C C . ALA B 1 260 ? 44.132 25.166 33.476 1.00 28.07 260 ALA B C 1
ATOM 3581 O O . ALA B 1 260 ? 44.542 25.341 32.330 1.00 28.62 260 ALA B O 1
ATOM 3583 N N . LEU B 1 261 ? 43.349 26.024 34.114 1.00 28.19 261 LEU B N 1
ATOM 3584 C CA . LEU B 1 261 ? 42.928 27.289 33.537 1.00 30.18 261 LEU B CA 1
ATOM 3585 C C . LEU B 1 261 ? 43.032 28.312 34.662 1.00 31.18 261 LEU B C 1
ATOM 3586 O O . LEU B 1 261 ? 42.547 28.074 35.772 1.00 31.33 261 LEU B O 1
ATOM 3591 N N . GLY B 1 262 ? 43.673 29.442 34.385 1.00 31.61 262 GLY B N 1
ATOM 3592 C CA . GLY B 1 262 ? 43.799 30.457 35.410 1.00 32.61 262 GLY B CA 1
ATOM 3593 C C . GLY B 1 262 ? 43.860 31.888 34.921 1.00 33.30 262 GLY B C 1
ATOM 3594 O O . GLY B 1 262 ? 44.048 32.159 33.731 1.00 32.57 262 GLY B O 1
ATOM 3595 N N . VAL B 1 263 ? 43.689 32.806 35.864 1.00 32.44 263 VAL B N 1
ATOM 3596 C CA . VAL B 1 263 ? 43.761 34.236 35.597 1.00 33.53 263 VAL B CA 1
ATOM 3597 C C . VAL B 1 263 ? 44.575 34.862 36.722 1.00 32.71 263 VAL B C 1
ATOM 3598 O O . VAL B 1 263 ? 44.331 34.579 37.896 1.00 33.77 263 VAL B O 1
ATOM 3602 N N . GLU B 1 264 ? 45.549 35.692 36.365 1.00 30.31 264 GLU B N 1
ATOM 3603 C CA . GLU B 1 264 ? 46.385 36.363 37.355 1.00 30.66 264 GLU B CA 1
ATOM 3604 C C . GLU B 1 264 ? 46.537 37.822 36.959 1.00 32.29 264 GLU B C 1
ATOM 3605 O O . GLU B 1 264 ? 46.751 38.140 35.787 1.00 32.70 264 GLU B O 1
ATOM 3611 N N . LEU B 1 265 ? 46.414 38.707 37.942 1.00 34.04 265 LEU B N 1
ATOM 3612 C CA . LEU B 1 265 ? 46.517 40.142 37.699 1.00 34.12 265 LEU B CA 1
ATOM 3613 C C . LEU B 1 265 ? 47.933 40.611 37.421 1.00 34.29 265 LEU B C 1
ATOM 3614 O O . LEU B 1 265 ? 48.167 41.362 36.479 1.00 34.47 265 LEU B O 1
ATOM 3619 N N . VAL B 1 266 ? 48.876 40.162 38.241 1.00 34.15 266 VAL B N 1
ATOM 3620 C CA . VAL B 1 266 ? 50.267 40.579 38.116 1.00 33.93 266 VAL B CA 1
ATOM 3621 C C . VAL B 1 266 ? 51.132 39.737 37.185 1.00 35.49 266 VAL B C 1
ATOM 3622 O O . VAL B 1 266 ? 51.375 38.555 37.438 1.00 34.75 266 VAL B O 1
ATOM 3626 N N . PRO B 1 267 ? 51.620 40.347 36.093 1.00 35.70 267 PRO B N 1
ATOM 3627 C CA . PRO B 1 267 ? 52.468 39.616 35.149 1.00 35.13 267 PRO B CA 1
ATOM 3628 C C . PRO B 1 267 ? 53.706 39.048 35.831 1.00 33.18 267 PRO B C 1
ATOM 3629 O O . PRO B 1 267 ? 54.218 38.004 35.435 1.00 31.85 267 PRO B O 1
ATOM 3633 N N . ARG B 1 268 ? 54.176 39.723 36.873 1.00 33.01 268 ARG B N 1
ATOM 3634 C CA . ARG B 1 268 ? 55.356 39.242 37.593 1.00 32.17 268 ARG B CA 1
ATOM 3635 C C . ARG B 1 268 ? 55.073 37.849 38.156 1.00 31.29 268 ARG B C 1
ATOM 3636 O O . ARG B 1 268 ? 55.852 36.915 37.960 1.00 29.92 268 ARG B O 1
ATOM 3644 N N . TYR B 1 269 ? 53.942 37.729 38.845 1.00 30.45 269 TYR B N 1
ATOM 3645 C CA . TYR B 1 269 ? 53.509 36.485 39.472 1.00 32.00 269 TYR B CA 1
ATOM 3646 C C . TYR B 1 269 ? 53.182 35.406 38.452 1.00 31.59 269 TYR B C 1
ATOM 3647 O O . TYR B 1 269 ? 53.460 34.231 38.675 1.00 30.74 269 TYR B O 1
ATOM 3656 N N . ALA B 1 270 ? 52.578 35.800 37.337 1.00 32.67 270 ALA B N 1
ATOM 3657 C CA . ALA B 1 270 ? 52.249 34.836 36.295 1.00 34.22 270 ALA B CA 1
ATOM 3658 C C . ALA B 1 270 ? 53.546 34.220 35.788 1.00 34.04 270 ALA B C 1
ATOM 3659 O O . ALA B 1 270 ? 53.590 33.038 35.464 1.00 36.46 270 ALA B O 1
ATOM 3661 N N . GLN B 1 271 ? 54.606 35.021 35.733 1.00 33.19 271 GLN B N 1
ATOM 3662 C CA . GLN B 1 271 ? 55.903 34.528 35.268 1.00 34.67 271 GLN B CA 1
ATOM 3663 C C . GLN B 1 271 ? 56.485 33.577 36.304 1.00 33.83 271 GLN B C 1
ATOM 3664 O O . GLN B 1 271 ? 57.168 32.615 35.965 1.00 31.21 271 GLN B O 1
ATOM 3670 N N . LEU B 1 272 ? 56.226 33.863 37.574 1.00 34.28 272 LEU B N 1
ATOM 3671 C CA . LEU B 1 272 ? 56.708 33.000 38.638 1.00 33.87 272 LEU B CA 1
ATOM 3672 C C . LEU B 1 272 ? 55.918 31.701 38.527 1.00 33.44 272 LEU B C 1
ATOM 3673 O O . LEU B 1 272 ? 56.457 30.607 38.701 1.00 33.98 272 LEU B O 1
ATOM 3678 N N . ALA B 1 273 ? 54.636 31.842 38.219 1.00 31.34 273 ALA B N 1
ATOM 3679 C CA . ALA B 1 273 ? 53.747 30.703 38.063 1.00 31.48 273 ALA B CA 1
ATOM 3680 C C . ALA B 1 273 ? 54.260 29.753 36.986 1.00 32.33 273 ALA B C 1
ATOM 3681 O O . ALA B 1 273 ? 54.342 28.543 37.203 1.00 31.29 273 ALA B O 1
ATOM 3683 N N . LYS B 1 274 ? 54.594 30.305 35.823 1.00 32.89 274 LYS B N 1
ATOM 3684 C CA . LYS B 1 274 ? 55.104 29.507 34.712 1.00 32.93 274 LYS B CA 1
ATOM 3685 C C . LYS B 1 274 ? 56.363 28.745 35.091 1.00 33.39 274 LYS B C 1
ATOM 3686 O O . LYS B 1 274 ? 56.509 27.578 34.735 1.00 32.85 274 LYS B O 1
ATOM 3692 N N . GLU B 1 275 ? 57.276 29.415 35.794 1.00 34.25 275 GLU B N 1
ATOM 3693 C CA . GLU B 1 275 ? 58.533 28.798 36.223 1.00 35.32 275 GLU B CA 1
ATOM 3694 C C . GLU B 1 275 ? 58.287 27.728 37.289 1.00 34.71 275 GLU B C 1
ATOM 3695 O O . GLU B 1 275 ? 58.897 26.659 37.272 1.00 33.86 275 GLU B O 1
ATOM 3701 N N . ARG B 1 276 ? 57.382 28.024 38.215 1.00 34.99 276 ARG B N 1
ATOM 3702 C CA . ARG B 1 276 ? 57.055 27.094 39.284 1.00 33.16 276 ARG B CA 1
ATOM 3703 C C . ARG B 1 276 ? 56.377 25.866 38.679 1.00 32.90 276 ARG B C 1
ATOM 3704 O O . ARG B 1 276 ? 56.728 24.728 38.993 1.00 32.87 276 ARG B O 1
ATOM 3712 N N . PHE B 1 277 ? 55.412 26.114 37.800 1.00 31.31 277 PHE B N 1
ATOM 3713 C CA . PHE B 1 277 ? 54.658 25.060 37.137 1.00 31.68 277 PHE B CA 1
ATOM 3714 C C . PHE B 1 277 ? 55.600 24.070 36.467 1.00 33.98 277 PHE B C 1
ATOM 3715 O O . PHE B 1 277 ? 55.493 22.860 36.672 1.00 34.03 277 PHE B O 1
ATOM 3723 N N . ALA B 1 278 ? 56.525 24.592 35.666 1.00 34.11 278 ALA B N 1
ATOM 3724 C CA . ALA B 1 278 ? 57.483 23.756 34.954 1.00 36.18 278 ALA B CA 1
ATOM 3725 C C . ALA B 1 278 ? 58.422 23.053 35.924 1.00 37.23 278 ALA B C 1
ATOM 3726 O O . ALA B 1 278 ? 59.130 22.122 35.555 1.00 37.48 278 ALA B O 1
ATOM 3728 N N . ARG B 1 279 ? 58.417 23.503 37.170 1.00 38.29 279 ARG B N 1
ATOM 3729 C CA . ARG B 1 279 ? 59.272 22.931 38.196 1.00 38.85 279 ARG B CA 1
ATOM 3730 C C . ARG B 1 279 ? 58.528 21.800 38.908 1.00 38.79 279 ARG B C 1
ATOM 3731 O O . ARG B 1 279 ? 59.116 20.780 39.266 1.00 37.13 279 ARG B O 1
ATOM 3739 N N . GLU B 1 280 ? 57.221 21.977 39.079 1.00 39.94 280 GLU B N 1
ATOM 3740 C CA . GLU B 1 280 ? 56.387 20.999 39.781 1.00 39.22 280 GLU B CA 1
ATOM 3741 C C . GLU B 1 280 ? 55.575 20.071 38.873 1.00 38.05 280 GLU B C 1
ATOM 3742 O O . GLU B 1 280 ? 55.024 19.081 39.343 1.00 37.94 280 GLU B O 1
ATOM 3748 N N . VAL B 1 281 ? 55.482 20.381 37.585 1.00 37.11 281 VAL B N 1
ATOM 3749 C CA . VAL B 1 281 ? 54.692 19.548 36.688 1.00 37.30 281 VAL B CA 1
ATOM 3750 C C . VAL B 1 281 ? 55.517 18.887 35.603 1.00 39.12 281 VAL B C 1
ATOM 3751 O O . VAL B 1 281 ? 55.656 19.423 34.505 1.00 38.56 281 VAL B O 1
ATOM 3755 N N . PRO B 1 282 ? 56.052 17.692 35.885 1.00 41.82 282 PRO B N 1
ATOM 3756 C CA . PRO B 1 282 ? 56.873 16.953 34.920 1.00 43.24 282 PRO B CA 1
ATOM 3757 C C . PRO B 1 282 ? 56.178 16.682 33.591 1.00 43.87 282 PRO B C 1
ATOM 3758 O O . PRO B 1 282 ? 55.045 16.200 33.558 1.00 46.10 282 PRO B O 1
ATOM 3762 N N . GLY B 1 283 ? 56.866 17.008 32.501 1.00 44.40 283 GLY B N 1
ATOM 3763 C CA . GLY B 1 283 ? 56.329 16.776 31.173 1.00 43.49 283 GLY B CA 1
ATOM 3764 C C . GLY B 1 283 ? 55.398 17.833 30.605 1.00 43.78 283 GLY B C 1
ATOM 3765 O O . GLY B 1 283 ? 54.999 17.739 29.446 1.00 45.14 283 GLY B O 1
ATOM 3766 N N . PHE B 1 284 ? 55.039 18.839 31.394 1.00 42.16 284 PHE B N 1
ATOM 3767 C CA . PHE B 1 284 ? 54.132 19.866 30.892 1.00 41.01 284 PHE B CA 1
ATOM 3768 C C . PHE B 1 284 ? 54.614 21.284 31.147 1.00 38.13 284 PHE B C 1
ATOM 3769 O O . PHE B 1 284 ? 55.473 21.517 31.992 1.00 37.60 284 PHE B O 1
ATOM 3777 N N . SER B 1 285 ? 54.039 22.226 30.407 1.00 36.51 285 SER B N 1
ATOM 3778 C CA . SER B 1 285 ? 54.383 23.636 30.530 1.00 35.18 285 SER B CA 1
ATOM 3779 C C . SER B 1 285 ? 53.142 24.492 30.655 1.00 34.45 285 SER B C 1
ATOM 3780 O O . SER B 1 285 ? 52.086 24.158 30.123 1.00 33.95 285 SER B O 1
ATOM 3783 N N . LEU B 1 286 ? 53.265 25.605 31.362 1.00 33.79 286 LEU B N 1
ATOM 3784 C CA . LEU B 1 286 ? 52.129 26.489 31.519 1.00 34.73 286 LEU B CA 1
ATOM 3785 C C . LEU B 1 286 ? 52.230 27.607 30.500 1.00 35.71 286 LEU B C 1
ATOM 3786 O O . LEU B 1 286 ? 53.204 28.357 30.493 1.00 36.21 286 LEU B O 1
ATOM 3791 N N . GLU B 1 287 ? 51.228 27.717 29.637 1.00 35.34 287 GLU B N 1
ATOM 3792 C CA . GLU B 1 287 ? 51.231 28.767 28.636 1.00 37.90 287 GLU B CA 1
ATOM 3793 C C . GLU B 1 287 ? 50.642 30.040 29.235 1.00 38.10 287 GLU B C 1
ATOM 3794 O O . GLU B 1 287 ? 49.494 30.054 29.678 1.00 38.56 287 GLU B O 1
ATOM 3800 N N . VAL B 1 288 ? 51.435 31.106 29.252 1.00 39.06 288 VAL B N 1
ATOM 3801 C CA . VAL B 1 288 ? 50.988 32.386 29.794 1.00 39.55 288 VAL B CA 1
ATOM 3802 C C . VAL B 1 288 ? 50.565 33.319 28.668 1.00 42.75 288 VAL B C 1
ATOM 3803 O O . VAL B 1 288 ? 51.366 33.647 27.791 1.00 41.49 288 VAL B O 1
ATOM 3807 N N . LEU B 1 289 ? 49.307 33.746 28.695 1.00 46.02 289 LEU B N 1
ATOM 3808 C CA . LEU B 1 289 ? 48.782 34.636 27.668 1.00 49.50 289 LEU B CA 1
ATOM 3809 C C . LEU B 1 289 ? 48.565 36.041 28.204 1.00 53.39 289 LEU B C 1
ATOM 3810 O O . LEU B 1 289 ? 47.611 36.280 28.943 1.00 52.57 289 LEU B O 1
ATOM 3815 N N . ASP B 1 290 ? 49.449 36.965 27.830 1.00 58.83 290 ASP B N 1
ATOM 3816 C CA . ASP B 1 290 ? 49.342 38.357 28.269 1.00 63.42 290 ASP B CA 1
ATOM 3817 C C . ASP B 1 290 ? 48.189 39.031 27.538 1.00 65.80 290 ASP B C 1
ATOM 3818 O O . ASP B 1 290 ? 48.382 40.016 26.829 1.00 65.87 290 ASP B O 1
ATOM 3823 N N . GLY B 1 291 ? 46.989 38.487 27.713 1.00 69.16 291 GLY B N 1
ATOM 3824 C CA . GLY B 1 291 ? 45.817 39.048 27.070 1.00 73.11 291 GLY B CA 1
ATOM 3825 C C . GLY B 1 291 ? 45.980 39.197 25.570 1.00 75.58 291 GLY B C 1
ATOM 3826 O O . GLY B 1 291 ? 46.238 38.219 24.865 1.00 75.53 291 GLY B O 1
ATOM 3827 N N . ALA B 1 292 ? 45.824 40.427 25.087 1.00 78.01 292 ALA B N 1
ATOM 3828 C CA . ALA B 1 292 ? 45.950 40.727 23.666 1.00 79.91 292 ALA B CA 1
ATOM 3829 C C . ALA B 1 292 ? 47.336 40.358 23.152 1.00 81.22 292 ALA B C 1
ATOM 3830 O O . ALA B 1 292 ? 48.270 41.162 23.204 1.00 81.74 292 ALA B O 1
ATOM 3832 N N . THR B 1 293 ? 47.459 39.130 22.662 1.00 82.75 293 THR B N 1
ATOM 3833 C CA . THR B 1 293 ? 48.718 38.632 22.129 1.00 84.54 293 THR B CA 1
ATOM 3834 C C . THR B 1 293 ? 48.684 38.739 20.608 1.00 85.34 293 THR B C 1
ATOM 3835 O O . THR B 1 293 ? 48.727 37.730 19.901 1.00 85.76 293 THR B O 1
ATOM 3839 N N . HIS B 1 294 ? 48.607 39.971 20.109 1.00 85.93 294 HIS B N 1
ATOM 3840 C CA . HIS B 1 294 ? 48.548 40.207 18.670 1.00 86.66 294 HIS B CA 1
ATOM 3841 C C . HIS B 1 294 ? 49.791 40.859 18.071 1.00 86.81 294 HIS B C 1
ATOM 3842 O O . HIS B 1 294 ? 49.753 42.017 17.653 1.00 87.65 294 HIS B O 1
ATOM 3849 N N . PRO B 1 295 ? 50.912 40.122 18.021 1.00 87.14 295 PRO B N 1
ATOM 3850 C CA . PRO B 1 295 ? 52.138 40.686 17.452 1.00 86.24 295 PRO B CA 1
ATOM 3851 C C . PRO B 1 295 ? 52.194 40.518 15.930 1.00 85.95 295 PRO B C 1
ATOM 3852 O O . PRO B 1 295 ? 51.920 41.525 15.245 1.00 85.33 295 PRO B O 1
#

CATH classification: 3.40.50.150

Sequence (473 aa):
VHRLHVGDAREVLASFPEASVHLVVTSPPYWTLKQLGHIEDYEAFLDELDRVWREVFRLLVPGGRLVIVVGDVAVARRHLVFPLHADIQVRCRKLGFDNLNPIIWHKHPYEPGAIIKTEIEYILMQRKPGGYRKPTQEQREKSRLPKEDFHRFFRQIWDDIPAPFPLELAERLVRMFSFVGDVVLDPFAGTGTTLIAAARWGRRALGVELVPRYAQLAKERFAREVPGFSLEVLDGVHRLHVGDAREVLASFPEASVHLVVTSPPYWTHIEDYEAFLDELDRVWREVFRLLVPGGRLVIVVGDVAVGRHLVFPLHADIQVRCRKLGFDNLNPIIWHKHTPYEPGAIIKTEIEYILMQRKPGGYRKPTQEQREKSRLPKEDFHRFFRQIWDDIPGEAPFPLELAERLVRMFSFVGDVVLDPFAGTGTTLIAAARWGRRALGVELVPRYAQLAKERFAREVPGFSLEVLDGATHP

Organism: Thermus thermophilus (strain ATCC 27634 / DSM 579 / HB8) (NCBI:txid300852)